Protein AF-A0A321LZR0-F1 (afdb_monomer)

Sequence (445 aa):
MMQENRSFDAYFGKINDFRANQGLGRDLDALDTAFSNPADDGDNISNYHLVTSCLYNTSAAWLVSHGDANRFSPSDGNPILINGYMHTASGIAQQPAPDGNPDTKGVRSMGFYSGADLPGPYFYATQFATSDRWYSPAPVQTEVVRLYSMAATSQGFAKPPQASNATLSATTIFQLLDNANISWKIYSVDKDPNTGRLITFLNFFQPYGSSKQDHVFPISQYFTDVAAGTLPQFAYIEPGFLSGRDEHPGGTNNIQTGAQFMQSILNAFINSPSYNDSIFIETFDEGGGLFDHVGPMIDGQPIQELTAGASGQTVTTGKYSTDVTAQHVPSPDGIPPRDLTASDPQGNFTRTGFRVPLMIVSPFAKPHFVSHTPMDFTAVLRLVEKRFNLPNLTQRDAAQPDMTEFFDFTGPNKTVPAAPTQGVNMVCDPSKASATKGTTFTPPQ

Nearest PDB structures (foldseek):
  8haw-assembly1_B  TM=8.339E-01  e=2.713E-25  Arabidopsis thaliana
  8k3g-assembly1_A  TM=7.896E-01  e=6.114E-26  Rasamsonia emersonii CBS 393.64
  8hav-assembly1_B  TM=8.046E-01  e=5.032E-24  Arabidopsis thaliana
  8yk5-assembly1_B  TM=6.834E-01  e=9.805E-18  Streptomyces sanglieri
  2d1g-assembly1_A  TM=6.137E-01  e=1.433E-16  Francisella tularensis subsp. novicida

Mean predicted aligned error: 4.88 Å

Radius of gyration: 20.35 Å; Cα contacts (8 Å, |Δi|>4): 1089; chains: 1; bounding box: 54×50×54 Å

Structure (mmCIF, N/CA/C/O backbone):
data_AF-A0A321LZR0-F1
#
_entry.id   AF-A0A321LZR0-F1
#
loop_
_atom_site.group_PDB
_atom_site.id
_atom_site.type_symbol
_atom_site.label_atom_id
_atom_site.label_alt_id
_atom_site.label_comp_id
_atom_site.label_asym_id
_atom_site.label_entity_id
_atom_site.label_seq_id
_atom_site.pdbx_PDB_ins_code
_atom_site.Cartn_x
_atom_site.Cartn_y
_atom_site.Cartn_z
_atom_site.occupancy
_atom_site.B_iso_or_equiv
_atom_site.auth_seq_id
_atom_site.auth_comp_id
_atom_site.auth_asym_id
_atom_site.auth_atom_id
_atom_site.pdbx_PDB_model_num
ATOM 1 N N . MET A 1 1 ? -2.686 1.757 9.008 1.00 95.75 1 MET A N 1
ATOM 2 C CA . MET A 1 1 ? -1.793 2.841 8.565 1.00 95.75 1 MET A CA 1
ATOM 3 C C . MET A 1 1 ? -1.279 2.466 7.181 1.00 95.75 1 MET A C 1
ATOM 5 O O . MET A 1 1 ? -1.377 1.302 6.799 1.00 95.75 1 MET A O 1
ATOM 9 N N . MET A 1 2 ? -0.893 3.453 6.377 1.00 94.19 2 MET A N 1
ATOM 10 C CA . MET A 1 2 ? -0.434 3.213 5.010 1.00 94.19 2 MET A CA 1
ATOM 11 C C . MET A 1 2 ? 0.804 4.074 4.743 1.00 94.19 2 MET A C 1
ATOM 13 O O . MET A 1 2 ? 0.680 5.297 4.706 1.00 94.19 2 MET A O 1
ATOM 17 N N . GLN A 1 3 ? 1.971 3.445 4.613 1.00 96.06 3 GLN A N 1
ATOM 18 C CA . GLN A 1 3 ? 3.255 4.065 4.246 1.00 96.06 3 GLN A CA 1
ATOM 19 C C . GLN A 1 3 ? 3.331 4.310 2.732 1.00 96.06 3 GLN A C 1
ATOM 21 O O . GLN A 1 3 ? 2.365 4.030 2.021 1.00 96.06 3 GLN A O 1
ATOM 26 N N . GLU A 1 4 ? 4.446 4.855 2.248 1.00 94.75 4 GLU A N 1
ATOM 27 C CA . GLU A 1 4 ? 4.623 5.257 0.853 1.00 94.75 4 GLU A CA 1
ATOM 28 C C . GLU A 1 4 ? 5.639 4.411 0.071 1.00 94.75 4 GLU A C 1
ATOM 30 O O . GLU A 1 4 ? 6.733 4.091 0.548 1.00 94.75 4 GLU A O 1
ATOM 35 N N . ASN A 1 5 ? 5.292 4.128 -1.186 1.00 93.81 5 ASN A N 1
ATOM 36 C CA . ASN A 1 5 ? 6.219 3.846 -2.286 1.00 93.81 5 ASN A CA 1
ATOM 37 C C . ASN A 1 5 ? 7.179 2.672 -2.046 1.00 93.81 5 ASN A C 1
ATOM 39 O O . ASN A 1 5 ? 8.407 2.820 -2.123 1.00 93.81 5 ASN A O 1
ATOM 43 N N . ARG A 1 6 ? 6.636 1.483 -1.771 1.00 95.88 6 ARG A N 1
ATOM 44 C CA . ARG A 1 6 ? 7.407 0.236 -1.660 1.00 95.88 6 ARG A CA 1
ATOM 45 C C . ARG A 1 6 ? 6.694 -0.918 -2.338 1.00 95.88 6 ARG A C 1
ATOM 47 O O . ARG A 1 6 ? 5.587 -1.282 -1.952 1.00 95.88 6 ARG A O 1
ATOM 54 N N . SER A 1 7 ? 7.366 -1.533 -3.308 1.00 98.19 7 SER A N 1
ATOM 55 C CA . SER A 1 7 ? 6.940 -2.821 -3.843 1.00 98.19 7 SER A CA 1
ATOM 56 C C . SER A 1 7 ? 7.157 -3.931 -2.816 1.00 98.19 7 SER A C 1
ATOM 58 O O . SER A 1 7 ? 7.982 -3.807 -1.899 1.00 98.19 7 SER A O 1
ATOM 60 N N . PHE A 1 8 ? 6.421 -5.031 -2.969 1.00 98.69 8 PHE A N 1
ATOM 61 C CA . PHE A 1 8 ? 6.592 -6.197 -2.111 1.00 98.69 8 PHE A CA 1
ATOM 62 C C . PHE A 1 8 ? 8.030 -6.727 -2.190 1.00 98.69 8 PHE A C 1
ATOM 64 O O . PHE A 1 8 ? 8.665 -6.900 -1.152 1.00 98.69 8 PHE A O 1
ATOM 71 N N . ASP A 1 9 ? 8.592 -6.907 -3.386 1.00 98.50 9 ASP A N 1
ATOM 72 C CA . ASP A 1 9 ? 9.950 -7.444 -3.533 1.00 98.50 9 ASP A CA 1
ATOM 73 C C . ASP A 1 9 ? 11.054 -6.506 -3.027 1.00 98.50 9 ASP A C 1
ATOM 75 O O . ASP A 1 9 ? 12.044 -6.974 -2.458 1.00 98.50 9 ASP A O 1
ATOM 79 N N . ALA A 1 10 ? 10.904 -5.186 -3.169 1.00 97.69 10 ALA A N 1
ATOM 80 C CA . ALA A 1 10 ? 11.902 -4.249 -2.652 1.00 97.69 10 ALA A CA 1
ATOM 81 C C . ALA A 1 10 ? 11.946 -4.237 -1.115 1.00 97.69 10 ALA A C 1
ATOM 83 O O . ALA A 1 10 ? 13.001 -3.992 -0.523 1.00 97.69 10 ALA A O 1
ATOM 84 N N . TYR A 1 11 ? 10.813 -4.507 -0.461 1.00 98.50 11 TYR A N 1
ATOM 85 C CA . TYR A 1 11 ? 10.694 -4.472 0.996 1.00 98.50 11 TYR A CA 1
ATOM 86 C C . TYR A 1 11 ? 10.865 -5.852 1.638 1.00 98.50 11 TYR A C 1
ATOM 88 O O . TYR A 1 11 ? 11.713 -6.043 2.507 1.00 98.50 11 TYR A O 1
ATOM 96 N N . PHE A 1 12 ? 10.082 -6.830 1.183 1.00 98.62 12 PHE A N 1
ATOM 97 C CA . PHE A 1 12 ? 9.983 -8.194 1.701 1.00 98.62 12 PHE A CA 1
ATOM 98 C C . PHE A 1 12 ? 10.565 -9.253 0.763 1.00 98.62 12 PHE A C 1
ATOM 100 O O . PHE A 1 12 ? 10.437 -10.443 1.043 1.00 98.62 12 PHE A O 1
ATOM 107 N N . GLY A 1 13 ? 11.302 -8.871 -0.282 1.00 97.06 13 GLY A N 1
ATOM 108 C CA . GLY A 1 13 ? 11.919 -9.824 -1.205 1.00 97.06 13 GLY A CA 1
ATOM 109 C C . GLY A 1 13 ? 12.801 -10.882 -0.534 1.00 97.06 13 GLY A C 1
ATOM 110 O O . GLY A 1 13 ? 12.933 -11.981 -1.058 1.00 97.06 13 GLY A O 1
ATOM 111 N N . LYS A 1 14 ? 13.370 -10.621 0.652 1.00 97.31 14 LYS A N 1
ATOM 112 C CA . LYS A 1 14 ? 14.162 -11.612 1.413 1.00 97.31 14 LYS A CA 1
ATOM 113 C C . LYS A 1 14 ? 13.481 -12.105 2.692 1.00 97.31 14 LYS A C 1
ATOM 115 O O . LYS A 1 14 ? 14.145 -12.626 3.588 1.00 97.31 14 LYS A O 1
ATOM 120 N N . ILE A 1 15 ? 12.159 -11.977 2.807 1.00 98.31 15 ILE A N 1
ATOM 121 C CA . ILE A 1 15 ? 11.404 -12.396 4.002 1.00 98.31 15 ILE A CA 1
ATOM 122 C C . ILE A 1 15 ? 11.494 -13.898 4.281 1.00 98.31 15 ILE A C 1
ATOM 124 O O . ILE A 1 15 ? 11.569 -14.296 5.442 1.00 98.31 15 ILE A O 1
ATOM 128 N N . ASN A 1 16 ? 11.597 -14.736 3.246 1.00 98.12 16 ASN A N 1
ATOM 129 C CA . ASN A 1 16 ? 11.770 -16.178 3.423 1.00 98.12 16 ASN A CA 1
ATOM 130 C C . ASN A 1 16 ? 13.088 -16.537 4.131 1.00 98.12 16 ASN A C 1
ATOM 132 O O . ASN A 1 16 ? 13.126 -17.515 4.875 1.00 98.12 16 ASN A O 1
ATOM 136 N N . ASP A 1 17 ? 14.150 -15.737 3.980 1.00 97.31 17 ASP A N 1
ATOM 137 C CA . ASP A 1 17 ? 15.408 -15.954 4.712 1.00 97.31 17 ASP A CA 1
ATOM 138 C C . ASP A 1 17 ? 15.234 -15.664 6.205 1.00 97.31 17 ASP A C 1
ATOM 140 O O . ASP A 1 17 ? 15.720 -16.404 7.061 1.00 97.31 17 ASP A O 1
ATOM 144 N N . PHE A 1 18 ? 14.481 -14.614 6.531 1.00 96.88 18 PHE A N 1
ATOM 145 C CA . PHE A 1 18 ? 14.143 -14.277 7.910 1.00 96.88 18 PHE A CA 1
ATOM 146 C C . PHE A 1 18 ? 13.240 -15.341 8.551 1.00 96.88 18 PHE A C 1
ATOM 148 O O . PHE A 1 18 ? 13.501 -15.759 9.679 1.00 96.88 18 PHE A O 1
ATOM 155 N N . ARG A 1 19 ? 12.230 -15.831 7.820 1.00 97.44 19 ARG A N 1
ATOM 156 C CA . ARG A 1 19 ? 11.345 -16.928 8.250 1.00 97.44 19 ARG A CA 1
ATOM 157 C C . ARG A 1 19 ? 12.113 -18.222 8.504 1.00 97.44 19 ARG A C 1
ATOM 159 O O . ARG A 1 19 ? 11.957 -18.822 9.566 1.00 97.44 19 ARG A O 1
ATOM 166 N N . ALA A 1 20 ? 12.986 -18.618 7.577 1.00 97.44 20 ALA A N 1
ATOM 167 C CA . ALA A 1 20 ? 13.794 -19.829 7.708 1.00 97.44 20 ALA A CA 1
ATOM 168 C C . ALA A 1 20 ? 14.697 -19.787 8.953 1.00 97.44 20 ALA A C 1
ATOM 170 O O . ALA A 1 20 ? 14.791 -20.774 9.683 1.00 97.44 20 ALA A O 1
ATOM 171 N N . ASN A 1 21 ? 15.279 -18.624 9.270 1.00 95.56 21 ASN A N 1
ATOM 172 C CA . ASN A 1 21 ? 16.067 -18.423 10.493 1.00 95.56 21 ASN A CA 1
ATOM 173 C C . ASN A 1 21 ? 15.247 -18.554 11.791 1.00 95.56 21 ASN A C 1
ATOM 175 O O . ASN A 1 21 ? 15.822 -18.696 12.869 1.00 95.56 21 ASN A O 1
ATOM 179 N N . GLN A 1 22 ? 13.916 -18.524 11.701 1.00 94.19 22 GLN A N 1
ATOM 180 C CA . GLN A 1 22 ? 12.987 -18.759 12.809 1.00 94.19 22 GLN A CA 1
ATOM 181 C C . GLN A 1 22 ? 12.364 -20.165 12.773 1.00 94.19 22 GLN A C 1
ATOM 183 O O . GLN A 1 22 ? 11.463 -20.456 13.555 1.00 94.19 22 GLN A O 1
ATOM 188 N N . GLY A 1 23 ? 12.839 -21.047 11.885 1.00 96.31 23 GLY A N 1
ATOM 189 C CA . GLY A 1 23 ? 12.320 -22.408 11.726 1.00 96.31 23 GLY A CA 1
ATOM 190 C C . GLY A 1 23 ? 10.979 -22.490 10.991 1.00 96.31 23 GLY A C 1
ATOM 191 O O . GLY A 1 23 ? 10.308 -23.516 11.080 1.00 96.31 23 GLY A O 1
ATOM 192 N N . LEU A 1 24 ? 10.577 -21.426 10.289 1.00 97.19 24 LEU A N 1
ATOM 193 C CA . LEU A 1 24 ? 9.344 -21.368 9.502 1.00 97.19 24 LEU A CA 1
ATOM 194 C C . LEU A 1 24 ? 9.596 -21.715 8.027 1.00 97.19 24 LEU A C 1
ATOM 196 O O . LEU A 1 24 ? 10.730 -21.684 7.544 1.00 97.19 24 LEU A O 1
ATOM 200 N N . GLY A 1 25 ? 8.514 -22.026 7.311 1.00 95.88 25 GLY A N 1
ATOM 201 C CA . GLY A 1 25 ? 8.533 -22.308 5.877 1.00 95.88 25 GLY A CA 1
ATOM 202 C C . GLY A 1 25 ? 8.865 -21.086 5.014 1.00 95.88 25 GLY A C 1
ATOM 203 O O . GLY A 1 25 ? 8.680 -19.930 5.418 1.00 95.88 25 GLY A O 1
ATOM 204 N N . ARG A 1 26 ? 9.352 -21.359 3.799 1.00 95.44 26 ARG A N 1
ATOM 205 C CA . ARG A 1 26 ? 9.621 -20.369 2.742 1.00 95.44 26 ARG A CA 1
ATOM 206 C C . ARG A 1 26 ? 8.386 -20.200 1.858 1.00 95.44 26 ARG A C 1
ATOM 208 O O . ARG A 1 26 ? 8.399 -20.529 0.677 1.00 95.44 26 ARG A O 1
ATOM 215 N N . ASP A 1 27 ? 7.296 -19.779 2.482 1.00 92.56 27 ASP A N 1
ATOM 216 C CA . ASP A 1 27 ? 5.965 -19.883 1.880 1.00 92.56 27 ASP A CA 1
ATOM 217 C C . ASP A 1 27 ? 5.615 -18.669 1.011 1.00 92.56 27 ASP A C 1
ATOM 219 O O . ASP A 1 27 ? 4.678 -18.743 0.229 1.00 92.56 27 ASP A O 1
ATOM 223 N N . LEU A 1 28 ? 6.355 -17.557 1.123 1.00 96.12 28 LEU A N 1
ATOM 224 C CA . LEU A 1 28 ? 6.064 -16.344 0.360 1.00 96.12 28 LEU A CA 1
ATOM 225 C C . LEU A 1 28 ? 6.672 -16.384 -1.038 1.00 96.12 28 LEU A C 1
ATOM 227 O O . LEU A 1 28 ? 7.783 -16.873 -1.253 1.00 96.12 28 LEU A O 1
ATOM 231 N N . ASP A 1 29 ? 5.967 -15.784 -1.985 1.00 95.62 29 ASP A N 1
ATOM 232 C CA . ASP A 1 29 ? 6.456 -15.487 -3.318 1.00 95.62 29 ASP A CA 1
ATOM 233 C C . ASP A 1 29 ? 7.355 -14.253 -3.338 1.00 95.62 29 ASP A C 1
ATOM 235 O O . ASP A 1 29 ? 6.931 -13.138 -3.643 1.00 95.62 29 ASP A O 1
ATOM 239 N N . ALA A 1 30 ? 8.598 -14.476 -2.919 1.00 95.19 30 ALA A N 1
ATOM 240 C CA . ALA A 1 30 ? 9.628 -13.467 -2.729 1.00 95.19 30 ALA A CA 1
ATOM 241 C C . ALA A 1 30 ? 10.844 -13.729 -3.646 1.00 95.19 30 ALA A C 1
ATOM 243 O O . ALA A 1 30 ? 10.836 -14.627 -4.488 1.00 95.19 30 ALA A O 1
ATOM 244 N N . LEU A 1 31 ? 11.929 -12.973 -3.464 1.00 94.00 31 LEU A N 1
ATOM 245 C CA . LEU A 1 31 ? 13.174 -13.067 -4.238 1.00 94.00 31 LEU A CA 1
ATOM 246 C C . LEU A 1 31 ? 14.033 -14.277 -3.809 1.00 94.00 31 LEU A C 1
ATOM 248 O O . LEU A 1 31 ? 15.152 -14.141 -3.290 1.00 94.00 31 LEU A O 1
ATOM 252 N N . ASP A 1 32 ? 13.499 -15.478 -4.033 1.00 89.19 32 ASP A N 1
ATOM 253 C CA . ASP A 1 32 ? 14.202 -16.758 -3.860 1.00 89.19 32 ASP A CA 1
ATOM 254 C C . ASP A 1 32 ? 15.010 -17.145 -5.111 1.00 89.19 32 ASP A C 1
ATOM 256 O O . ASP A 1 32 ? 15.980 -17.901 -5.027 1.00 89.19 32 ASP A O 1
ATOM 260 N N . THR A 1 33 ? 14.679 -16.547 -6.256 1.00 86.00 33 THR A N 1
ATOM 261 C CA . THR A 1 33 ? 15.422 -16.636 -7.517 1.00 86.00 33 THR A CA 1
ATOM 262 C C . THR A 1 33 ? 15.995 -15.282 -7.927 1.00 86.00 33 THR A C 1
ATOM 264 O O . THR A 1 33 ? 15.549 -14.230 -7.472 1.00 86.00 33 THR A O 1
ATOM 267 N N . ALA A 1 34 ? 16.995 -15.306 -8.812 1.00 85.38 34 ALA A N 1
ATOM 268 C CA . ALA A 1 34 ? 17.531 -14.090 -9.410 1.00 85.38 34 ALA A CA 1
ATOM 269 C C . ALA A 1 34 ? 16.605 -13.602 -10.532 1.00 85.38 34 ALA A C 1
ATOM 271 O O . ALA A 1 34 ? 16.280 -14.370 -11.442 1.00 85.38 34 ALA A O 1
ATOM 272 N N . PHE A 1 35 ? 16.256 -12.320 -10.495 1.00 92.25 35 PHE A N 1
ATOM 273 C CA . PHE A 1 35 ? 15.523 -11.616 -11.543 1.00 92.25 35 PHE A CA 1
ATOM 274 C C . PHE A 1 35 ? 16.365 -10.474 -12.083 1.00 92.25 35 PHE A C 1
ATOM 276 O O . PHE A 1 35 ? 17.175 -9.912 -11.348 1.00 92.25 35 PHE A O 1
ATOM 283 N N . SER A 1 36 ? 16.184 -10.109 -13.350 1.00 92.88 36 SER A N 1
ATOM 284 C CA . SER A 1 36 ? 16.892 -8.968 -13.929 1.00 92.88 36 SER A CA 1
ATOM 285 C C . SER A 1 36 ? 16.020 -8.120 -14.853 1.00 92.88 36 SER A C 1
ATOM 287 O O . SER A 1 36 ? 15.069 -8.612 -15.469 1.00 92.88 36 SER A O 1
ATOM 289 N N . ASN A 1 37 ? 16.344 -6.830 -14.948 1.00 93.75 37 ASN A N 1
ATOM 290 C CA . ASN A 1 37 ? 15.638 -5.863 -15.787 1.00 93.75 37 ASN A CA 1
ATOM 291 C C . ASN A 1 37 ? 16.591 -5.181 -16.783 1.00 93.75 37 ASN A C 1
ATOM 293 O O . ASN A 1 37 ? 17.732 -4.888 -16.413 1.00 93.75 37 ASN A O 1
ATOM 297 N N . PRO A 1 38 ? 16.173 -4.969 -18.046 1.00 92.44 38 PRO A N 1
ATOM 298 C CA . PRO A 1 38 ? 17.031 -4.375 -19.059 1.00 92.44 38 PRO A CA 1
ATOM 299 C C . PRO A 1 38 ? 17.129 -2.851 -18.913 1.00 92.44 38 PRO A C 1
ATOM 301 O O . PRO A 1 38 ? 16.123 -2.143 -18.854 1.00 92.44 38 PRO A O 1
ATOM 304 N N . ALA A 1 39 ? 18.355 -2.343 -18.953 1.00 90.25 39 ALA A N 1
ATOM 305 C CA . ALA A 1 39 ? 18.674 -0.931 -19.084 1.00 90.25 39 ALA A CA 1
ATOM 306 C C . ALA A 1 39 ? 18.567 -0.455 -20.546 1.00 90.25 39 ALA A C 1
ATOM 308 O O . ALA A 1 39 ? 18.560 -1.242 -21.494 1.00 90.25 39 ALA A O 1
ATOM 309 N N . ASP A 1 40 ? 18.539 0.864 -20.743 1.00 89.38 40 ASP A N 1
ATOM 310 C CA . ASP A 1 40 ? 18.441 1.499 -22.068 1.00 89.38 40 ASP A CA 1
ATOM 311 C C . ASP A 1 40 ? 19.676 1.288 -22.952 1.00 89.38 40 ASP A C 1
ATOM 313 O O . ASP A 1 40 ? 19.572 1.336 -24.177 1.00 89.38 40 ASP A O 1
ATOM 317 N N . ASP A 1 41 ? 20.834 1.040 -22.343 1.00 87.69 41 ASP A N 1
ATOM 318 C CA . ASP A 1 41 ? 22.096 0.761 -23.033 1.00 87.69 41 ASP A CA 1
ATOM 319 C C . ASP A 1 41 ? 22.303 -0.732 -23.351 1.00 87.69 41 ASP A C 1
ATOM 321 O O . ASP A 1 41 ? 23.318 -1.097 -23.945 1.00 87.69 41 ASP A O 1
ATOM 325 N N . GLY A 1 42 ? 21.330 -1.584 -23.009 1.00 85.12 42 GLY A N 1
ATOM 326 C CA . GLY A 1 42 ? 21.364 -3.027 -23.240 1.00 85.12 42 GLY A CA 1
ATOM 327 C C . GLY A 1 42 ? 21.953 -3.846 -22.089 1.00 85.12 42 GLY A C 1
ATOM 328 O O . GLY A 1 42 ? 21.928 -5.076 -22.173 1.00 85.12 42 GLY A O 1
ATOM 329 N N . ASP A 1 43 ? 22.438 -3.207 -21.016 1.00 88.50 43 ASP A N 1
ATOM 330 C CA . ASP A 1 43 ? 22.795 -3.918 -19.787 1.00 88.50 43 ASP A CA 1
ATOM 331 C C . ASP A 1 43 ? 21.555 -4.597 -19.185 1.00 88.50 43 ASP A C 1
ATOM 333 O O . ASP A 1 43 ? 20.422 -4.155 -19.367 1.00 88.50 43 ASP A O 1
ATOM 337 N N . ASN A 1 44 ? 21.758 -5.675 -18.432 1.00 89.25 44 ASN A N 1
ATOM 338 C CA . ASN A 1 44 ? 20.687 -6.355 -17.712 1.00 89.25 44 ASN A CA 1
ATOM 339 C C . ASN A 1 44 ? 21.086 -6.464 -16.242 1.00 89.25 44 ASN A C 1
ATOM 341 O O . ASN A 1 44 ? 22.081 -7.116 -15.917 1.00 89.25 44 ASN A O 1
ATOM 345 N N . ILE A 1 45 ? 20.354 -5.782 -15.364 1.00 91.00 45 ILE A N 1
ATOM 346 C CA . ILE A 1 45 ? 20.733 -5.648 -13.957 1.00 91.00 45 ILE A CA 1
ATOM 347 C C . ILE A 1 45 ? 19.898 -6.596 -13.118 1.00 91.00 45 ILE A C 1
ATOM 349 O O . ILE A 1 45 ? 18.672 -6.502 -13.093 1.00 91.00 45 ILE A O 1
ATOM 353 N N . SER A 1 46 ? 20.575 -7.519 -12.436 1.00 92.19 46 SER A N 1
ATOM 354 C CA . SER A 1 46 ? 19.939 -8.397 -11.460 1.00 92.19 46 SER A CA 1
ATOM 355 C C . SER A 1 46 ? 19.521 -7.638 -10.208 1.00 92.19 46 SER A C 1
ATOM 357 O O . SER A 1 46 ? 20.174 -6.668 -9.827 1.00 92.19 46 SER A O 1
ATOM 359 N N . ASN A 1 47 ? 18.492 -8.131 -9.525 1.00 92.69 47 ASN A N 1
ATOM 360 C CA . ASN A 1 47 ? 18.141 -7.669 -8.190 1.00 92.69 47 ASN A CA 1
ATOM 361 C C . ASN A 1 47 ? 19.347 -7.761 -7.231 1.00 92.69 47 ASN A C 1
ATOM 363 O O . ASN A 1 47 ? 20.107 -8.734 -7.259 1.00 92.69 47 ASN A O 1
ATOM 367 N N . TYR A 1 48 ? 19.531 -6.754 -6.377 1.00 93.06 48 TYR A N 1
ATOM 368 C CA . TYR A 1 48 ? 20.679 -6.673 -5.465 1.00 93.06 48 TYR A CA 1
ATOM 369 C C . TYR A 1 48 ? 20.308 -6.043 -4.122 1.00 93.06 48 TYR A C 1
ATOM 371 O O . TYR A 1 48 ? 19.359 -5.270 -4.008 1.00 93.06 48 TYR A O 1
ATOM 379 N N . HIS A 1 49 ? 21.083 -6.376 -3.090 1.00 94.88 49 HIS A N 1
ATOM 380 C CA . HIS A 1 49 ? 20.881 -5.825 -1.755 1.00 94.88 49 HIS A CA 1
ATOM 381 C C . HIS A 1 49 ? 21.345 -4.366 -1.696 1.00 94.88 49 HIS A C 1
ATOM 383 O O . HIS A 1 49 ? 22.483 -4.046 -2.053 1.00 94.88 49 HIS A O 1
ATOM 389 N N . LEU A 1 50 ? 20.464 -3.483 -1.233 1.00 93.81 50 LEU A N 1
ATOM 390 C CA . LEU A 1 50 ? 20.770 -2.075 -1.022 1.00 93.81 50 LEU A CA 1
ATOM 391 C C . LEU A 1 50 ? 21.696 -1.895 0.184 1.00 93.81 50 LEU A C 1
ATOM 393 O O . LEU A 1 50 ? 21.409 -2.333 1.292 1.00 93.81 50 LEU A O 1
ATOM 397 N N . VAL A 1 51 ? 22.793 -1.166 -0.024 1.00 92.25 51 VAL A N 1
ATOM 398 C CA . VAL A 1 51 ? 23.772 -0.821 1.026 1.00 92.25 51 VAL A CA 1
ATOM 399 C C . VAL A 1 51 ? 23.596 0.612 1.546 1.00 92.25 51 VAL A C 1
ATOM 401 O O . VAL A 1 51 ? 24.518 1.207 2.110 1.00 92.25 51 VAL A O 1
ATOM 404 N N . THR A 1 52 ? 22.419 1.193 1.313 1.00 92.69 52 THR A N 1
ATOM 405 C CA . THR A 1 52 ? 22.040 2.533 1.757 1.00 92.69 52 THR A CA 1
ATOM 406 C C . THR A 1 52 ? 20.565 2.595 2.135 1.00 92.69 52 THR A C 1
ATOM 408 O O . THR A 1 52 ? 19.735 1.881 1.576 1.00 92.69 52 THR A O 1
ATOM 411 N N . SER A 1 53 ? 20.236 3.456 3.093 1.00 94.25 53 SER A N 1
ATOM 412 C CA . SER A 1 53 ? 18.885 3.590 3.635 1.00 94.25 53 SER A CA 1
ATOM 413 C C . SER A 1 53 ? 17.990 4.567 2.877 1.00 94.25 53 SER A C 1
ATOM 415 O O . SER A 1 53 ? 16.823 4.711 3.231 1.00 94.25 53 SER A O 1
ATOM 417 N N . CYS A 1 54 ? 18.514 5.249 1.861 1.00 90.81 54 CYS A N 1
ATOM 418 C CA . CYS A 1 54 ? 17.757 6.200 1.061 1.00 90.81 54 CYS A CA 1
ATOM 419 C C . CYS A 1 54 ? 18.069 6.028 -0.423 1.00 90.81 54 CYS A C 1
ATOM 421 O O . CYS A 1 54 ? 19.171 5.634 -0.808 1.00 90.81 54 CYS A O 1
ATOM 423 N N . LEU A 1 55 ? 17.078 6.328 -1.254 1.00 88.31 55 LEU A N 1
ATOM 424 C CA . LEU A 1 55 ? 17.134 6.182 -2.704 1.00 88.31 55 LEU A CA 1
ATOM 425 C C . LEU A 1 55 ? 16.852 7.536 -3.352 1.00 88.31 55 LEU A C 1
ATOM 427 O O . LEU A 1 55 ? 16.110 8.345 -2.790 1.00 88.31 55 LEU A O 1
ATOM 431 N N . TYR A 1 56 ? 17.397 7.766 -4.549 1.00 85.00 56 TYR A N 1
ATOM 432 C CA . TYR A 1 56 ? 16.893 8.841 -5.407 1.00 85.00 56 TYR A CA 1
ATOM 433 C C . TYR A 1 56 ? 15.422 8.621 -5.709 1.00 85.00 56 TYR A C 1
ATOM 435 O O . TYR A 1 56 ? 14.961 7.476 -5.763 1.00 85.00 56 TYR A O 1
ATOM 443 N N . ASN A 1 57 ? 14.712 9.718 -5.961 1.00 84.94 57 ASN A N 1
ATOM 444 C CA . ASN A 1 57 ? 13.288 9.623 -6.198 1.00 84.94 57 ASN A CA 1
ATOM 445 C C . ASN A 1 57 ? 12.979 8.719 -7.405 1.00 84.94 57 ASN A C 1
ATOM 447 O O . ASN A 1 57 ? 13.695 8.693 -8.417 1.00 84.94 57 ASN A O 1
ATOM 451 N N . THR A 1 58 ? 11.908 7.960 -7.274 1.00 85.19 58 THR A N 1
ATOM 452 C CA . THR A 1 58 ? 11.293 7.144 -8.320 1.00 85.19 58 THR A CA 1
ATOM 453 C C . THR A 1 58 ? 9.851 7.635 -8.484 1.00 85.19 58 THR A C 1
ATOM 455 O O . THR A 1 58 ? 9.529 8.752 -8.079 1.00 85.19 58 THR A O 1
ATOM 458 N N . SER A 1 59 ? 8.983 6.897 -9.165 1.00 90.25 59 SER A N 1
ATOM 459 C CA . SER A 1 59 ? 7.593 7.317 -9.344 1.00 90.25 59 SER A CA 1
ATOM 460 C C . SER A 1 59 ? 6.724 6.100 -9.607 1.00 90.25 59 SER A C 1
ATOM 462 O O . SER A 1 59 ? 7.186 5.173 -10.258 1.00 90.25 59 SER A O 1
ATOM 464 N N . ALA A 1 60 ? 5.465 6.136 -9.180 1.00 92.00 60 ALA A N 1
ATOM 465 C CA . ALA A 1 60 ? 4.429 5.230 -9.675 1.00 92.00 60 ALA A CA 1
ATOM 466 C C . ALA A 1 60 ? 3.288 5.978 -10.378 1.00 92.00 60 ALA A C 1
ATOM 468 O O . ALA A 1 60 ? 2.153 5.498 -10.454 1.00 92.00 60 ALA A O 1
ATOM 469 N N . ALA A 1 61 ? 3.573 7.163 -10.930 1.00 94.12 61 ALA A N 1
ATOM 470 C CA . ALA A 1 61 ? 2.621 7.881 -11.771 1.00 94.12 61 ALA A CA 1
ATOM 471 C C . ALA A 1 61 ? 2.098 6.981 -12.901 1.00 94.12 61 ALA A C 1
ATOM 473 O O . ALA A 1 61 ? 2.788 6.060 -13.337 1.00 94.12 61 ALA A O 1
ATOM 474 N N . TRP A 1 62 ? 0.906 7.289 -13.419 1.00 95.94 62 TRP A N 1
ATOM 475 C CA . TRP A 1 62 ? 0.220 6.488 -14.442 1.00 95.94 62 TRP A CA 1
ATOM 476 C C . TRP A 1 62 ? 1.139 6.003 -15.569 1.00 95.94 62 TRP A C 1
ATOM 478 O O . TRP A 1 62 ? 1.205 4.807 -15.848 1.00 95.94 62 TRP A O 1
ATOM 488 N N . LEU A 1 63 ? 1.897 6.921 -16.176 1.00 94.50 63 LEU A N 1
ATOM 489 C CA . LEU A 1 63 ? 2.847 6.603 -17.242 1.00 94.50 63 LEU A CA 1
ATOM 490 C C . LEU A 1 63 ? 3.944 5.629 -16.785 1.00 94.50 63 LEU A C 1
ATOM 492 O O . LEU A 1 63 ? 4.274 4.702 -17.520 1.00 94.50 63 LEU A O 1
ATOM 496 N N . VAL A 1 64 ? 4.499 5.836 -15.590 1.00 93.81 64 VAL A N 1
ATOM 497 C CA . VAL A 1 64 ? 5.597 5.024 -15.053 1.00 93.81 64 VAL A CA 1
ATOM 498 C C . VAL A 1 64 ? 5.109 3.629 -14.690 1.00 93.81 64 VAL A C 1
ATOM 500 O O . VAL A 1 64 ? 5.658 2.664 -15.200 1.00 93.81 64 VAL A O 1
ATOM 503 N N . SER A 1 65 ? 4.011 3.510 -13.942 1.00 96.06 65 SER A N 1
ATOM 504 C CA . SER A 1 65 ? 3.437 2.214 -13.553 1.00 96.06 65 SER A CA 1
ATOM 505 C C . SER A 1 65 ? 3.074 1.333 -14.758 1.00 96.06 65 SER A C 1
ATOM 507 O O . SER A 1 65 ? 3.267 0.116 -14.744 1.00 96.06 65 SER A O 1
ATOM 509 N N . HIS A 1 66 ? 2.560 1.932 -15.836 1.00 97.12 66 HIS A N 1
ATOM 510 C CA . HIS A 1 66 ? 2.308 1.215 -17.088 1.00 97.12 66 HIS A CA 1
ATOM 511 C C . HIS A 1 66 ? 3.606 0.882 -17.840 1.00 97.12 66 HIS A C 1
ATOM 513 O O . HIS A 1 66 ? 3.727 -0.207 -18.403 1.00 97.12 66 HIS A O 1
ATOM 519 N N . GLY A 1 67 ? 4.578 1.797 -17.826 1.00 96.00 67 GLY A N 1
ATOM 520 C CA . GLY A 1 67 ? 5.908 1.594 -18.394 1.00 96.00 67 GLY A CA 1
ATOM 521 C C . GLY A 1 67 ? 6.662 0.442 -17.733 1.00 96.00 67 GLY A C 1
ATOM 522 O O . GLY A 1 67 ? 7.196 -0.396 -18.451 1.00 96.00 67 GLY A O 1
ATOM 523 N N . ASP A 1 68 ? 6.637 0.343 -16.402 1.00 96.31 68 ASP A N 1
ATOM 524 C CA . ASP A 1 68 ? 7.252 -0.740 -15.619 1.00 96.31 68 ASP A CA 1
ATOM 525 C C . ASP A 1 68 ? 6.739 -2.113 -16.070 1.00 96.31 68 ASP A C 1
ATOM 527 O O . ASP A 1 68 ? 7.516 -3.050 -16.282 1.00 96.31 68 ASP A O 1
ATOM 531 N N . ALA A 1 69 ? 5.425 -2.201 -16.299 1.00 95.50 69 ALA A N 1
ATOM 532 C CA . ALA A 1 69 ? 4.758 -3.401 -16.781 1.00 95.50 69 ALA A CA 1
ATOM 533 C C . ALA A 1 69 ? 5.102 -3.737 -18.241 1.00 95.50 69 ALA A C 1
ATOM 535 O O . ALA A 1 69 ? 5.300 -4.912 -18.563 1.00 95.50 69 ALA A O 1
ATOM 536 N N . ASN A 1 70 ? 5.167 -2.739 -19.128 1.00 94.62 70 ASN A N 1
ATOM 537 C CA . ASN A 1 70 ? 5.596 -2.920 -20.512 1.00 94.62 70 ASN A CA 1
ATOM 538 C C . ASN A 1 70 ? 6.176 -1.627 -21.093 1.00 94.62 70 ASN A C 1
ATOM 540 O O . ASN A 1 70 ? 5.457 -0.715 -21.503 1.00 94.62 70 ASN A O 1
ATOM 544 N N . ARG A 1 71 ? 7.501 -1.603 -21.218 1.00 91.81 71 ARG A N 1
ATOM 545 C CA . ARG A 1 71 ? 8.264 -0.421 -21.618 1.00 91.81 71 ARG A CA 1
ATOM 546 C C . ARG A 1 71 ? 7.851 0.179 -22.968 1.00 91.81 71 ARG A C 1
ATOM 548 O O . ARG A 1 71 ? 7.830 1.396 -23.120 1.00 91.81 71 ARG A O 1
ATOM 555 N N . PHE A 1 72 ? 7.585 -0.663 -23.967 1.00 91.25 72 PHE A N 1
ATOM 556 C CA . PHE A 1 72 ? 7.388 -0.229 -25.360 1.00 91.25 72 PHE A CA 1
ATOM 557 C C . PHE A 1 72 ? 5.931 -0.291 -25.817 1.00 91.25 72 PHE A C 1
ATOM 559 O O . PHE A 1 72 ? 5.584 0.231 -26.876 1.00 91.25 72 PHE A O 1
ATOM 566 N N . SER A 1 73 ? 5.063 -0.943 -25.048 1.00 94.19 73 SER A N 1
ATOM 567 C CA . SER A 1 73 ? 3.626 -1.019 -25.318 1.00 94.19 73 SER A CA 1
ATOM 568 C C . SER A 1 73 ? 2.846 -0.892 -24.007 1.00 94.19 73 SER A C 1
ATOM 570 O O . SER A 1 73 ? 2.189 -1.842 -23.593 1.00 94.19 73 SER A O 1
ATOM 572 N N . PRO A 1 74 ? 2.923 0.274 -23.335 1.00 95.12 74 PRO A N 1
ATOM 573 C CA . PRO A 1 74 ? 2.462 0.432 -21.955 1.00 95.12 74 PRO A CA 1
ATOM 574 C C . PRO A 1 74 ? 0.936 0.470 -21.800 1.00 95.12 74 PRO A C 1
ATOM 576 O O . PRO A 1 74 ? 0.443 0.381 -20.686 1.00 95.12 74 PRO A O 1
ATOM 579 N N . SER A 1 75 ? 0.164 0.631 -22.880 1.00 96.25 75 SER A N 1
ATOM 580 C CA . SER A 1 75 ? -1.304 0.714 -22.779 1.00 96.25 75 SER A CA 1
ATOM 581 C C . SER A 1 75 ? -1.932 -0.626 -22.391 1.00 96.25 75 SER A C 1
ATOM 583 O O . SER A 1 75 ? -1.406 -1.685 -22.738 1.00 96.25 75 SER A O 1
ATOM 585 N N . ASP A 1 76 ? -3.092 -0.574 -21.747 1.00 94.19 76 ASP A N 1
ATOM 586 C CA . ASP A 1 76 ? -3.888 -1.751 -21.411 1.00 94.19 76 ASP A CA 1
ATOM 587 C C . ASP A 1 76 ? -4.256 -2.571 -22.656 1.00 94.19 76 ASP A C 1
ATOM 589 O O . ASP A 1 76 ? -4.357 -2.060 -23.775 1.00 94.19 76 ASP A O 1
ATOM 593 N N . GLY A 1 77 ? -4.430 -3.880 -22.457 1.00 91.31 77 GLY A N 1
ATOM 594 C CA . GLY A 1 77 ? -4.651 -4.856 -23.528 1.00 91.31 77 GLY A CA 1
ATOM 595 C C . GLY A 1 77 ? -3.368 -5.376 -24.187 1.00 91.31 77 GLY A C 1
ATOM 596 O O . GLY A 1 77 ? -3.426 -6.365 -24.917 1.00 91.31 77 GLY A O 1
ATOM 597 N N . ASN A 1 78 ? -2.212 -4.768 -23.907 1.00 92.88 78 ASN A N 1
ATOM 598 C CA . ASN A 1 78 ? -0.913 -5.320 -24.288 1.00 92.88 78 ASN A CA 1
ATOM 599 C C . ASN A 1 78 ? -0.402 -6.334 -23.244 1.00 92.88 78 ASN A C 1
ATOM 601 O O . ASN A 1 78 ? -0.818 -6.286 -22.084 1.00 92.88 78 ASN A O 1
ATOM 605 N N . PRO A 1 79 ? 0.517 -7.242 -23.624 1.00 90.38 79 PRO A N 1
ATOM 606 C CA . PRO A 1 79 ? 1.128 -8.185 -22.689 1.00 90.38 79 PRO A CA 1
ATOM 607 C C . PRO A 1 79 ? 1.893 -7.494 -21.555 1.00 90.38 79 PRO A C 1
ATOM 609 O O . PRO A 1 79 ? 2.504 -6.442 -21.765 1.00 90.38 79 PRO A O 1
ATOM 612 N N . ILE A 1 80 ? 1.935 -8.133 -20.385 1.00 91.75 80 ILE A N 1
ATOM 613 C CA . ILE A 1 80 ? 2.777 -7.716 -19.261 1.00 91.75 80 ILE A CA 1
ATOM 614 C C . ILE A 1 80 ? 4.135 -8.407 -19.402 1.00 91.75 80 ILE A C 1
ATOM 616 O O . ILE A 1 80 ? 4.211 -9.626 -19.492 1.00 91.75 80 ILE A O 1
ATOM 620 N N . LEU A 1 81 ? 5.211 -7.623 -19.468 1.00 93.25 81 LEU A N 1
ATOM 621 C CA . LEU A 1 81 ? 6.579 -8.117 -19.679 1.00 93.25 81 LEU A CA 1
ATOM 622 C C . LEU A 1 81 ? 7.512 -7.830 -18.497 1.00 93.25 81 LEU A C 1
ATOM 624 O O . LEU A 1 81 ? 8.604 -8.400 -18.436 1.00 93.25 81 LEU A O 1
ATOM 628 N N . ILE A 1 82 ? 7.091 -6.937 -17.591 1.00 95.19 82 ILE A N 1
ATOM 629 C CA . ILE A 1 82 ? 7.792 -6.554 -16.356 1.00 95.19 82 ILE A CA 1
ATOM 630 C C . ILE A 1 82 ? 9.221 -6.083 -16.668 1.00 95.19 82 ILE A C 1
ATOM 632 O O . ILE A 1 82 ? 10.181 -6.451 -16.006 1.00 95.19 82 ILE A O 1
ATOM 636 N N . ASN A 1 83 ? 9.393 -5.311 -17.745 1.00 94.44 83 ASN A N 1
ATOM 637 C CA . ASN A 1 83 ? 10.694 -4.997 -18.353 1.00 94.44 83 ASN A CA 1
ATOM 638 C C . ASN A 1 83 ? 11.008 -3.494 -18.417 1.00 94.44 83 ASN A C 1
ATOM 640 O O . ASN A 1 83 ? 11.904 -3.091 -19.162 1.00 94.44 83 ASN A O 1
ATOM 644 N N . GLY A 1 84 ? 10.229 -2.664 -17.718 1.00 95.25 84 GLY A N 1
ATOM 645 C CA . GLY A 1 84 ? 10.351 -1.211 -17.803 1.00 95.25 84 GLY A CA 1
ATOM 646 C C . GLY A 1 84 ? 10.977 -0.513 -16.607 1.00 95.25 84 GLY A C 1
ATOM 647 O O . GLY A 1 84 ? 11.333 0.650 -16.761 1.00 95.25 84 GLY A O 1
ATOM 648 N N . TYR A 1 85 ? 11.159 -1.190 -15.471 1.00 95.75 85 TYR A N 1
ATOM 649 C CA . TYR A 1 85 ? 11.602 -0.568 -14.215 1.00 95.75 85 TYR A CA 1
ATOM 650 C C . TYR A 1 85 ? 12.880 0.265 -14.352 1.00 95.75 85 TYR A C 1
ATOM 652 O O . TYR A 1 85 ? 12.953 1.397 -13.875 1.00 95.75 85 TYR A O 1
ATOM 660 N N . MET A 1 86 ? 13.894 -0.253 -15.050 1.00 93.38 86 MET A N 1
ATOM 661 C CA . MET A 1 86 ? 15.125 0.514 -15.263 1.00 93.38 86 MET A CA 1
ATOM 662 C C . MET A 1 86 ? 14.929 1.695 -16.215 1.00 93.38 86 MET A C 1
ATOM 664 O O . MET A 1 86 ? 15.486 2.771 -15.992 1.00 93.38 86 MET A O 1
ATOM 668 N N . HIS A 1 87 ? 14.120 1.516 -17.260 1.00 92.94 87 HIS A N 1
ATOM 669 C CA . HIS A 1 87 ? 13.839 2.564 -18.238 1.00 92.94 87 HIS A CA 1
ATOM 670 C C . HIS A 1 87 ? 13.102 3.745 -17.607 1.00 92.94 87 HIS A C 1
ATOM 672 O O . HIS A 1 87 ? 13.503 4.899 -17.764 1.00 92.94 87 HIS A O 1
ATOM 678 N N . THR A 1 88 ? 12.035 3.466 -16.865 1.00 93.06 88 THR A N 1
ATOM 679 C CA . THR A 1 88 ? 11.236 4.496 -16.203 1.00 93.06 88 THR A CA 1
ATOM 680 C C . THR A 1 88 ? 12.047 5.197 -15.114 1.00 93.06 88 THR A C 1
ATOM 682 O O . THR A 1 88 ? 12.090 6.429 -15.081 1.00 93.06 88 THR A O 1
ATOM 685 N N . ALA A 1 89 ? 12.786 4.447 -14.288 1.00 91.19 89 ALA A N 1
ATOM 686 C CA . ALA A 1 89 ? 13.654 5.009 -13.257 1.00 91.19 89 ALA A CA 1
ATOM 687 C C . ALA A 1 89 ? 14.787 5.872 -13.844 1.00 91.19 89 ALA A C 1
ATOM 689 O O . ALA A 1 89 ? 15.131 6.906 -13.259 1.00 91.19 89 ALA A O 1
ATOM 690 N N . SER A 1 90 ? 15.343 5.490 -15.001 1.00 88.62 90 SER A N 1
ATOM 691 C CA . SER A 1 90 ? 16.295 6.307 -15.766 1.00 88.62 90 SER A CA 1
ATOM 692 C C . SER A 1 90 ? 15.650 7.602 -16.267 1.00 88.62 90 SER A C 1
ATOM 694 O O . SER A 1 90 ? 16.207 8.682 -16.069 1.00 88.62 90 SER A O 1
ATOM 696 N N . GLY A 1 91 ? 14.450 7.525 -16.851 1.00 85.44 91 GLY A N 1
ATOM 697 C CA . GLY A 1 91 ? 13.729 8.691 -17.366 1.00 85.44 91 GLY A CA 1
ATOM 698 C C . GLY A 1 91 ? 13.406 9.726 -16.284 1.00 85.44 91 GLY A C 1
ATOM 699 O O . GLY A 1 91 ? 13.571 10.926 -16.510 1.00 85.44 91 GLY A O 1
ATOM 700 N N . ILE A 1 92 ? 13.028 9.272 -15.084 1.00 82.06 92 ILE A N 1
ATOM 701 C CA . ILE A 1 92 ? 12.842 10.147 -13.914 1.00 82.06 92 ILE A CA 1
ATOM 702 C C . ILE A 1 92 ? 14.166 10.788 -13.486 1.00 82.06 92 ILE A C 1
ATOM 704 O O . ILE A 1 92 ? 14.185 11.955 -13.097 1.00 82.06 92 ILE A O 1
ATOM 708 N N . ALA A 1 93 ? 15.283 10.067 -13.608 1.00 71.38 93 ALA A N 1
ATOM 709 C CA . ALA A 1 93 ? 16.587 10.576 -13.205 1.00 71.38 93 ALA A CA 1
ATOM 710 C C . ALA A 1 93 ? 17.163 11.670 -14.123 1.00 71.38 93 ALA A C 1
ATOM 712 O O . ALA A 1 93 ? 18.019 12.445 -13.699 1.00 71.38 93 ALA A O 1
ATOM 713 N N . GLN A 1 94 ? 16.690 11.746 -15.369 1.00 57.75 94 GLN A N 1
ATOM 714 C CA . GLN A 1 94 ? 17.130 12.728 -16.367 1.00 57.75 94 GLN A CA 1
ATOM 715 C C . GLN A 1 94 ? 16.383 14.071 -16.284 1.00 57.75 94 GLN A C 1
ATOM 717 O O . GLN A 1 94 ? 16.798 15.044 -16.915 1.00 57.75 94 GLN A O 1
ATOM 722 N N . GLN A 1 95 ? 15.293 14.153 -15.515 1.00 54.66 95 GLN A N 1
ATOM 723 C CA . GLN A 1 95 ? 14.616 15.420 -15.228 1.00 54.66 95 GLN A CA 1
ATOM 724 C C . GLN A 1 95 ? 15.393 16.172 -14.134 1.00 54.66 95 GLN A C 1
ATOM 726 O O . GLN A 1 95 ? 15.939 15.523 -13.243 1.00 54.66 95 GLN A O 1
ATOM 731 N N . PRO A 1 96 ? 15.475 17.518 -14.157 1.00 50.25 96 PRO A N 1
ATOM 732 C CA . PRO A 1 96 ? 16.176 18.277 -13.123 1.00 50.25 96 PRO A CA 1
ATOM 733 C C . PRO A 1 96 ? 15.459 18.126 -11.773 1.00 50.25 96 PRO A C 1
ATOM 735 O O . PRO A 1 96 ? 14.584 18.913 -11.418 1.00 50.25 96 PRO A O 1
ATOM 738 N N . ALA A 1 97 ? 15.825 17.087 -11.028 1.00 50.19 97 ALA A N 1
ATOM 739 C CA . ALA A 1 97 ? 15.412 16.872 -9.656 1.00 50.19 97 ALA A CA 1
ATOM 740 C C . ALA A 1 97 ? 16.290 17.726 -8.713 1.00 50.19 97 ALA A C 1
ATOM 742 O O . ALA A 1 97 ? 17.474 17.938 -8.997 1.00 50.19 97 ALA A O 1
ATOM 743 N N . PRO A 1 98 ? 15.751 18.220 -7.583 1.00 48.88 98 PRO A N 1
ATOM 744 C CA . PRO A 1 98 ? 16.499 19.028 -6.612 1.00 48.88 98 PRO A CA 1
ATOM 745 C C . PRO A 1 98 ? 17.715 18.334 -5.961 1.00 48.88 98 PRO A C 1
ATOM 747 O O . PRO A 1 98 ? 18.434 18.977 -5.200 1.00 48.88 98 PRO A O 1
ATOM 750 N N . ASP A 1 99 ? 17.942 17.042 -6.218 1.00 54.44 99 ASP A N 1
ATOM 751 C CA . ASP A 1 99 ? 18.845 16.152 -5.476 1.00 54.44 99 ASP A CA 1
ATOM 752 C C . ASP A 1 99 ? 20.163 15.777 -6.198 1.00 54.44 99 ASP A C 1
ATOM 754 O O . ASP A 1 99 ? 20.959 15.019 -5.645 1.00 54.44 99 ASP A O 1
ATOM 758 N N . GLY A 1 100 ? 20.457 16.336 -7.384 1.00 57.75 100 GLY A N 1
ATOM 759 C CA . GLY A 1 100 ? 21.786 16.231 -8.026 1.00 57.75 100 GLY A CA 1
ATOM 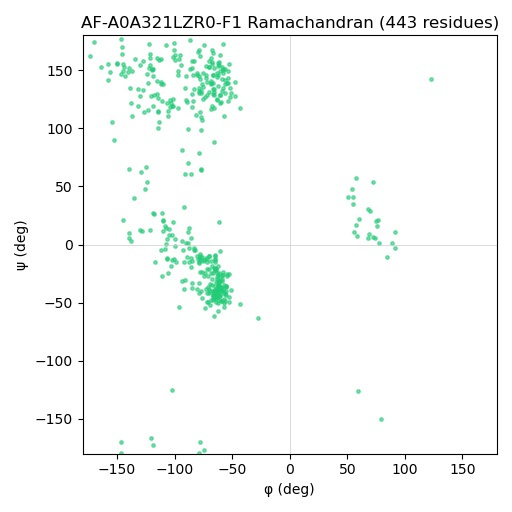760 C C . GLY A 1 100 ? 22.141 14.844 -8.600 1.00 57.75 100 GLY A C 1
ATOM 761 O O . GLY A 1 100 ? 23.191 14.288 -8.284 1.00 57.75 100 GLY A O 1
ATOM 762 N N . ASN A 1 101 ? 21.265 14.305 -9.451 1.00 63.97 101 ASN A N 1
ATOM 763 C CA . ASN A 1 101 ? 21.106 12.890 -9.819 1.00 63.97 101 ASN A CA 1
ATOM 764 C C . ASN A 1 101 ? 22.244 12.186 -10.630 1.00 63.97 101 ASN A C 1
ATOM 766 O O . ASN A 1 101 ? 22.490 12.548 -11.782 1.00 63.97 101 ASN A O 1
ATOM 770 N N . PRO A 1 102 ? 22.889 11.121 -10.101 1.00 67.56 102 PRO A N 1
ATOM 771 C CA . PRO A 1 102 ? 23.851 10.264 -10.799 1.00 67.56 102 PRO A CA 1
ATOM 772 C C . PRO A 1 102 ? 23.297 8.914 -11.320 1.00 67.56 102 PRO A C 1
ATOM 774 O O . PRO A 1 102 ? 23.982 8.277 -12.123 1.00 67.56 102 PRO A O 1
ATOM 777 N N . ASP A 1 103 ? 22.098 8.447 -10.927 1.00 80.06 103 ASP A N 1
ATOM 778 C CA . ASP A 1 103 ? 21.563 7.126 -11.340 1.00 80.06 103 ASP A CA 1
ATOM 779 C C . ASP A 1 103 ? 20.823 7.181 -12.687 1.00 80.06 103 ASP A C 1
ATOM 781 O O . ASP A 1 103 ? 19.635 6.874 -12.819 1.00 80.06 103 ASP A O 1
ATOM 785 N N . THR A 1 104 ? 21.559 7.574 -13.724 1.00 82.19 104 THR A N 1
ATOM 786 C CA . THR A 1 104 ? 21.037 7.717 -15.093 1.00 82.19 104 THR A CA 1
ATOM 787 C C . THR A 1 104 ? 20.694 6.388 -15.766 1.00 82.19 104 THR A C 1
ATOM 789 O O . THR A 1 104 ? 20.057 6.396 -16.815 1.00 82.19 104 THR A O 1
ATOM 792 N N . LYS A 1 105 ? 21.064 5.244 -15.176 1.00 86.94 105 LYS A N 1
ATOM 793 C CA . LYS A 1 105 ? 20.682 3.913 -15.668 1.00 86.94 105 LYS A CA 1
ATOM 794 C C . LYS A 1 105 ? 19.389 3.383 -15.039 1.00 86.94 105 LYS A C 1
ATOM 796 O O . LYS A 1 105 ? 18.834 2.427 -15.560 1.00 86.94 105 LYS A O 1
ATOM 801 N N . GLY A 1 106 ? 18.909 3.976 -13.942 1.00 89.94 106 GLY A N 1
ATOM 802 C CA . GLY A 1 106 ? 17.728 3.482 -13.224 1.00 89.94 106 GLY A CA 1
ATOM 803 C C . GLY A 1 106 ? 17.995 2.241 -12.367 1.00 89.94 106 GLY A C 1
ATOM 804 O O . GLY A 1 106 ? 17.061 1.509 -12.041 1.00 89.94 106 GLY A O 1
ATOM 805 N N . VAL A 1 107 ? 19.257 1.997 -11.998 1.00 91.50 107 VAL A N 1
ATOM 806 C CA . VAL A 1 107 ? 19.708 0.790 -11.281 1.00 91.50 107 VAL A CA 1
ATOM 807 C C . VAL A 1 107 ? 18.999 0.643 -9.937 1.00 91.50 107 VAL A C 1
ATOM 809 O O . VAL A 1 107 ? 18.623 -0.472 -9.582 1.00 91.50 107 VAL A O 1
ATOM 812 N N . ARG A 1 108 ? 18.726 1.758 -9.239 1.00 91.44 108 ARG A N 1
ATOM 813 C CA . ARG A 1 108 ? 18.075 1.769 -7.914 1.00 91.44 108 ARG A CA 1
ATOM 814 C C . ARG A 1 108 ? 16.737 1.033 -7.858 1.00 91.44 108 ARG A C 1
ATOM 816 O O . ARG A 1 108 ? 16.374 0.548 -6.793 1.00 91.44 108 ARG A O 1
ATOM 823 N N . SER A 1 109 ? 16.022 0.949 -8.983 1.00 94.38 109 SER A N 1
ATOM 824 C CA . SER A 1 109 ? 14.734 0.250 -9.069 1.00 94.38 109 SER A CA 1
ATOM 825 C C . SER A 1 109 ? 14.855 -1.245 -8.762 1.00 94.38 109 SER A C 1
ATOM 827 O O . SER A 1 109 ? 13.904 -1.835 -8.268 1.00 94.38 109 SER A O 1
ATOM 829 N N . MET A 1 110 ? 16.030 -1.847 -8.983 1.00 95.44 110 MET A N 1
ATOM 830 C CA . MET A 1 110 ? 16.289 -3.277 -8.771 1.00 95.44 110 MET A CA 1
ATOM 831 C C . MET A 1 110 ? 16.795 -3.610 -7.357 1.00 95.44 110 MET A C 1
ATOM 833 O O . MET A 1 110 ? 17.118 -4.765 -7.063 1.00 95.44 110 MET A O 1
ATOM 837 N N . GLY A 1 111 ? 16.916 -2.608 -6.486 1.00 94.94 111 GLY A N 1
ATOM 838 C CA . GLY A 1 111 ? 17.400 -2.779 -5.123 1.00 94.94 111 GLY A CA 1
ATOM 839 C C . GLY A 1 111 ? 16.343 -3.358 -4.177 1.00 94.94 111 GLY A C 1
ATOM 840 O O . GLY A 1 111 ? 15.177 -2.981 -4.241 1.00 94.94 111 GLY A O 1
ATOM 841 N N . PHE A 1 112 ? 16.762 -4.221 -3.250 1.00 96.44 112 PHE A N 1
ATOM 842 C CA . PHE A 1 112 ? 15.917 -4.724 -2.162 1.00 96.44 112 PHE A CA 1
ATOM 843 C C . PHE A 1 112 ? 16.563 -4.530 -0.787 1.00 96.44 112 PHE A C 1
ATOM 845 O O . PHE A 1 112 ? 17.790 -4.457 -0.662 1.00 96.44 112 PHE A O 1
ATOM 852 N N . TYR A 1 113 ? 15.732 -4.519 0.252 1.00 97.50 113 TYR A N 1
ATOM 853 C CA . TYR A 1 113 ? 16.134 -4.612 1.656 1.00 97.50 113 TYR A CA 1
ATOM 854 C C . TYR A 1 113 ? 15.913 -6.024 2.210 1.00 97.50 113 TYR A C 1
ATOM 856 O O . TYR A 1 113 ? 15.175 -6.834 1.651 1.00 97.50 113 TYR A O 1
ATOM 864 N N . SER A 1 114 ? 16.574 -6.327 3.322 1.00 97.12 114 SER A N 1
ATOM 865 C CA . SER A 1 114 ? 16.508 -7.607 4.026 1.00 97.12 114 SER A CA 1
ATOM 866 C C . SER A 1 114 ? 16.047 -7.433 5.476 1.00 97.12 114 SER A C 1
ATOM 868 O O . SER A 1 114 ? 15.994 -6.324 6.013 1.00 97.12 114 SER A O 1
ATOM 870 N N . GLY A 1 115 ? 15.800 -8.549 6.167 1.00 96.94 115 GLY A N 1
ATOM 871 C CA . GLY A 1 115 ? 15.462 -8.536 7.594 1.00 96.94 115 GLY A CA 1
ATOM 872 C C . GLY A 1 115 ? 16.587 -8.032 8.508 1.00 96.94 115 GLY A C 1
ATOM 873 O O . GLY A 1 115 ? 16.324 -7.722 9.665 1.00 96.94 115 GLY A O 1
ATOM 874 N N . ALA A 1 116 ? 17.826 -7.918 8.013 1.00 96.44 116 ALA A N 1
ATOM 875 C CA . ALA A 1 116 ? 18.908 -7.259 8.747 1.00 96.44 116 ALA A CA 1
ATOM 876 C C . ALA A 1 116 ? 18.758 -5.726 8.746 1.00 96.44 116 ALA A C 1
ATOM 878 O O . ALA A 1 116 ? 19.200 -5.060 9.682 1.00 96.44 116 ALA A O 1
ATOM 879 N N . ASP A 1 117 ? 18.112 -5.177 7.717 1.00 97.88 117 ASP A N 1
ATOM 880 C CA . ASP A 1 117 ? 17.929 -3.737 7.524 1.00 97.88 117 ASP A CA 1
ATOM 881 C C . ASP A 1 117 ? 16.613 -3.262 8.144 1.00 97.88 117 ASP A C 1
ATOM 883 O O . ASP A 1 117 ? 16.554 -2.187 8.751 1.00 97.88 117 ASP A O 1
ATOM 887 N N . LEU A 1 118 ? 15.575 -4.097 8.014 1.00 98.31 118 LEU A N 1
ATOM 888 C CA . LEU A 1 118 ? 14.194 -3.845 8.430 1.00 98.31 118 LEU A CA 1
ATOM 889 C C . LEU A 1 118 ? 13.672 -4.931 9.400 1.00 98.31 118 LEU A C 1
ATOM 891 O O . LEU A 1 118 ? 12.634 -5.546 9.137 1.00 98.31 118 LEU A O 1
ATOM 895 N N . PRO A 1 119 ? 14.363 -5.219 10.524 1.00 97.81 119 PRO A N 1
ATOM 896 C CA . PRO A 1 119 ? 13.981 -6.307 11.425 1.00 97.81 119 PRO A CA 1
ATOM 897 C C . PRO A 1 119 ? 12.576 -6.158 12.025 1.00 97.81 119 PRO A C 1
ATOM 899 O O . PRO A 1 119 ? 11.924 -7.169 12.282 1.00 97.81 119 PRO A O 1
ATOM 902 N N . GLY A 1 120 ? 12.094 -4.929 12.248 1.00 97.62 120 GLY A N 1
ATOM 903 C CA . GLY A 1 120 ? 10.762 -4.675 12.806 1.00 97.62 120 GLY A CA 1
ATOM 904 C C . GLY A 1 120 ? 9.638 -5.115 11.860 1.00 97.62 120 GLY A C 1
ATOM 905 O O . GLY A 1 120 ? 8.875 -6.016 12.213 1.00 97.62 120 GLY A O 1
ATOM 906 N N . PRO A 1 121 ? 9.544 -4.541 10.648 1.00 98.25 121 PRO A N 1
ATOM 907 C CA . PRO A 1 121 ? 8.542 -4.954 9.669 1.00 98.25 121 PRO A CA 1
ATOM 908 C C . PRO A 1 121 ? 8.599 -6.449 9.319 1.00 98.25 121 PRO A C 1
ATOM 910 O O . PRO A 1 121 ? 7.566 -7.119 9.297 1.00 98.25 121 PRO A O 1
ATOM 913 N N . TYR A 1 122 ? 9.803 -7.009 9.140 1.00 98.56 122 TYR A N 1
ATOM 914 C CA . TYR A 1 122 ? 9.979 -8.445 8.884 1.00 98.56 122 TYR A CA 1
ATOM 915 C C . TYR A 1 122 ? 9.429 -9.304 10.023 1.00 98.56 122 TYR A C 1
ATOM 917 O O . TYR A 1 122 ? 8.796 -10.334 9.778 1.00 98.56 122 TYR A O 1
ATOM 925 N N . PHE A 1 123 ? 9.637 -8.875 11.269 1.00 98.12 123 PHE A N 1
ATOM 926 C CA . PHE A 1 123 ? 9.077 -9.539 12.434 1.00 98.12 123 PHE A CA 1
ATOM 927 C C . PHE A 1 123 ? 7.545 -9.525 12.415 1.00 98.12 123 PHE A C 1
ATOM 929 O O . PHE A 1 123 ? 6.947 -10.588 12.558 1.00 98.12 123 PHE A O 1
ATOM 936 N N . TYR A 1 124 ? 6.895 -8.376 12.203 1.00 98.19 124 TYR A N 1
ATOM 937 C CA . TYR A 1 124 ? 5.428 -8.310 12.244 1.00 98.19 124 TYR A CA 1
ATOM 938 C C . TYR A 1 124 ? 4.775 -9.115 11.117 1.00 98.19 124 TYR A C 1
ATOM 940 O O . TYR A 1 124 ? 3.847 -9.877 11.391 1.00 98.19 124 TYR A O 1
ATOM 948 N N . ALA A 1 125 ? 5.303 -9.026 9.891 1.00 98.25 125 ALA A N 1
ATOM 949 C CA . ALA A 1 125 ? 4.841 -9.836 8.762 1.00 98.25 125 ALA A CA 1
ATOM 950 C C . ALA A 1 125 ? 5.026 -11.344 9.011 1.00 98.25 125 ALA A C 1
ATOM 952 O O . ALA A 1 125 ? 4.198 -12.153 8.604 1.00 98.25 125 ALA A O 1
ATOM 953 N N . THR A 1 126 ? 6.106 -11.729 9.700 1.00 97.88 126 THR A N 1
ATOM 954 C CA . THR A 1 126 ? 6.428 -13.137 9.971 1.00 97.88 126 THR A CA 1
ATOM 955 C C . THR A 1 126 ? 5.650 -13.720 11.145 1.00 97.88 126 THR A C 1
ATOM 957 O O . THR A 1 126 ? 5.304 -14.895 11.108 1.00 97.88 126 THR A O 1
ATOM 960 N N . GLN A 1 127 ? 5.426 -12.957 12.214 1.00 96.94 127 GLN A N 1
ATOM 961 C CA . GLN A 1 127 ? 4.824 -13.477 13.447 1.00 96.94 127 GLN A CA 1
ATOM 962 C C . GLN A 1 127 ? 3.299 -13.489 13.405 1.00 96.94 127 GLN A C 1
ATOM 964 O O . GLN A 1 127 ? 2.678 -14.387 13.972 1.00 96.94 127 GLN A O 1
ATOM 969 N N . PHE A 1 128 ? 2.705 -12.516 12.720 1.00 97.62 128 PHE A N 1
ATOM 970 C CA . PHE A 1 128 ? 1.261 -12.419 12.572 1.00 97.62 128 PHE A CA 1
ATOM 971 C C . PHE A 1 128 ? 0.843 -12.909 11.188 1.00 97.62 128 PHE A C 1
ATOM 973 O O . PHE A 1 128 ? 1.172 -14.037 10.824 1.00 97.62 128 PHE A O 1
ATOM 980 N N . ALA A 1 129 ? 0.127 -12.081 10.432 1.00 98.12 129 ALA A N 1
ATOM 981 C CA . ALA A 1 129 ? -0.328 -12.423 9.103 1.00 98.12 129 ALA A CA 1
ATOM 982 C C . ALA A 1 129 ? 0.139 -11.396 8.062 1.00 98.12 129 ALA A C 1
ATOM 984 O O . ALA A 1 129 ? 0.249 -10.199 8.340 1.00 98.12 129 ALA A O 1
ATOM 985 N N . THR A 1 130 ? 0.403 -11.878 6.852 1.00 98.69 130 THR A N 1
ATOM 986 C CA . THR A 1 130 ? 0.855 -11.093 5.697 1.00 98.69 130 THR A CA 1
ATOM 987 C C . THR A 1 130 ? 0.295 -11.690 4.402 1.00 98.69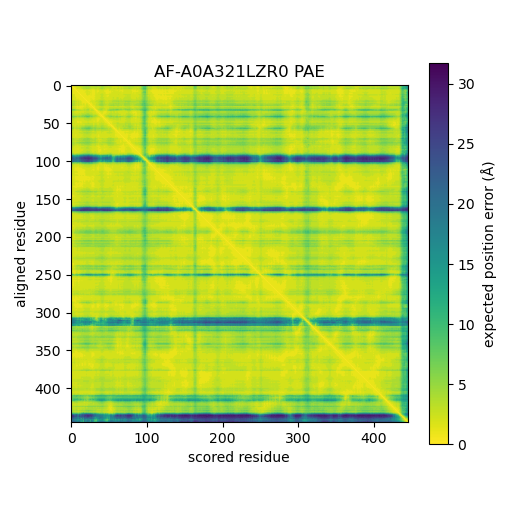 130 THR A C 1
ATOM 989 O O . THR A 1 130 ? -0.396 -12.711 4.432 1.00 98.69 130 THR A O 1
ATOM 992 N N . SER A 1 131 ? 0.561 -11.062 3.261 1.00 98.56 131 SER A N 1
ATOM 993 C CA . SER A 1 131 ? 0.168 -11.558 1.942 1.00 98.56 131 SER A CA 1
ATOM 994 C C . SER A 1 131 ? 1.241 -11.253 0.905 1.00 98.56 131 SER A C 1
ATOM 996 O O . SER A 1 131 ? 1.881 -10.205 0.956 1.00 98.56 131 SER A O 1
ATOM 998 N N . ASP A 1 132 ? 1.401 -12.168 -0.047 1.00 97.81 132 ASP A N 1
ATOM 999 C CA . ASP A 1 132 ? 2.242 -12.023 -1.238 1.00 97.81 132 ASP A CA 1
ATOM 1000 C C . ASP A 1 132 ? 1.417 -11.832 -2.526 1.00 97.81 132 ASP A C 1
ATOM 1002 O O . ASP A 1 132 ? 1.949 -11.947 -3.636 1.00 97.81 132 ASP A O 1
ATOM 1006 N N . ARG A 1 133 ? 0.122 -11.527 -2.372 1.00 97.62 133 ARG A N 1
ATOM 1007 C CA . ARG A 1 133 ? -0.850 -11.194 -3.423 1.00 97.62 133 ARG A CA 1
ATOM 1008 C C . ARG A 1 133 ? -1.703 -9.980 -3.021 1.00 97.62 133 ARG A C 1
ATOM 1010 O O . ARG A 1 133 ? -2.903 -9.930 -3.276 1.00 97.62 133 ARG A O 1
ATOM 1017 N N . TRP A 1 134 ? -1.057 -8.996 -2.394 1.00 98.62 134 TRP A N 1
ATOM 1018 C CA . TRP A 1 134 ? -1.654 -7.731 -1.966 1.00 98.62 134 TRP A CA 1
ATOM 1019 C C . TRP A 1 134 ? -1.203 -6.577 -2.864 1.00 98.62 134 TRP A C 1
ATOM 1021 O O . TRP A 1 134 ? -0.004 -6.338 -2.993 1.00 98.62 134 TRP A O 1
ATOM 1031 N N . TYR A 1 135 ? -2.140 -5.870 -3.495 1.00 98.69 135 TYR A N 1
ATOM 1032 C CA . TYR A 1 135 ? -1.868 -4.921 -4.581 1.00 98.69 135 TYR A CA 1
ATOM 1033 C C . TYR A 1 135 ? -2.338 -3.490 -4.273 1.00 98.69 135 TYR A C 1
ATOM 1035 O O . TYR A 1 135 ? -3.305 -3.262 -3.543 1.00 98.69 135 TYR A O 1
ATOM 1043 N N . SER A 1 136 ? -1.693 -2.507 -4.904 1.00 97.88 136 SER A N 1
ATOM 1044 C CA . SER A 1 136 ? -2.264 -1.158 -5.041 1.00 97.88 136 SER A CA 1
ATOM 1045 C C . SER A 1 136 ? -3.478 -1.200 -5.991 1.00 97.88 136 SER A C 1
ATOM 1047 O O . SER A 1 136 ? -3.391 -1.855 -7.022 1.00 97.88 136 SER A O 1
ATOM 1049 N N . PRO A 1 137 ? -4.612 -0.522 -5.744 1.00 97.38 137 PRO A N 1
ATOM 1050 C CA . PRO A 1 137 ? -5.882 -0.734 -6.460 1.00 97.38 137 PRO A CA 1
ATOM 1051 C C . PRO A 1 137 ? -5.916 -0.208 -7.898 1.00 97.38 137 PRO A C 1
ATOM 1053 O O . PRO A 1 137 ? -6.863 -0.484 -8.641 1.00 97.38 137 PRO A O 1
ATOM 1056 N N . ALA A 1 138 ? -4.920 0.582 -8.290 1.00 97.19 138 ALA A N 1
ATOM 1057 C CA . ALA A 1 138 ? -4.777 1.130 -9.629 1.00 97.19 138 ALA A CA 1
ATOM 1058 C C . ALA A 1 138 ? -3.306 1.507 -9.891 1.00 97.19 138 ALA A C 1
ATOM 1060 O O . ALA A 1 138 ? -2.576 1.795 -8.944 1.00 97.19 138 ALA A O 1
ATOM 1061 N N . PRO A 1 139 ? -2.860 1.543 -11.158 1.00 96.31 139 PRO A N 1
ATOM 1062 C CA . PRO A 1 139 ? -1.512 1.971 -11.539 1.00 96.31 139 PRO A CA 1
ATOM 1063 C C . PRO A 1 139 ? -1.397 3.506 -11.501 1.00 96.31 139 PRO A C 1
ATOM 1065 O O . PRO A 1 139 ? -1.246 4.153 -12.535 1.00 96.31 139 PRO A O 1
ATOM 1068 N N . VAL A 1 140 ? -1.549 4.100 -10.318 1.00 95.69 140 VAL A N 1
ATOM 1069 C CA . VAL A 1 140 ? -1.556 5.552 -10.075 1.00 95.69 140 VAL A CA 1
ATOM 1070 C C . VAL A 1 140 ? -0.682 5.894 -8.866 1.00 95.69 140 VAL A C 1
ATOM 1072 O O . VAL A 1 140 ? -0.393 5.030 -8.049 1.00 95.69 140 VAL A O 1
ATOM 1075 N N . GLN A 1 141 ? -0.253 7.153 -8.765 1.00 93.69 141 GLN A N 1
ATOM 1076 C CA . GLN A 1 141 ? 0.602 7.638 -7.672 1.00 93.69 141 GLN A CA 1
ATOM 1077 C C . GLN A 1 141 ? -0.174 7.907 -6.373 1.00 93.69 141 GLN A C 1
ATOM 1079 O O . GLN A 1 141 ? -1.409 8.014 -6.407 1.00 93.69 141 GLN A O 1
ATOM 1084 N N . THR A 1 142 ? 0.567 8.097 -5.271 1.00 94.06 142 THR A N 1
ATOM 1085 C CA . THR A 1 142 ? 0.098 8.376 -3.901 1.00 94.06 142 THR A CA 1
ATOM 1086 C C . THR A 1 142 ? -1.247 9.082 -3.848 1.00 94.06 142 THR A C 1
ATOM 1088 O O . THR A 1 142 ? -2.219 8.522 -3.345 1.00 94.06 142 THR A O 1
ATOM 1091 N N . GLU A 1 143 ? -1.351 10.307 -4.372 1.00 93.19 143 GLU A N 1
ATOM 1092 C CA . GLU A 1 143 ? -2.510 11.152 -4.096 1.00 93.19 143 GLU A CA 1
ATOM 1093 C C . GLU A 1 143 ? -3.815 10.539 -4.586 1.00 93.19 143 GLU A C 1
ATOM 1095 O O . GLU A 1 143 ? -4.848 10.690 -3.942 1.00 93.19 143 GLU A O 1
ATOM 1100 N N . VAL A 1 144 ? -3.759 9.831 -5.712 1.00 95.38 144 VAL A N 1
ATOM 1101 C CA . VAL A 1 144 ? -4.913 9.171 -6.319 1.00 95.38 144 VAL A CA 1
ATOM 1102 C C . VAL A 1 144 ? -5.221 7.867 -5.589 1.00 95.38 144 VAL A C 1
ATOM 1104 O O . VAL A 1 144 ? -6.381 7.576 -5.305 1.00 95.38 144 VAL A O 1
ATOM 1107 N N . VAL A 1 145 ? -4.191 7.100 -5.237 1.00 95.81 145 VAL A N 1
ATOM 1108 C CA . VAL A 1 145 ? -4.307 5.843 -4.489 1.00 95.81 145 VAL A CA 1
ATOM 1109 C C . VAL A 1 145 ? -4.948 6.073 -3.112 1.00 95.81 145 VAL A C 1
ATOM 1111 O O . VAL A 1 145 ? -5.838 5.327 -2.702 1.00 95.81 145 VAL A O 1
ATOM 1114 N N . ARG A 1 146 ? -4.616 7.175 -2.434 1.00 95.75 146 ARG A N 1
ATOM 1115 C CA . ARG A 1 146 ? -5.243 7.575 -1.159 1.00 95.75 146 ARG A CA 1
ATOM 1116 C C . ARG A 1 146 ? -6.729 7.928 -1.291 1.00 95.75 146 ARG A C 1
ATOM 1118 O O . ARG A 1 146 ? -7.457 7.873 -0.307 1.00 95.75 146 ARG A O 1
ATOM 1125 N N . LEU A 1 147 ? -7.222 8.241 -2.492 1.00 96.62 147 LEU A N 1
ATOM 1126 C CA . LEU A 1 147 ? -8.666 8.380 -2.728 1.00 96.62 147 LEU A CA 1
ATOM 1127 C C . LEU A 1 147 ? -9.352 7.013 -2.702 1.00 96.62 147 LEU A C 1
ATOM 1129 O O . LEU A 1 147 ? -10.398 6.860 -2.072 1.00 96.62 147 LEU A O 1
ATOM 1133 N N . TYR A 1 148 ? -8.730 5.999 -3.313 1.00 98.00 148 TYR A N 1
ATOM 1134 C CA . TYR A 1 148 ? -9.230 4.625 -3.262 1.00 98.00 148 TYR A CA 1
ATOM 1135 C C . TYR A 1 148 ? -9.269 4.089 -1.832 1.00 98.00 148 TYR A C 1
ATOM 1137 O O . TYR A 1 148 ? -10.221 3.399 -1.488 1.00 98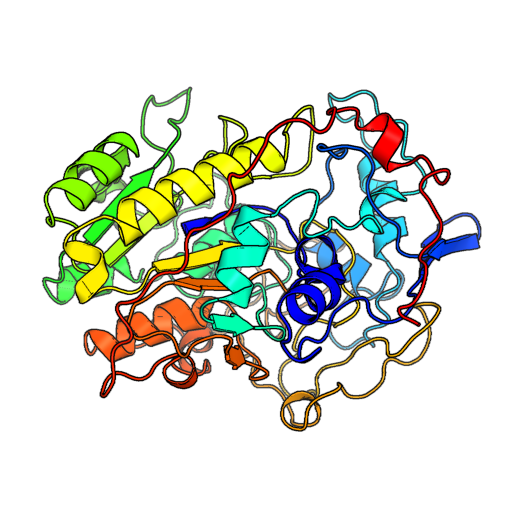.00 148 TYR A O 1
ATOM 1145 N N . SER A 1 149 ? -8.300 4.432 -0.975 1.00 97.06 149 SER A N 1
ATOM 1146 C CA . SER A 1 149 ? -8.298 3.965 0.421 1.00 97.06 149 SER A CA 1
ATOM 1147 C C . SER A 1 149 ? -9.423 4.570 1.269 1.00 97.06 149 SER A C 1
ATOM 1149 O O . SER A 1 149 ? -9.701 4.064 2.354 1.00 97.06 149 SER A O 1
ATOM 1151 N N . MET A 1 150 ? -10.080 5.630 0.787 1.00 97.50 150 MET A N 1
ATOM 1152 C CA . MET A 1 150 ? -11.173 6.310 1.485 1.00 97.50 150 MET A CA 1
ATOM 1153 C C . MET A 1 150 ? -12.535 6.121 0.816 1.00 97.50 150 MET A C 1
ATOM 1155 O O . MET A 1 150 ? -13.544 6.210 1.509 1.00 97.50 150 MET A O 1
ATOM 1159 N N . ALA A 1 151 ? -12.588 5.900 -0.498 1.00 98.06 151 ALA A N 1
ATOM 1160 C CA . ALA A 1 151 ? -13.830 5.881 -1.277 1.00 98.06 151 ALA A CA 1
ATOM 1161 C C . ALA A 1 151 ? -13.905 4.750 -2.318 1.00 98.06 151 ALA A C 1
ATOM 1163 O O . ALA A 1 151 ? -14.846 4.724 -3.104 1.00 98.06 151 ALA A O 1
ATOM 1164 N N . ALA A 1 152 ? -12.904 3.865 -2.380 1.00 98.31 152 ALA A N 1
ATOM 1165 C CA . ALA A 1 152 ? -12.752 2.816 -3.396 1.00 98.31 152 ALA A CA 1
ATOM 1166 C C . ALA A 1 152 ? -12.742 3.310 -4.863 1.00 98.31 152 ALA A C 1
ATOM 1168 O O . ALA A 1 152 ? -12.757 2.505 -5.788 1.00 98.31 152 ALA A O 1
ATOM 1169 N N . THR A 1 153 ? -12.652 4.624 -5.098 1.00 97.56 153 THR A N 1
ATOM 1170 C CA . THR A 1 153 ? -12.560 5.244 -6.426 1.00 97.56 153 THR A CA 1
ATOM 1171 C C . THR A 1 153 ? -11.777 6.555 -6.373 1.00 97.56 153 THR A C 1
ATOM 1173 O O . THR A 1 153 ? -11.748 7.244 -5.352 1.00 97.56 153 THR A O 1
ATOM 1176 N N . SER A 1 154 ? -11.202 6.942 -7.510 1.00 96.19 154 SER A N 1
ATOM 1177 C CA . SER A 1 154 ? -10.697 8.293 -7.767 1.00 96.19 154 SER A CA 1
ATOM 1178 C C . SER A 1 154 ? -11.659 9.157 -8.597 1.00 96.19 154 SER A C 1
ATOM 1180 O O . SER A 1 154 ? -11.301 10.263 -8.989 1.00 96.19 154 SER A O 1
ATOM 1182 N N . GLN A 1 155 ? -12.863 8.669 -8.918 1.00 95.19 155 GLN A N 1
ATOM 1183 C CA . GLN A 1 155 ? -13.828 9.290 -9.843 1.00 95.19 155 GLN A CA 1
ATOM 1184 C C . GLN A 1 155 ? -13.219 9.686 -11.199 1.00 95.19 155 GLN A C 1
ATOM 1186 O O . GLN A 1 155 ? -13.499 10.763 -11.748 1.00 95.19 155 GLN A O 1
ATOM 1191 N N . GLY A 1 156 ? -12.361 8.816 -11.730 1.00 95.06 156 GLY A N 1
ATOM 1192 C CA . GLY A 1 156 ? -11.727 8.984 -13.031 1.00 95.06 156 GLY A CA 1
ATOM 1193 C C . GLY A 1 156 ? -10.404 9.753 -13.019 1.00 95.06 156 GLY A C 1
ATOM 1194 O O . GLY A 1 156 ? -9.844 9.969 -14.088 1.00 95.06 156 GLY A O 1
ATOM 1195 N N . PHE A 1 157 ? -9.884 10.195 -11.872 1.00 95.38 157 PHE A N 1
ATOM 1196 C CA . PHE A 1 157 ? -8.544 10.793 -11.830 1.00 95.38 157 PHE A CA 1
ATOM 1197 C C . PHE A 1 157 ? -7.461 9.716 -11.940 1.00 95.38 157 PHE A C 1
ATOM 1199 O O . PHE A 1 157 ? -7.444 8.772 -11.150 1.00 95.38 157 PHE A O 1
ATOM 1206 N N . ALA A 1 158 ? -6.558 9.870 -12.905 1.00 95.12 158 ALA A N 1
ATOM 1207 C CA . ALA A 1 158 ? -5.316 9.108 -13.023 1.00 95.12 158 ALA A CA 1
ATOM 1208 C C . ALA A 1 158 ? -4.092 9.911 -12.542 1.00 95.12 158 ALA A C 1
ATOM 1210 O O . ALA A 1 158 ? -3.021 9.341 -12.327 1.00 95.12 158 ALA A O 1
ATOM 1211 N N . LYS A 1 159 ? -4.243 11.229 -12.359 1.00 93.50 159 LYS A N 1
ATOM 1212 C CA . LYS A 1 159 ? -3.225 12.157 -11.850 1.00 93.50 159 LYS A CA 1
ATOM 1213 C C . LYS A 1 159 ? -3.737 12.861 -10.586 1.00 93.50 159 LYS A C 1
ATOM 1215 O O . LYS A 1 159 ? -4.951 12.916 -10.374 1.00 93.50 159 LYS A O 1
ATOM 1220 N N . PRO A 1 160 ? -2.847 13.428 -9.749 1.00 91.00 160 PRO A N 1
ATOM 1221 C CA . PRO A 1 160 ? -3.253 14.147 -8.545 1.00 91.00 160 PRO A CA 1
ATOM 1222 C C . PRO A 1 160 ? -4.283 15.241 -8.859 1.00 91.00 160 PRO A C 1
ATOM 1224 O O . PRO A 1 160 ? -3.994 16.128 -9.679 1.00 91.00 160 PRO A O 1
ATOM 1227 N N . PRO A 1 161 ? -5.470 15.214 -8.222 1.00 87.19 161 PRO A N 1
ATOM 1228 C CA . PRO A 1 161 ? -6.465 16.259 -8.411 1.00 87.19 161 PRO A CA 1
ATOM 1229 C C . PRO A 1 161 ? -5.887 17.631 -8.038 1.00 87.19 161 PRO A C 1
ATOM 1231 O O . PRO A 1 161 ? -5.251 17.794 -6.998 1.00 87.19 161 PRO A O 1
ATOM 1234 N N . GLN A 1 162 ? -6.122 18.642 -8.873 1.00 75.38 162 GLN A N 1
ATOM 1235 C CA . GLN A 1 162 ? -5.646 20.011 -8.654 1.00 75.38 162 GLN A CA 1
ATOM 1236 C C . GLN A 1 162 ? -6.755 20.860 -8.027 1.00 75.38 162 GLN A C 1
ATOM 1238 O O . GLN A 1 162 ? -7.929 20.671 -8.327 1.00 75.38 162 GLN A O 1
ATOM 1243 N N . ALA A 1 163 ? -6.424 21.864 -7.211 1.00 62.12 163 ALA A N 1
ATOM 1244 C CA . ALA A 1 163 ? -7.425 22.689 -6.512 1.00 62.12 163 ALA A CA 1
ATOM 1245 C C . ALA A 1 163 ? -8.516 23.301 -7.428 1.00 62.12 163 ALA A C 1
ATOM 1247 O O . ALA A 1 163 ? -9.630 23.554 -6.977 1.00 62.12 163 ALA A O 1
ATOM 1248 N N . SER A 1 164 ? -8.228 23.503 -8.718 1.00 52.72 164 SER A N 1
ATOM 1249 C CA . SER A 1 164 ? -9.171 24.003 -9.728 1.00 52.72 164 SER A CA 1
ATOM 1250 C C . SER A 1 164 ? -10.178 22.967 -10.259 1.00 52.72 164 SER A C 1
ATOM 1252 O O . SER A 1 164 ? -11.146 23.361 -10.906 1.00 52.72 164 SER A O 1
ATOM 1254 N N . ASN A 1 165 ? -9.984 21.666 -10.007 1.00 57.06 165 ASN A N 1
ATOM 1255 C CA . ASN A 1 165 ? -10.846 20.573 -10.484 1.00 57.06 165 ASN A CA 1
ATOM 1256 C C . ASN A 1 165 ? -11.100 19.448 -9.446 1.00 57.06 165 ASN A C 1
ATOM 1258 O O . ASN A 1 165 ? -11.750 18.457 -9.774 1.00 57.06 165 ASN A O 1
ATOM 1262 N N . ALA A 1 166 ? -10.626 19.604 -8.205 1.00 61.16 166 ALA A N 1
ATOM 1263 C CA . ALA A 1 166 ? -10.463 18.543 -7.201 1.00 61.16 166 ALA A CA 1
ATOM 1264 C C . ALA A 1 166 ? -11.662 18.242 -6.284 1.00 61.16 166 ALA A C 1
ATOM 1266 O O . ALA A 1 166 ? -11.489 17.526 -5.302 1.00 61.16 166 ALA A O 1
ATOM 1267 N N . THR A 1 167 ? -12.865 18.767 -6.532 1.00 77.69 167 THR A N 1
ATOM 1268 C CA . THR A 1 167 ? -14.002 18.384 -5.674 1.00 77.69 167 THR A CA 1
ATOM 1269 C C . THR A 1 167 ? -14.508 17.000 -6.061 1.00 77.69 167 THR A C 1
ATOM 1271 O O . THR A 1 167 ? -15.105 16.829 -7.125 1.00 77.69 167 THR A O 1
ATOM 1274 N N . LEU A 1 168 ? -14.265 16.027 -5.186 1.00 89.38 168 LEU A N 1
ATOM 1275 C CA . LEU A 1 168 ? -14.822 14.684 -5.283 1.00 89.38 168 LEU A CA 1
ATOM 1276 C C . LEU A 1 168 ? -16.138 14.609 -4.512 1.00 89.38 168 LEU A C 1
ATOM 1278 O O . LEU A 1 168 ? -16.239 15.093 -3.386 1.00 89.38 168 LEU A O 1
ATOM 1282 N N . SER A 1 169 ? -17.139 13.993 -5.132 1.00 91.56 169 SER A N 1
ATOM 1283 C CA . SER A 1 169 ? -18.473 13.774 -4.562 1.00 91.56 169 SER A CA 1
ATOM 1284 C C . SER A 1 169 ? -18.740 12.316 -4.198 1.00 91.56 169 SER A C 1
ATOM 1286 O O . SER A 1 169 ? -19.815 12.012 -3.677 1.00 91.56 169 SER A O 1
ATOM 1288 N N . ALA A 1 170 ? -17.799 11.412 -4.493 1.00 95.44 170 ALA A N 1
ATOM 1289 C CA . ALA A 1 170 ? -17.911 10.016 -4.099 1.00 95.44 170 ALA A CA 1
ATOM 1290 C C . ALA A 1 170 ? -18.098 9.908 -2.582 1.00 95.44 170 ALA A C 1
ATOM 1292 O O . ALA A 1 170 ? -17.512 10.664 -1.805 1.00 95.44 170 ALA A O 1
ATOM 1293 N N . THR A 1 171 ? -18.950 8.967 -2.179 1.00 97.50 171 THR A N 1
ATOM 1294 C CA . THR A 1 171 ? -19.135 8.657 -0.763 1.00 97.50 171 THR A CA 1
ATOM 1295 C C . THR A 1 171 ? -17.842 8.050 -0.240 1.00 97.50 171 THR A C 1
ATOM 1297 O O . THR A 1 171 ? -17.262 7.188 -0.890 1.00 97.50 171 THR A O 1
ATOM 1300 N N . THR A 1 172 ? -17.387 8.512 0.919 1.00 98.38 172 THR A N 1
ATOM 1301 C CA . THR A 1 172 ? -16.236 7.939 1.624 1.00 98.38 172 THR A CA 1
ATOM 1302 C C . THR A 1 172 ? -16.689 6.942 2.686 1.00 98.38 172 THR A C 1
ATOM 1304 O O . THR A 1 172 ? -17.805 7.029 3.204 1.00 98.38 172 THR A O 1
ATOM 1307 N N . ILE A 1 173 ? -15.795 6.048 3.103 1.00 98.81 173 ILE A N 1
ATOM 1308 C CA . ILE A 1 173 ? -16.018 5.154 4.241 1.00 98.81 173 ILE A CA 1
ATOM 1309 C C . ILE A 1 173 ? -16.374 5.937 5.507 1.00 98.81 173 ILE A C 1
ATOM 1311 O O . ILE A 1 173 ? -17.254 5.537 6.260 1.00 98.81 173 ILE A O 1
ATOM 1315 N N . PHE A 1 174 ? -15.773 7.112 5.700 1.00 98.81 174 PHE A N 1
ATOM 1316 C CA . PHE A 1 174 ? -16.065 7.991 6.829 1.00 98.81 174 PHE A CA 1
ATOM 1317 C C . PHE A 1 174 ? -17.516 8.487 6.820 1.00 98.81 174 PHE A C 1
ATOM 1319 O O . PHE A 1 174 ? -18.139 8.530 7.876 1.00 98.81 174 PHE A O 1
ATOM 1326 N N . GLN A 1 175 ? -18.082 8.799 5.646 1.00 98.62 175 GLN A N 1
ATOM 1327 C CA . GLN A 1 175 ? -19.506 9.147 5.531 1.00 98.62 175 GLN A CA 1
ATOM 1328 C C . GLN A 1 175 ? -20.408 7.976 5.915 1.00 98.62 175 GLN A C 1
ATOM 1330 O O . GLN A 1 175 ? -21.429 8.180 6.571 1.00 98.62 175 GLN A O 1
ATOM 1335 N N . LEU A 1 176 ? -20.047 6.750 5.521 1.00 98.88 176 LEU A N 1
ATOM 1336 C CA . LEU A 1 176 ? -20.804 5.560 5.912 1.00 98.88 176 LEU A CA 1
ATOM 1337 C C . LEU A 1 176 ? -20.733 5.320 7.426 1.00 98.88 176 LEU A C 1
ATOM 1339 O O . LEU A 1 176 ? -21.757 5.020 8.038 1.00 98.88 176 LEU A O 1
ATOM 1343 N N . LEU A 1 177 ? -19.559 5.511 8.033 1.00 98.88 177 LEU A N 1
ATOM 1344 C CA . LEU A 1 177 ? -19.360 5.399 9.480 1.00 98.88 177 LEU A CA 1
ATOM 1345 C C . LEU A 1 177 ? -20.186 6.444 10.244 1.00 98.88 177 LEU A C 1
ATOM 1347 O O . LEU A 1 177 ? -20.892 6.082 11.183 1.00 98.88 177 LEU A O 1
ATOM 1351 N N . ASP A 1 178 ? -20.181 7.703 9.799 1.00 98.62 178 ASP A N 1
ATOM 1352 C CA . ASP A 1 178 ? -21.025 8.766 10.357 1.00 98.62 178 ASP A CA 1
ATOM 1353 C C . ASP A 1 178 ? -22.513 8.412 10.292 1.00 98.62 178 ASP A C 1
ATOM 1355 O O . ASP A 1 178 ? -23.217 8.475 11.301 1.00 98.62 178 ASP A O 1
ATOM 1359 N N . ASN A 1 179 ? -22.994 7.989 9.119 1.00 98.56 179 ASN A N 1
ATOM 1360 C CA . ASN A 1 179 ? -24.397 7.622 8.916 1.00 98.56 179 ASN A CA 1
ATOM 1361 C C . ASN A 1 179 ? -24.831 6.449 9.812 1.00 98.56 179 ASN A C 1
ATOM 1363 O O . ASN A 1 179 ? -26.003 6.348 10.178 1.00 98.56 179 ASN A O 1
ATOM 1367 N N . ALA A 1 180 ? -23.891 5.575 10.177 1.00 98.75 180 ALA A N 1
ATOM 1368 C CA . ALA A 1 180 ? -24.107 4.441 11.067 1.00 98.75 180 ALA A CA 1
ATOM 1369 C C . ALA A 1 180 ? -23.801 4.743 12.550 1.00 98.75 180 ALA A C 1
ATOM 1371 O O . ALA A 1 180 ? -23.929 3.849 13.385 1.00 98.75 180 ALA A O 1
ATOM 1372 N N . ASN A 1 181 ? -23.435 5.983 12.903 1.00 98.50 181 ASN A N 1
ATOM 1373 C CA . ASN A 1 181 ? -22.979 6.384 14.241 1.00 98.50 181 ASN A CA 1
ATOM 1374 C C . ASN A 1 181 ? -21.791 5.551 14.767 1.00 98.50 181 ASN A C 1
ATOM 1376 O O . ASN A 1 181 ? -21.696 5.271 15.964 1.00 98.50 181 ASN A O 1
ATOM 1380 N N . ILE A 1 182 ? -20.887 5.145 13.876 1.00 98.88 182 ILE A N 1
ATOM 1381 C CA . ILE A 1 182 ? -19.647 4.455 14.230 1.00 98.88 182 ILE A CA 1
ATOM 1382 C C . ILE A 1 182 ? -18.557 5.496 14.460 1.00 98.88 182 ILE A C 1
ATOM 1384 O O . ILE A 1 182 ? -18.265 6.318 13.593 1.00 98.88 182 ILE A O 1
ATOM 1388 N N . SER A 1 183 ? -17.944 5.462 15.642 1.00 98.81 183 SER A N 1
ATOM 1389 C CA . SER A 1 183 ? -16.892 6.419 15.994 1.00 98.81 183 SER A CA 1
ATOM 1390 C C . SER A 1 183 ? -15.647 6.230 15.124 1.00 98.81 183 SER A C 1
ATOM 1392 O O . SER A 1 183 ? -15.158 5.110 14.956 1.00 98.81 183 SER A O 1
ATOM 1394 N N . TRP A 1 184 ? -15.098 7.334 14.611 1.00 98.88 184 TRP A N 1
ATOM 1395 C CA . TRP A 1 184 ? -13.869 7.315 13.824 1.00 98.88 184 TRP A CA 1
ATOM 1396 C C . TRP A 1 184 ? -12.986 8.539 14.064 1.00 98.88 184 TRP A C 1
ATOM 1398 O O . TRP A 1 184 ? -13.475 9.619 14.410 1.00 98.88 184 TRP A O 1
ATOM 1408 N N . LYS A 1 185 ? -11.677 8.359 13.864 1.00 98.81 185 LYS A N 1
ATOM 1409 C CA . LYS A 1 185 ? -10.682 9.441 13.844 1.00 98.81 185 LYS A CA 1
ATOM 1410 C C . LYS A 1 185 ? -9.647 9.197 12.751 1.00 98.81 185 LYS A C 1
ATOM 1412 O O . LYS A 1 185 ? -9.289 8.051 12.472 1.00 98.81 185 LYS A O 1
ATOM 1417 N N . ILE A 1 186 ? -9.129 10.289 12.196 1.00 98.81 186 ILE A N 1
ATOM 1418 C CA . ILE A 1 186 ? -7.896 10.301 11.409 1.00 98.81 186 ILE A CA 1
ATOM 1419 C C . ILE A 1 186 ? -6.782 10.843 12.301 1.00 98.81 186 ILE A C 1
ATOM 1421 O O . ILE A 1 186 ? -6.901 11.941 12.841 1.00 98.81 186 ILE A O 1
ATOM 1425 N N . TYR A 1 187 ? -5.694 10.096 12.448 1.00 98.75 187 TYR A N 1
ATOM 1426 C CA . TYR A 1 187 ? -4.478 10.567 13.101 1.00 98.75 187 TYR A CA 1
ATOM 1427 C C . TYR A 1 187 ? -3.451 10.941 12.034 1.00 98.75 187 TYR A C 1
ATOM 1429 O O . TYR A 1 187 ? -3.040 10.088 11.255 1.00 98.75 187 TYR A O 1
ATOM 1437 N N . SER A 1 188 ? -3.034 12.203 12.001 1.00 98.06 188 SER A N 1
ATOM 1438 C CA . SER A 1 188 ? -2.033 12.698 11.053 1.00 98.06 188 SER A CA 1
ATOM 1439 C C . SER A 1 188 ? -0.739 13.077 11.754 1.00 98.06 188 SER A C 1
ATOM 1441 O O . SER A 1 188 ? -0.744 13.701 12.821 1.00 98.06 188 SER A O 1
ATOM 1443 N N . VAL A 1 189 ? 0.382 12.721 11.136 1.00 97.38 189 VAL A N 1
ATOM 1444 C CA . VAL A 1 189 ? 1.718 13.075 11.619 1.00 97.38 189 VAL A CA 1
ATOM 1445 C C . VAL A 1 189 ? 2.037 14.534 11.329 1.00 97.38 189 VAL A C 1
ATOM 1447 O O . VAL A 1 189 ? 2.492 15.250 12.222 1.00 97.38 189 VAL A O 1
ATOM 1450 N N . ASP A 1 190 ? 1.758 14.972 10.104 1.00 96.88 190 ASP A N 1
ATOM 1451 C CA . ASP A 1 190 ? 2.240 16.244 9.587 1.00 96.88 190 ASP A CA 1
ATOM 1452 C C . ASP A 1 190 ? 1.119 17.265 9.379 1.00 96.88 190 ASP A C 1
ATOM 1454 O O . ASP A 1 190 ? -0.079 16.956 9.304 1.00 96.88 190 ASP A O 1
ATOM 1458 N N . LYS A 1 191 ? 1.540 18.530 9.320 1.00 96.12 191 LYS A N 1
ATOM 1459 C CA . LYS A 1 191 ? 0.692 19.681 9.024 1.00 96.12 191 LYS A CA 1
ATOM 1460 C C . LYS A 1 191 ? 1.129 20.316 7.718 1.00 96.12 191 LYS A C 1
ATOM 1462 O O . LYS A 1 191 ? 2.322 20.473 7.477 1.00 96.12 191 LYS A O 1
ATOM 1467 N N . ASP A 1 192 ? 0.157 20.745 6.930 1.00 92.12 192 ASP A N 1
ATOM 1468 C CA . ASP A 1 192 ? 0.396 21.566 5.756 1.00 92.12 192 ASP A CA 1
ATOM 1469 C C . ASP A 1 192 ? 1.009 22.910 6.208 1.00 92.12 192 ASP A C 1
ATOM 1471 O O . ASP A 1 192 ? 0.426 23.598 7.058 1.00 92.12 192 ASP A O 1
ATOM 1475 N N . PRO A 1 193 ? 2.183 23.302 5.681 1.00 92.56 193 PRO A N 1
ATOM 1476 C CA . PRO A 1 193 ? 2.897 24.493 6.137 1.00 92.56 193 PRO A CA 1
ATOM 1477 C C . PRO A 1 193 ? 2.204 25.806 5.748 1.00 92.56 193 PRO A C 1
ATOM 1479 O O . PRO A 1 193 ? 2.440 26.828 6.389 1.00 92.56 193 PRO A O 1
ATOM 1482 N N . ASN A 1 194 ? 1.342 25.796 4.728 1.00 91.25 194 ASN A N 1
ATOM 1483 C CA . ASN A 1 194 ? 0.639 26.983 4.244 1.00 91.25 194 ASN A CA 1
ATOM 1484 C C . ASN A 1 194 ? -0.634 27.256 5.053 1.00 91.25 194 ASN A C 1
ATOM 1486 O O . ASN A 1 194 ? -0.986 28.408 5.300 1.00 91.25 194 ASN A O 1
ATOM 1490 N N . THR A 1 195 ? -1.342 26.202 5.459 1.00 90.19 195 THR A N 1
ATOM 1491 C CA . THR A 1 195 ? -2.634 26.306 6.156 1.00 90.19 195 THR A CA 1
ATOM 1492 C C . THR A 1 195 ? -2.531 26.054 7.660 1.00 90.19 195 THR A C 1
ATOM 1494 O O . THR A 1 195 ? -3.450 26.402 8.403 1.00 90.19 195 THR A O 1
ATOM 1497 N N . GLY A 1 196 ? -1.449 25.417 8.120 1.00 92.88 196 GLY A N 1
ATOM 1498 C CA . GLY A 1 196 ? -1.268 24.967 9.501 1.00 92.88 196 GLY A CA 1
ATOM 1499 C C . GLY A 1 196 ? -2.198 23.820 9.918 1.00 92.88 196 GLY A C 1
ATOM 1500 O O . GLY A 1 196 ? -2.213 23.443 11.096 1.00 92.88 196 GLY A O 1
ATOM 1501 N N . ARG A 1 197 ? -2.989 23.274 8.985 1.00 92.88 197 ARG A N 1
ATOM 1502 C CA . ARG A 1 197 ? -3.920 22.165 9.226 1.00 92.88 197 ARG A CA 1
ATOM 1503 C C . ARG A 1 197 ? -3.205 20.829 9.123 1.00 92.88 197 ARG A C 1
ATOM 1505 O O . ARG A 1 197 ? -2.223 20.705 8.403 1.00 92.88 197 ARG A O 1
ATOM 1512 N N . LEU A 1 198 ? -3.711 19.832 9.839 1.00 96.81 198 LEU A N 1
ATOM 1513 C CA . LEU A 1 198 ? -3.239 18.457 9.702 1.00 96.81 198 LEU A CA 1
ATOM 1514 C C . LEU A 1 198 ? -3.513 17.948 8.284 1.00 96.81 198 LEU A C 1
ATOM 1516 O O . LEU A 1 198 ? -4.586 18.196 7.731 1.00 96.81 198 LEU A O 1
ATOM 1520 N N . ILE A 1 199 ? -2.529 17.263 7.706 1.00 94.94 199 ILE A N 1
ATOM 1521 C CA . ILE A 1 199 ? -2.635 16.697 6.362 1.00 94.94 199 ILE A CA 1
ATOM 1522 C C . ILE A 1 199 ? -3.614 15.523 6.390 1.00 94.94 199 ILE A C 1
ATOM 1524 O O . ILE A 1 199 ? -3.538 14.654 7.251 1.00 94.94 199 ILE A O 1
ATOM 1528 N N . THR A 1 200 ? -4.554 15.512 5.449 1.00 95.06 200 THR A N 1
ATOM 1529 C CA . THR A 1 200 ? -5.387 14.342 5.173 1.00 95.06 200 THR A CA 1
ATOM 1530 C C . THR A 1 200 ? -5.962 14.408 3.767 1.00 95.06 200 THR A C 1
ATOM 1532 O O . THR A 1 200 ? -6.400 15.473 3.313 1.00 95.06 200 THR A O 1
ATOM 1535 N N . PHE A 1 201 ? -6.020 13.252 3.109 1.00 93.69 201 PHE A N 1
ATOM 1536 C CA . PHE A 1 201 ? -6.649 13.107 1.796 1.00 93.69 201 PHE A CA 1
ATOM 1537 C C . PHE A 1 201 ? -8.179 13.200 1.842 1.00 93.69 201 PHE A C 1
ATOM 1539 O O . PHE A 1 201 ? -8.812 13.451 0.815 1.00 93.69 201 PHE A O 1
ATOM 1546 N N . LEU A 1 202 ? -8.793 13.142 3.030 1.00 95.19 202 LEU A N 1
ATOM 1547 C CA . LEU A 1 202 ? -10.235 13.347 3.172 1.00 95.19 202 LEU A CA 1
ATOM 1548 C C . LEU A 1 202 ? -10.667 14.729 2.644 1.00 95.19 202 LEU A C 1
ATOM 1550 O O . LEU A 1 202 ? -11.785 14.896 2.158 1.00 95.19 202 LEU A O 1
ATOM 1554 N N . ASN A 1 203 ? -9.760 15.713 2.656 1.00 92.31 203 ASN A N 1
ATOM 1555 C CA . ASN A 1 203 ? -9.999 17.057 2.133 1.00 92.31 203 ASN A CA 1
ATOM 1556 C C . ASN A 1 203 ? -10.242 17.121 0.612 1.00 92.31 203 ASN A C 1
ATOM 1558 O O . ASN A 1 203 ? -10.659 18.173 0.129 1.00 92.31 203 ASN A O 1
ATOM 1562 N N . PHE A 1 204 ? -10.039 16.048 -0.152 1.00 92.25 204 PHE A N 1
ATOM 1563 C CA . PHE A 1 204 ? -10.456 16.011 -1.559 1.00 92.25 204 PHE A CA 1
ATOM 1564 C C . PHE A 1 204 ? -11.976 15.806 -1.726 1.00 92.25 204 PHE A C 1
ATOM 1566 O O . PHE A 1 204 ? -12.560 16.229 -2.725 1.00 92.25 204 PHE A O 1
ATOM 1573 N N . PHE A 1 205 ? -12.653 15.230 -0.729 1.00 93.88 205 PHE A N 1
ATOM 1574 C CA . PHE A 1 205 ? -14.080 14.898 -0.789 1.00 93.88 205 PHE A CA 1
ATOM 1575 C C . PHE A 1 205 ? -14.944 16.021 -0.216 1.00 93.88 205 PHE A C 1
ATOM 1577 O O . PHE A 1 205 ? -15.340 15.991 0.947 1.00 93.88 205 PHE A O 1
ATOM 1584 N N . GLN A 1 206 ? -15.218 17.055 -1.009 1.00 89.75 206 GLN A N 1
ATOM 1585 C CA . GLN A 1 206 ? -15.913 18.259 -0.542 1.00 89.75 206 GLN A CA 1
ATOM 1586 C C . GLN A 1 206 ? -17.424 18.244 -0.840 1.00 89.75 206 GLN A C 1
ATOM 1588 O O . GLN A 1 206 ? -17.840 17.723 -1.871 1.00 89.75 206 GLN A O 1
ATOM 1593 N N . PRO A 1 207 ? -18.273 18.830 0.036 1.00 92.38 207 PRO A N 1
ATOM 1594 C CA . PRO A 1 207 ? -17.925 19.595 1.243 1.00 92.38 207 PRO A CA 1
ATOM 1595 C C . PRO A 1 207 ? -17.641 18.731 2.485 1.00 92.38 207 PRO A C 1
ATOM 1597 O O . PRO A 1 207 ? -17.275 19.269 3.529 1.00 92.38 207 PRO A O 1
ATOM 1600 N N . TYR A 1 208 ? -17.827 17.411 2.398 1.00 94.88 208 TYR A N 1
ATOM 1601 C CA . TYR A 1 208 ? -17.784 16.524 3.560 1.00 94.88 208 TYR A CA 1
ATOM 1602 C C . TYR A 1 208 ? -16.452 16.607 4.319 1.00 94.88 208 TYR A C 1
ATOM 1604 O O . TYR A 1 208 ? -16.442 16.925 5.505 1.00 94.88 208 TYR A O 1
ATOM 1612 N N . GLY A 1 209 ? -15.319 16.421 3.648 1.00 93.12 209 GLY A N 1
ATOM 1613 C CA . GLY A 1 209 ? -14.010 16.377 4.285 1.00 93.12 209 GLY A CA 1
ATOM 1614 C C . GLY A 1 209 ? -13.600 17.679 4.966 1.00 93.12 209 GLY A C 1
ATOM 1615 O O . GLY A 1 209 ? -13.103 17.651 6.094 1.00 93.12 209 GLY A O 1
ATOM 1616 N N . SER A 1 210 ? -13.876 18.845 4.361 1.00 90.19 210 SER A N 1
ATOM 1617 C CA . SER A 1 210 ? -13.593 20.120 5.046 1.00 90.19 210 SER A CA 1
ATOM 1618 C C . SER A 1 210 ? -14.500 20.357 6.250 1.00 90.19 210 SER A C 1
ATOM 1620 O O . SER A 1 210 ? -14.100 21.074 7.164 1.00 90.19 210 SER A O 1
ATOM 1622 N N . SER A 1 211 ? -15.687 19.746 6.287 1.00 94.50 211 SER A N 1
ATOM 1623 C CA . SER A 1 211 ? -16.591 19.830 7.437 1.00 94.50 211 SER A CA 1
ATOM 1624 C C . SER A 1 211 ? -16.188 18.927 8.610 1.00 94.50 211 SER A C 1
ATOM 1626 O O . SER A 1 211 ? -16.741 19.088 9.691 1.00 94.50 211 SER A O 1
ATOM 1628 N N . LYS A 1 212 ? -15.218 18.017 8.419 1.00 96.44 212 LYS A N 1
ATOM 1629 C CA . LYS A 1 212 ? -14.827 16.975 9.388 1.00 96.44 212 LYS A CA 1
ATOM 1630 C C . LYS A 1 212 ? -13.448 17.172 10.013 1.00 96.44 212 LYS A C 1
ATOM 1632 O O . LYS A 1 212 ? -12.787 16.217 10.412 1.00 96.44 212 LYS A O 1
ATOM 1637 N N . GLN A 1 213 ? -12.985 18.417 10.104 1.00 94.50 213 GLN A N 1
ATOM 1638 C CA . GLN A 1 213 ? -11.682 18.721 10.716 1.00 94.50 213 GLN A CA 1
ATOM 1639 C C . GLN A 1 213 ? -11.633 18.390 12.216 1.00 94.50 213 GLN A C 1
ATOM 1641 O O . GLN A 1 213 ? -10.555 18.177 12.757 1.00 94.50 213 GLN A O 1
ATOM 1646 N N . ASP A 1 214 ? -12.785 18.317 12.881 1.00 96.88 214 ASP A N 1
ATOM 1647 C CA . ASP A 1 214 ? -12.948 17.875 14.269 1.00 96.88 214 ASP A CA 1
ATOM 1648 C C . ASP A 1 214 ? -12.711 16.366 14.472 1.00 96.88 214 ASP A C 1
ATOM 1650 O O . ASP A 1 214 ? -12.567 15.921 15.610 1.00 96.88 214 ASP A O 1
ATOM 1654 N N . HIS A 1 215 ? -12.594 15.594 13.387 1.00 98.44 215 HIS A N 1
ATOM 1655 C CA . HIS A 1 215 ? -12.194 14.185 13.407 1.00 98.44 215 HIS A CA 1
ATOM 1656 C C . HIS A 1 215 ? -10.712 13.953 13.057 1.00 98.44 215 HIS A C 1
ATOM 1658 O O . HIS A 1 215 ? -10.257 12.806 13.060 1.00 98.44 215 HIS A O 1
ATOM 1664 N N . VAL A 1 216 ? -9.948 15.011 12.758 1.00 98.50 216 VAL A N 1
ATOM 1665 C CA . VAL A 1 216 ? -8.534 14.923 12.362 1.00 98.50 216 VAL A CA 1
ATOM 1666 C C . VAL A 1 216 ? -7.647 15.385 13.518 1.00 98.50 216 VAL A C 1
ATOM 1668 O O . VAL A 1 216 ? -7.656 16.552 13.909 1.00 98.50 216 VAL A O 1
ATOM 1671 N N . PHE A 1 217 ? -6.854 14.468 14.065 1.00 98.69 217 PHE A N 1
ATOM 1672 C CA . PHE A 1 217 ? -6.043 14.674 15.265 1.00 98.69 217 PHE A CA 1
ATOM 1673 C C . PHE A 1 217 ? -4.550 14.497 14.975 1.00 98.69 217 PHE A C 1
ATOM 1675 O O . PHE A 1 217 ? -4.183 13.735 14.082 1.00 98.69 217 PHE A O 1
ATOM 1682 N N . PRO A 1 218 ? -3.655 15.176 15.715 1.00 98.50 218 PRO A N 1
ATOM 1683 C CA . PRO A 1 218 ? -2.226 14.924 15.585 1.00 98.50 218 PRO A CA 1
ATOM 1684 C C . PRO A 1 218 ? -1.899 13.504 16.056 1.00 98.50 218 PRO A C 1
ATOM 1686 O O . PRO A 1 218 ? -2.540 12.986 16.972 1.00 98.50 218 PRO A O 1
ATOM 1689 N N . ILE A 1 219 ? -0.847 12.899 15.509 1.00 98.38 219 ILE A N 1
ATOM 1690 C CA . ILE A 1 219 ? -0.428 11.542 15.880 1.00 98.38 219 ILE A CA 1
ATOM 1691 C C . ILE A 1 219 ? -0.112 11.386 17.379 1.00 98.38 219 ILE A C 1
ATOM 1693 O O . ILE A 1 219 ? -0.258 10.306 17.937 1.00 98.38 219 ILE A O 1
ATOM 1697 N N . SER A 1 220 ? 0.233 12.462 18.094 1.00 98.50 220 SER A N 1
ATOM 1698 C CA . SER A 1 220 ? 0.370 12.424 19.558 1.00 98.50 220 SER A CA 1
ATOM 1699 C C . SER A 1 220 ? -0.923 11.999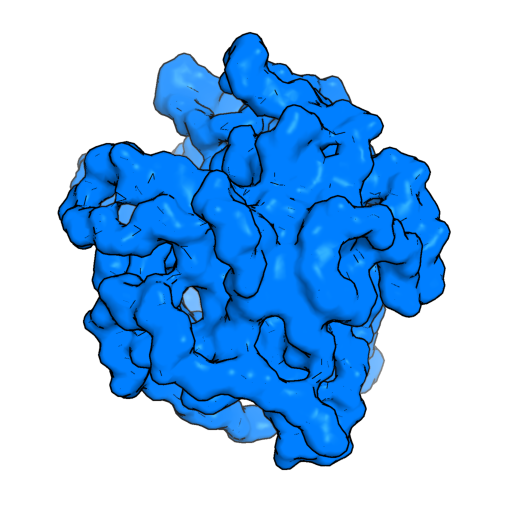 20.273 1.00 98.50 220 SER A C 1
ATOM 1701 O O . SER A 1 220 ? -0.866 11.381 21.336 1.00 98.50 220 SER A O 1
ATOM 1703 N N . GLN A 1 221 ? -2.090 12.295 19.686 1.00 98.88 221 GLN A N 1
ATOM 1704 C CA . GLN A 1 221 ? -3.384 11.868 20.213 1.00 98.88 221 GLN A CA 1
ATOM 1705 C C . GLN A 1 221 ? -3.581 10.356 20.081 1.00 98.88 221 GLN A C 1
ATOM 1707 O O . GLN A 1 221 ? -4.161 9.765 20.983 1.00 98.88 221 GLN A O 1
ATOM 1712 N N . TYR A 1 222 ? -3.052 9.714 19.030 1.00 98.81 222 TYR A N 1
ATOM 1713 C CA . TYR A 1 222 ? -3.080 8.252 18.912 1.00 98.81 222 TYR A CA 1
ATOM 1714 C C . TYR A 1 222 ? -2.398 7.602 20.116 1.00 98.81 222 TYR A C 1
ATOM 1716 O O . TYR A 1 222 ? -2.983 6.730 20.745 1.00 98.81 222 TYR A O 1
ATOM 1724 N N . PHE A 1 223 ? -1.207 8.078 20.499 1.00 98.75 223 PHE A N 1
ATOM 1725 C CA . PHE A 1 223 ? -0.476 7.531 21.647 1.00 98.75 223 PHE A CA 1
ATOM 1726 C C . PHE A 1 223 ? -1.216 7.728 22.976 1.00 98.75 223 PHE A C 1
ATOM 1728 O O . PHE A 1 223 ? -1.124 6.881 23.861 1.00 98.75 223 PHE A O 1
ATOM 1735 N N . THR A 1 224 ? -1.976 8.816 23.108 1.00 98.69 224 THR A N 1
ATOM 1736 C CA . THR A 1 224 ? -2.831 9.049 24.282 1.00 98.69 224 THR A CA 1
ATOM 1737 C C . THR A 1 224 ? -4.040 8.114 24.276 1.00 98.69 224 THR A C 1
ATOM 1739 O O . THR A 1 224 ? -4.288 7.433 25.269 1.00 98.69 224 THR A O 1
ATOM 1742 N N . ASP A 1 225 ? -4.758 8.039 23.154 1.00 98.75 225 ASP A N 1
ATOM 1743 C CA . ASP A 1 225 ? -5.972 7.232 23.017 1.00 98.75 225 ASP A CA 1
ATOM 1744 C C . ASP A 1 225 ? -5.670 5.733 23.145 1.00 98.75 225 ASP A C 1
ATOM 1746 O O . ASP A 1 225 ? -6.382 5.012 23.841 1.00 98.75 225 ASP A O 1
ATOM 1750 N N . VAL A 1 226 ? -4.591 5.256 22.515 1.00 98.56 226 VAL A N 1
ATOM 1751 C CA . VAL A 1 226 ? -4.199 3.844 22.557 1.00 98.56 226 VAL A CA 1
ATOM 1752 C C . VAL A 1 226 ? -3.800 3.438 23.970 1.00 98.56 226 VAL A C 1
ATOM 1754 O O . VAL A 1 226 ? -4.331 2.455 24.476 1.00 98.56 226 VAL A O 1
ATOM 1757 N N . ALA A 1 227 ? -2.984 4.238 24.666 1.00 98.31 227 ALA A N 1
ATOM 1758 C CA . ALA A 1 227 ? -2.585 3.963 26.046 1.00 98.31 227 ALA A CA 1
ATOM 1759 C C . ALA A 1 227 ? -3.779 3.957 27.016 1.00 98.31 227 ALA A C 1
ATOM 1761 O O . ALA A 1 227 ? -3.801 3.165 27.958 1.00 98.31 227 ALA A O 1
ATOM 1762 N N . ALA A 1 228 ? -4.780 4.809 26.773 1.00 98.12 228 ALA A N 1
ATOM 1763 C CA . ALA A 1 228 ? -5.995 4.884 27.578 1.00 98.12 228 ALA A CA 1
ATOM 1764 C C . ALA A 1 228 ? -7.043 3.807 27.232 1.00 98.12 228 ALA A C 1
ATOM 1766 O O . ALA A 1 228 ? -8.016 3.660 27.970 1.00 98.12 228 ALA A O 1
ATOM 1767 N N . GLY A 1 229 ? -6.872 3.056 26.137 1.00 97.50 229 GLY A N 1
ATOM 1768 C CA . GLY A 1 229 ? -7.893 2.123 25.648 1.00 97.50 229 GLY A CA 1
ATOM 1769 C C . GLY A 1 229 ? -9.131 2.825 25.078 1.00 97.50 229 GLY A C 1
ATOM 1770 O O . GLY A 1 229 ? -10.234 2.296 25.169 1.00 97.50 229 GLY A O 1
ATOM 1771 N N . THR A 1 230 ? -8.968 4.037 24.540 1.00 98.12 230 THR A N 1
ATOM 1772 C CA . THR A 1 230 ? -10.054 4.897 24.038 1.00 98.12 230 THR A CA 1
ATOM 1773 C C . THR A 1 230 ? -9.928 5.196 22.544 1.00 98.12 230 THR A C 1
ATOM 1775 O O . THR A 1 230 ? -10.372 6.252 22.082 1.00 98.12 230 THR A O 1
ATOM 1778 N N . LEU A 1 231 ? -9.291 4.303 21.780 1.00 98.56 231 LEU A N 1
ATOM 1779 C CA . LEU A 1 231 ? -9.314 4.386 20.320 1.00 98.56 231 LEU A CA 1
ATOM 1780 C C . LEU A 1 231 ? -10.767 4.351 19.804 1.00 98.56 231 LEU A C 1
ATOM 1782 O O . LEU A 1 231 ? -11.624 3.708 20.417 1.00 98.56 231 LEU A O 1
ATOM 1786 N N . PRO A 1 232 ? -11.069 5.042 18.690 1.00 98.62 232 PRO A N 1
ATOM 1787 C CA . PRO A 1 232 ? -12.372 4.932 18.044 1.00 98.62 232 PRO A CA 1
ATOM 1788 C C . PRO A 1 232 ? -12.573 3.534 17.441 1.00 98.62 232 PRO A C 1
ATOM 1790 O O . PRO A 1 232 ? -11.618 2.783 17.247 1.00 98.62 232 PRO A O 1
ATOM 1793 N N . GLN A 1 233 ? -13.809 3.210 17.059 1.00 98.69 233 GLN A N 1
ATOM 1794 C CA . GLN A 1 233 ? -14.123 1.946 16.378 1.00 98.69 233 GLN A CA 1
ATOM 1795 C C . GLN A 1 233 ? -13.438 1.811 15.009 1.00 98.69 233 GLN A C 1
ATOM 1797 O O . GLN A 1 233 ? -13.166 0.692 14.578 1.00 98.69 233 GLN A O 1
ATOM 1802 N N . PHE A 1 234 ? -13.154 2.930 14.334 1.00 98.75 234 PHE A N 1
ATOM 1803 C CA . PHE A 1 234 ? -12.324 2.974 13.132 1.00 98.75 234 PHE A CA 1
ATOM 1804 C C . PHE A 1 234 ? -11.261 4.076 13.229 1.00 98.75 234 PHE A C 1
ATOM 1806 O O . PHE A 1 234 ? -11.574 5.261 13.347 1.00 98.75 234 PHE A O 1
ATOM 1813 N N . ALA A 1 235 ? -9.988 3.693 13.166 1.00 98.56 235 ALA A N 1
ATOM 1814 C CA . ALA A 1 235 ? -8.861 4.617 13.167 1.00 98.56 235 ALA A CA 1
ATOM 1815 C C . ALA A 1 235 ? -8.123 4.543 11.829 1.00 98.56 235 ALA A C 1
ATOM 1817 O O . ALA A 1 235 ? -7.672 3.473 11.423 1.00 98.56 235 ALA A O 1
ATOM 1818 N N . TYR A 1 236 ? -7.952 5.690 11.179 1.00 98.56 236 TYR A N 1
ATOM 1819 C CA . TYR A 1 236 ? -7.096 5.828 10.004 1.00 98.56 236 TYR A CA 1
ATOM 1820 C C . TYR A 1 236 ? -5.870 6.654 10.387 1.00 98.56 236 TYR A C 1
ATOM 1822 O O . TYR A 1 236 ? -5.985 7.635 11.118 1.00 98.56 236 TYR A O 1
ATOM 1830 N N . ILE A 1 237 ? -4.688 6.255 9.931 1.00 98.44 237 ILE A N 1
ATOM 1831 C CA . ILE A 1 237 ? -3.439 6.945 10.260 1.00 98.44 237 ILE A CA 1
ATOM 1832 C C . ILE A 1 237 ? -2.776 7.347 8.951 1.00 98.44 237 ILE A C 1
ATOM 1834 O O . ILE A 1 237 ? -2.399 6.479 8.159 1.00 98.44 237 ILE A O 1
ATOM 1838 N N . GLU A 1 238 ? -2.656 8.654 8.754 1.00 97.06 238 GLU A N 1
ATOM 1839 C CA . GLU A 1 238 ? -1.853 9.250 7.691 1.00 97.06 238 GLU A CA 1
ATOM 1840 C C . GLU A 1 238 ? -0.376 9.220 8.122 1.00 97.06 238 GLU A C 1
ATOM 1842 O O . GLU A 1 238 ? -0.084 9.557 9.277 1.00 97.06 238 GLU A O 1
ATOM 1847 N N . PRO A 1 239 ? 0.557 8.811 7.246 1.00 94.00 239 PRO A N 1
ATOM 1848 C CA . PRO A 1 239 ? 1.976 8.723 7.570 1.00 94.00 239 PRO A CA 1
ATOM 1849 C C . PRO A 1 239 ? 2.640 10.111 7.643 1.00 94.00 239 PRO A C 1
ATOM 1851 O O . PRO A 1 239 ? 1.997 11.158 7.537 1.00 94.00 239 PRO A O 1
ATOM 1854 N N . GLY A 1 240 ? 3.955 10.128 7.869 1.00 92.69 240 GLY A N 1
ATOM 1855 C CA . GLY A 1 240 ? 4.743 11.359 7.954 1.00 92.69 240 GLY A CA 1
ATOM 1856 C C . GLY A 1 240 ? 5.284 11.857 6.616 1.00 92.69 240 GLY A C 1
ATOM 1857 O O . GLY A 1 240 ? 6.502 11.816 6.438 1.00 92.69 240 GLY A O 1
ATOM 1858 N N . PHE A 1 241 ? 4.388 12.354 5.753 1.00 90.31 241 PHE A N 1
ATOM 1859 C CA . PHE A 1 241 ? 4.659 12.872 4.397 1.00 90.31 241 PHE A CA 1
ATOM 1860 C C . PHE A 1 241 ? 5.781 13.925 4.311 1.00 90.31 241 PHE A C 1
ATOM 1862 O O . PHE A 1 241 ? 6.539 14.001 3.351 1.00 90.31 241 PHE A O 1
ATOM 1869 N N . LEU A 1 242 ? 5.858 14.822 5.297 1.00 91.88 242 LEU A N 1
ATOM 1870 C CA . LEU A 1 242 ? 6.811 15.942 5.305 1.00 91.88 242 LEU A CA 1
ATOM 1871 C C . LEU A 1 242 ? 7.956 15.715 6.290 1.00 91.88 242 LEU A C 1
ATOM 1873 O O . LEU A 1 242 ? 9.033 16.292 6.150 1.00 91.88 242 LEU A O 1
ATOM 1877 N N . SER A 1 243 ? 7.719 14.892 7.308 1.00 90.75 243 SER A N 1
ATOM 1878 C CA . SER A 1 243 ? 8.704 14.538 8.328 1.00 90.75 243 SER A CA 1
ATOM 1879 C C . SER A 1 243 ? 9.651 13.409 7.902 1.00 90.75 243 SER A C 1
ATOM 1881 O O . SER A 1 243 ? 10.557 13.073 8.670 1.00 90.75 243 SER A O 1
ATOM 1883 N N . GLY A 1 244 ? 9.459 12.835 6.705 1.00 88.75 244 GLY A N 1
ATOM 1884 C CA . GLY A 1 244 ? 10.267 11.739 6.159 1.00 88.75 244 GLY A CA 1
ATOM 1885 C C . GLY A 1 244 ? 10.078 10.425 6.920 1.00 88.75 244 GLY A C 1
ATOM 1886 O O . GLY A 1 244 ? 11.024 9.649 7.069 1.00 88.75 244 GLY A O 1
ATOM 1887 N N . ARG A 1 245 ? 8.883 10.211 7.488 1.00 94.19 245 ARG A N 1
ATOM 1888 C CA . ARG A 1 245 ? 8.517 9.000 8.256 1.00 94.19 245 ARG A CA 1
ATOM 1889 C C . ARG A 1 245 ? 7.548 8.083 7.505 1.00 94.19 245 ARG A C 1
ATOM 1891 O O . ARG A 1 245 ? 7.138 7.063 8.051 1.00 94.19 245 ARG A O 1
ATOM 1898 N N . ASP A 1 246 ? 7.189 8.477 6.294 1.00 93.81 246 ASP A N 1
ATOM 1899 C CA . ASP A 1 246 ? 6.375 7.764 5.309 1.00 93.81 246 ASP A CA 1
ATOM 1900 C C . ASP A 1 246 ? 7.134 6.670 4.542 1.00 93.81 246 ASP A C 1
ATOM 1902 O O . ASP A 1 246 ? 6.512 5.811 3.932 1.00 93.81 246 ASP A O 1
ATOM 1906 N N . GLU A 1 247 ? 8.468 6.692 4.606 1.00 94.81 247 GLU A N 1
ATOM 1907 C CA . GLU A 1 247 ? 9.385 5.854 3.827 1.00 94.81 247 GLU A CA 1
ATOM 1908 C C . GLU A 1 247 ? 9.479 6.224 2.338 1.00 94.81 247 GLU A C 1
ATOM 1910 O O . GLU A 1 247 ? 10.210 5.559 1.611 1.00 94.81 247 GLU A O 1
ATOM 1915 N N . HIS A 1 248 ? 8.876 7.312 1.857 1.00 93.62 248 HIS A N 1
ATOM 1916 C CA . HIS A 1 248 ? 8.919 7.680 0.438 1.00 93.62 248 HIS A CA 1
ATOM 1917 C C . HIS A 1 248 ? 10.378 7.874 -0.067 1.00 93.62 248 HIS A C 1
ATOM 1919 O O . HIS A 1 248 ? 11.163 8.572 0.589 1.00 93.62 248 HIS A O 1
ATOM 1925 N N . PRO A 1 249 ? 10.790 7.288 -1.219 1.00 89.81 249 PRO A N 1
ATOM 1926 C CA . PRO A 1 249 ? 12.099 7.540 -1.835 1.00 89.81 249 PRO A CA 1
ATOM 1927 C C . PRO A 1 249 ? 12.325 9.022 -2.168 1.00 89.81 249 PRO A C 1
ATOM 1929 O O . PRO A 1 249 ? 11.399 9.733 -2.519 1.00 89.81 249 PRO A O 1
ATOM 1932 N N . GLY A 1 250 ? 13.561 9.509 -2.152 1.00 82.12 250 GLY A N 1
ATOM 1933 C CA . GLY A 1 250 ? 13.877 10.883 -2.554 1.00 82.12 250 GLY A CA 1
ATOM 1934 C C . GLY A 1 250 ? 14.581 11.696 -1.473 1.00 82.12 250 GLY A C 1
ATOM 1935 O O . GLY A 1 250 ? 14.316 11.580 -0.275 1.00 82.12 250 GLY A O 1
ATOM 1936 N N . GLY A 1 251 ? 15.527 12.528 -1.915 1.00 72.19 251 GLY A N 1
ATOM 1937 C CA . GLY A 1 251 ? 16.349 13.343 -1.026 1.00 72.19 251 GLY A CA 1
ATOM 1938 C C . GLY A 1 251 ? 17.148 12.495 -0.034 1.00 72.19 251 GLY A C 1
ATOM 1939 O O . GLY A 1 251 ? 17.901 11.603 -0.419 1.00 72.19 251 GLY A O 1
ATOM 1940 N N . THR A 1 252 ? 16.994 12.798 1.255 1.00 78.06 252 THR A N 1
ATOM 1941 C CA . THR A 1 252 ? 17.651 12.093 2.366 1.00 78.06 252 THR A CA 1
ATOM 1942 C C . THR A 1 252 ? 16.669 11.275 3.210 1.00 78.06 252 THR A C 1
ATOM 1944 O O . THR A 1 252 ? 16.958 10.984 4.374 1.00 78.06 252 THR A O 1
ATOM 1947 N N . ASN A 1 253 ? 15.496 10.937 2.661 1.00 88.19 253 ASN A N 1
ATOM 1948 C CA . ASN A 1 253 ? 14.485 10.158 3.372 1.00 88.19 253 ASN A CA 1
ATOM 1949 C C . ASN A 1 253 ? 15.009 8.749 3.653 1.00 88.19 253 ASN A C 1
ATOM 1951 O O . ASN A 1 253 ? 15.327 7.984 2.744 1.00 88.19 253 ASN A O 1
ATOM 1955 N N . ASN A 1 254 ? 15.127 8.424 4.937 1.00 93.19 254 ASN A N 1
ATOM 1956 C CA . ASN A 1 254 ? 15.704 7.177 5.411 1.00 93.19 254 ASN A CA 1
ATOM 1957 C C . ASN A 1 254 ? 14.583 6.173 5.714 1.00 93.19 254 ASN A C 1
ATOM 1959 O O . ASN A 1 254 ? 13.787 6.389 6.629 1.00 93.19 254 ASN A O 1
ATOM 1963 N N . ILE A 1 255 ? 14.569 5.048 4.996 1.00 96.31 255 ILE A N 1
ATOM 1964 C CA . ILE A 1 255 ? 13.586 3.969 5.169 1.00 96.31 255 ILE A CA 1
ATOM 1965 C C . ILE A 1 255 ? 13.529 3.443 6.609 1.00 96.31 255 ILE A C 1
ATOM 1967 O O . ILE A 1 255 ? 12.460 3.143 7.130 1.00 96.31 255 ILE A O 1
ATOM 1971 N N . GLN A 1 256 ? 14.671 3.391 7.299 1.00 97.50 256 GLN A N 1
ATOM 1972 C CA . GLN A 1 256 ? 14.742 2.904 8.670 1.00 97.50 256 GLN A CA 1
ATOM 1973 C C . GLN A 1 256 ? 14.095 3.873 9.668 1.00 97.50 256 GLN A C 1
ATOM 1975 O O . GLN A 1 256 ? 13.598 3.433 10.703 1.00 97.50 256 GLN A O 1
ATOM 1980 N N . THR A 1 257 ? 14.066 5.176 9.366 1.00 96.62 257 THR A N 1
ATOM 1981 C CA . THR A 1 257 ? 13.356 6.169 10.187 1.00 96.62 257 THR A CA 1
ATOM 1982 C C . THR A 1 257 ? 11.849 5.939 10.130 1.00 96.62 257 THR A C 1
ATOM 1984 O O . THR A 1 257 ? 11.194 5.941 11.174 1.00 96.62 257 THR A O 1
ATOM 1987 N N . GLY A 1 258 ? 11.299 5.704 8.935 1.00 96.62 258 GLY A N 1
ATOM 1988 C CA . GLY A 1 258 ? 9.883 5.373 8.781 1.00 96.62 258 GLY A CA 1
ATOM 1989 C C . GLY A 1 258 ? 9.537 4.015 9.397 1.00 96.62 258 GLY A C 1
ATOM 1990 O O . GLY A 1 258 ? 8.613 3.945 10.206 1.00 96.62 258 GLY A O 1
ATOM 1991 N N . ALA A 1 259 ? 10.369 2.990 9.187 1.00 98.12 259 ALA A N 1
ATOM 1992 C CA . ALA A 1 259 ? 10.166 1.675 9.797 1.00 98.12 259 ALA A CA 1
ATOM 1993 C C . ALA A 1 259 ? 10.216 1.733 11.338 1.00 98.12 259 ALA A C 1
ATOM 1995 O O . ALA A 1 259 ? 9.440 1.066 12.025 1.00 98.12 259 ALA A O 1
ATOM 1996 N N . GLN A 1 260 ? 11.105 2.553 11.914 1.00 98.00 260 GLN A N 1
ATOM 1997 C CA . GLN A 1 260 ? 11.161 2.776 13.363 1.00 98.00 260 GLN A CA 1
ATOM 1998 C C . GLN A 1 260 ? 9.903 3.494 13.868 1.00 98.00 260 GLN A C 1
ATOM 2000 O O . GLN A 1 260 ? 9.381 3.165 14.937 1.00 98.00 260 GLN A O 1
ATOM 2005 N N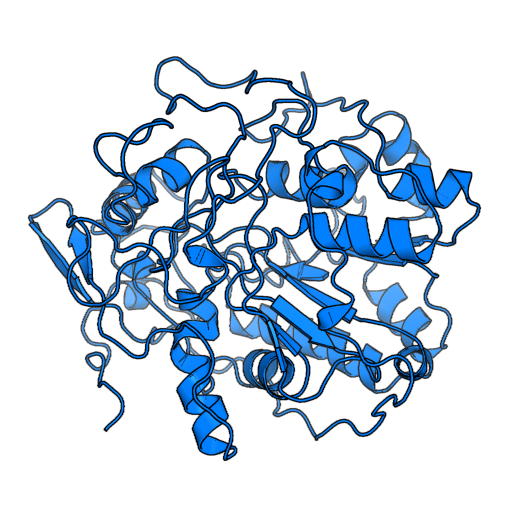 . PHE A 1 261 ? 9.400 4.466 13.109 1.00 97.94 261 PHE A N 1
ATOM 2006 C CA . PHE A 1 261 ? 8.183 5.185 13.451 1.00 97.94 261 PHE A CA 1
ATOM 2007 C C . PHE A 1 261 ? 6.942 4.281 13.393 1.00 97.94 261 PHE A C 1
ATOM 2009 O O . PHE A 1 261 ? 6.200 4.221 14.376 1.00 97.94 261 PHE A O 1
ATOM 2016 N N . MET A 1 262 ? 6.778 3.507 12.318 1.00 97.88 262 MET A N 1
ATOM 2017 C CA . MET A 1 262 ? 5.768 2.452 12.191 1.00 97.88 262 MET A CA 1
ATOM 2018 C C . MET A 1 262 ? 5.843 1.479 13.377 1.00 97.88 262 MET A C 1
ATOM 2020 O O . MET A 1 262 ? 4.840 1.235 14.053 1.00 97.88 262 MET A O 1
ATOM 2024 N N . GLN A 1 263 ? 7.043 0.986 13.706 1.00 98.00 263 GLN A N 1
ATOM 2025 C CA . GLN A 1 263 ? 7.245 0.105 14.855 1.00 98.00 263 GLN A CA 1
ATOM 2026 C C . GLN A 1 263 ? 6.817 0.766 16.177 1.00 98.00 263 GLN A C 1
ATOM 2028 O O . GLN A 1 263 ? 6.253 0.094 17.038 1.00 98.00 263 GLN A O 1
ATOM 2033 N N . SER A 1 264 ? 7.043 2.070 16.362 1.00 98.12 264 SER A N 1
ATOM 2034 C CA . SER A 1 264 ? 6.605 2.776 17.576 1.00 98.12 264 SER A CA 1
ATOM 2035 C C . SER A 1 264 ? 5.077 2.793 17.724 1.00 98.12 264 SER A C 1
ATOM 2037 O O . SER A 1 264 ? 4.563 2.589 18.826 1.00 98.12 264 SER A O 1
ATOM 2039 N N . ILE A 1 265 ? 4.352 2.957 16.613 1.00 98.44 265 ILE A N 1
ATOM 2040 C CA . ILE A 1 265 ? 2.886 2.949 16.562 1.00 98.44 265 ILE A CA 1
ATOM 2041 C C . ILE A 1 265 ? 2.353 1.541 16.855 1.00 98.44 265 ILE A C 1
ATOM 2043 O O . ILE A 1 265 ? 1.475 1.390 17.711 1.00 98.44 265 ILE A O 1
ATOM 2047 N N . LEU A 1 266 ? 2.917 0.515 16.207 1.00 97.94 266 LEU A N 1
ATOM 2048 C CA . LEU A 1 266 ? 2.558 -0.892 16.421 1.00 97.94 266 LEU A CA 1
ATOM 2049 C C . LEU A 1 266 ? 2.860 -1.356 17.849 1.00 97.94 266 LEU A C 1
ATOM 2051 O O . LEU A 1 266 ? 2.031 -2.013 18.473 1.00 97.94 266 LEU A O 1
ATOM 2055 N N . ASN A 1 267 ? 4.009 -0.977 18.410 1.00 97.62 267 ASN A N 1
ATOM 2056 C CA . ASN A 1 267 ? 4.350 -1.309 19.792 1.00 97.62 267 ASN A CA 1
ATOM 2057 C C . ASN A 1 267 ? 3.420 -0.622 20.794 1.00 97.62 267 ASN A C 1
ATOM 2059 O O . ASN A 1 267 ? 3.039 -1.245 21.785 1.00 97.62 267 ASN A O 1
ATOM 2063 N N . ALA A 1 268 ? 3.027 0.632 20.556 1.00 98.31 268 ALA A N 1
ATOM 2064 C CA . ALA A 1 268 ? 2.033 1.295 21.397 1.00 98.31 268 ALA A CA 1
ATOM 2065 C C . ALA A 1 268 ? 0.676 0.573 21.336 1.00 98.31 268 ALA A C 1
ATOM 2067 O O . ALA A 1 268 ? 0.045 0.393 22.374 1.00 98.31 268 ALA A O 1
ATOM 2068 N N . PHE A 1 269 ? 0.270 0.096 20.154 1.00 98.19 269 PHE A N 1
ATOM 2069 C CA . PHE A 1 269 ? -0.931 -0.722 19.985 1.00 98.19 269 PHE A CA 1
ATOM 2070 C C . PHE A 1 269 ? -0.848 -2.041 20.756 1.00 98.19 269 PHE A C 1
ATOM 2072 O O . PHE A 1 269 ? -1.685 -2.281 21.623 1.00 98.19 269 PHE A O 1
ATOM 2079 N N . ILE A 1 270 ? 0.176 -2.856 20.491 1.00 97.06 270 ILE A N 1
ATOM 2080 C CA . ILE A 1 270 ? 0.384 -4.184 21.093 1.00 97.06 270 ILE A CA 1
ATOM 2081 C C . ILE A 1 270 ? 0.397 -4.129 22.626 1.00 97.06 270 ILE A C 1
ATOM 2083 O O . ILE A 1 270 ? -0.158 -5.005 23.283 1.00 97.06 270 ILE A O 1
ATOM 2087 N N . ASN A 1 271 ? 1.014 -3.095 23.202 1.00 96.44 271 ASN A N 1
ATOM 2088 C CA . ASN A 1 271 ? 1.140 -2.948 24.654 1.00 96.44 271 ASN A CA 1
ATOM 2089 C C . ASN A 1 271 ? -0.075 -2.271 25.314 1.00 96.44 271 ASN A C 1
ATOM 2091 O O . ASN A 1 271 ? -0.039 -1.981 26.511 1.00 96.44 271 ASN A O 1
ATOM 2095 N N . SER A 1 272 ? -1.137 -1.990 24.557 1.00 97.12 272 SER A N 1
ATOM 2096 C CA . SER A 1 272 ? -2.319 -1.287 25.055 1.00 97.12 272 SER A CA 1
ATOM 2097 C C . SER A 1 272 ? -3.491 -2.210 25.397 1.00 97.12 272 SER A C 1
ATOM 2099 O O . SER A 1 272 ? -3.566 -3.334 24.895 1.00 97.12 272 SER A O 1
ATOM 2101 N N . PRO A 1 273 ? -4.484 -1.725 26.172 1.00 96.69 273 PRO A N 1
ATOM 2102 C CA . PRO A 1 273 ? -5.748 -2.437 26.348 1.00 96.69 273 PRO A CA 1
ATOM 2103 C C . PRO A 1 273 ? -6.446 -2.765 25.020 1.00 96.69 273 PRO A C 1
ATOM 2105 O O . PRO A 1 273 ? -7.001 -3.860 24.896 1.00 96.69 273 PRO A O 1
ATOM 2108 N N . SER A 1 274 ? -6.346 -1.865 24.031 1.00 96.75 274 SER A N 1
ATOM 2109 C CA . SER A 1 274 ? -6.981 -1.984 22.708 1.00 96.75 274 SER A CA 1
ATOM 2110 C C . SER A 1 274 ? -6.455 -3.163 21.888 1.00 96.75 274 SER A C 1
ATOM 2112 O O . SER A 1 274 ? -7.136 -3.627 20.983 1.00 96.75 274 SER A O 1
ATOM 2114 N N . TYR A 1 275 ? -5.263 -3.696 22.185 1.00 97.12 275 TYR A N 1
ATOM 2115 C CA . TYR A 1 275 ? -4.754 -4.872 21.474 1.00 97.12 275 TYR A CA 1
ATOM 2116 C C . TYR A 1 275 ? -5.720 -6.058 21.569 1.00 97.12 275 TYR A C 1
ATOM 2118 O O . TYR A 1 275 ? -5.863 -6.812 20.618 1.00 97.12 275 TYR A O 1
ATOM 2126 N N . ASN A 1 276 ? -6.416 -6.214 22.698 1.00 94.75 276 ASN A N 1
ATOM 2127 C CA . ASN A 1 276 ? -7.203 -7.406 23.012 1.00 94.75 276 ASN A CA 1
ATOM 2128 C C . ASN A 1 276 ? -8.399 -7.672 22.090 1.00 94.75 276 ASN A C 1
ATOM 2130 O O . ASN A 1 276 ? -8.889 -8.803 22.080 1.00 94.75 276 ASN A O 1
ATOM 2134 N N . ASP A 1 277 ? -8.898 -6.654 21.399 1.00 95.19 277 ASP A N 1
ATOM 2135 C CA . ASP A 1 277 ? -10.152 -6.699 20.648 1.00 95.19 277 ASP A CA 1
ATOM 2136 C C . ASP A 1 277 ? -10.082 -5.978 19.293 1.00 95.19 277 ASP A C 1
ATOM 2138 O O . ASP A 1 277 ? -11.101 -5.831 18.617 1.00 95.19 277 ASP A O 1
ATOM 2142 N N . SER A 1 278 ? -8.883 -5.579 18.869 1.00 97.19 278 SER A N 1
ATOM 2143 C CA . SER A 1 278 ? -8.683 -4.760 17.676 1.00 97.19 278 SER A CA 1
ATOM 2144 C C . SER A 1 278 ? -7.775 -5.428 16.642 1.00 97.19 278 SER A C 1
ATOM 2146 O O . SER A 1 278 ? -7.035 -6.380 16.913 1.00 97.19 278 SER A O 1
ATOM 2148 N N . ILE A 1 279 ? -7.831 -4.904 15.421 1.00 98.12 279 ILE A N 1
ATOM 2149 C CA . ILE A 1 279 ? -6.976 -5.289 14.299 1.00 98.12 279 ILE A CA 1
ATOM 2150 C C . ILE A 1 279 ? -6.213 -4.044 13.855 1.00 98.12 279 ILE A C 1
ATOM 2152 O O . ILE A 1 279 ? -6.827 -3.015 13.577 1.00 98.12 279 ILE A O 1
ATOM 2156 N N . PHE A 1 280 ? -4.890 -4.147 13.756 1.00 98.69 280 PHE A N 1
ATOM 2157 C CA . PHE A 1 280 ? -4.058 -3.145 13.103 1.00 98.69 280 PHE A CA 1
ATOM 2158 C C . PHE A 1 280 ? -3.628 -3.670 11.734 1.00 98.69 280 PHE A C 1
ATOM 2160 O O . PHE A 1 280 ? -3.027 -4.738 11.63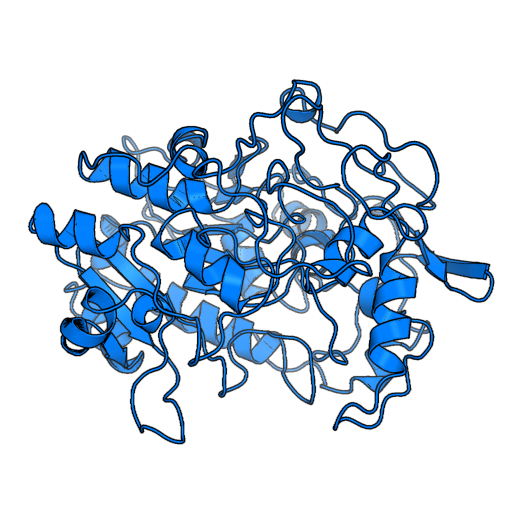8 1.00 98.69 280 PHE A O 1
ATOM 2167 N N . ILE A 1 281 ? -3.926 -2.911 10.681 1.00 98.75 281 ILE A N 1
ATOM 2168 C CA . ILE A 1 281 ? -3.496 -3.205 9.311 1.00 98.75 281 ILE A CA 1
ATOM 2169 C C . ILE A 1 281 ? -2.479 -2.148 8.904 1.00 98.75 281 ILE A C 1
ATOM 2171 O O . ILE A 1 281 ? -2.777 -0.951 8.951 1.00 98.75 281 ILE A O 1
ATOM 2175 N N . GLU A 1 282 ? -1.295 -2.599 8.521 1.00 98.56 282 GLU A N 1
ATOM 2176 C CA . GLU A 1 282 ? -0.217 -1.789 7.974 1.00 98.56 282 GLU A CA 1
ATOM 2177 C C . GLU A 1 282 ? 0.049 -2.204 6.529 1.00 98.56 282 GLU A C 1
ATOM 2179 O O . GLU A 1 282 ? 0.206 -3.389 6.239 1.00 98.56 282 GLU A O 1
ATOM 2184 N N . THR A 1 283 ? 0.082 -1.237 5.619 1.00 98.19 283 THR A N 1
ATOM 2185 C CA . THR A 1 283 ? 0.329 -1.460 4.187 1.00 98.19 283 THR A CA 1
ATOM 2186 C C . THR A 1 283 ? 1.098 -0.281 3.600 1.00 98.19 283 THR A C 1
ATOM 2188 O O . THR A 1 283 ? 1.402 0.678 4.303 1.00 98.19 283 THR A O 1
ATOM 2191 N N . PHE A 1 284 ? 1.381 -0.328 2.306 1.00 97.94 284 PHE A N 1
ATOM 2192 C CA . PHE A 1 284 ? 1.858 0.805 1.520 1.00 97.94 284 PHE A CA 1
ATOM 2193 C C . PHE A 1 284 ? 0.789 1.186 0.489 1.00 97.94 284 PHE A C 1
ATOM 2195 O O . PHE A 1 284 ? -0.112 0.386 0.215 1.00 97.94 284 PHE A O 1
ATOM 2202 N N . ASP A 1 285 ? 0.828 2.412 -0.021 1.00 96.00 285 ASP A N 1
ATOM 2203 C CA . ASP A 1 285 ? -0.085 2.859 -1.076 1.00 96.00 285 ASP A CA 1
ATOM 2204 C C . ASP A 1 285 ? 0.266 2.246 -2.436 1.00 96.00 285 ASP A C 1
ATOM 2206 O O . ASP A 1 285 ? -0.577 1.610 -3.071 1.00 96.00 285 ASP A O 1
ATOM 2210 N N . GLU A 1 286 ? 1.501 2.410 -2.890 1.00 95.69 286 GLU A N 1
ATOM 2211 C CA . GLU A 1 286 ? 1.968 1.981 -4.203 1.00 95.69 286 GLU A CA 1
ATOM 2212 C C . GLU A 1 286 ? 3.440 1.510 -4.183 1.00 95.69 286 GLU A C 1
ATOM 2214 O O . GLU A 1 286 ? 4.127 1.569 -3.160 1.00 95.69 286 GLU A O 1
ATOM 2219 N N . GLY A 1 287 ? 3.898 0.908 -5.291 1.00 94.44 287 GLY A N 1
ATOM 2220 C CA . GLY A 1 287 ? 5.186 0.197 -5.380 1.00 94.44 287 GLY A CA 1
ATOM 2221 C C . GLY A 1 287 ? 6.434 1.085 -5.525 1.00 94.44 287 GLY A C 1
ATOM 2222 O O . GLY A 1 287 ? 7.569 0.625 -5.427 1.00 94.44 287 GLY A O 1
ATOM 2223 N N . GLY A 1 288 ? 6.238 2.362 -5.794 1.00 91.69 288 GLY A N 1
ATOM 2224 C CA . GLY A 1 288 ? 7.217 3.429 -5.914 1.00 91.69 288 GLY A CA 1
ATOM 2225 C C . GLY A 1 288 ? 7.975 3.436 -7.232 1.00 91.69 288 GLY A C 1
ATOM 2226 O O . GLY A 1 288 ? 8.876 4.250 -7.377 1.00 91.69 288 GLY A O 1
ATOM 2227 N N . GLY A 1 289 ? 7.690 2.530 -8.171 1.00 94.44 289 GLY A N 1
ATOM 2228 C CA . GLY A 1 289 ? 8.585 2.240 -9.302 1.00 94.44 289 GLY A CA 1
ATOM 2229 C C . GLY A 1 289 ? 9.811 1.409 -8.896 1.00 94.44 289 GLY A C 1
ATOM 2230 O O . GLY A 1 289 ? 10.841 1.428 -9.573 1.00 94.44 289 GLY A O 1
ATOM 2231 N N . LEU A 1 290 ? 9.729 0.713 -7.757 1.00 96.12 290 LEU A N 1
ATOM 2232 C CA . LEU A 1 290 ? 10.684 -0.316 -7.359 1.00 96.12 290 LEU A CA 1
ATOM 2233 C C . LEU A 1 290 ? 10.218 -1.673 -7.892 1.00 96.12 290 LEU A C 1
ATOM 2235 O O . LEU A 1 290 ? 9.018 -1.942 -7.972 1.00 96.12 290 LEU A O 1
ATOM 2239 N N . PHE A 1 291 ? 11.178 -2.512 -8.264 1.00 97.56 291 PHE A N 1
ATOM 2240 C CA . PHE A 1 291 ? 10.941 -3.782 -8.933 1.00 97.56 291 PHE A CA 1
ATOM 2241 C C . PHE A 1 291 ? 10.013 -4.693 -8.126 1.00 97.56 291 PHE A C 1
ATOM 2243 O O . PHE A 1 291 ? 10.160 -4.823 -6.910 1.00 97.56 291 PHE A O 1
ATOM 2250 N N . ASP A 1 292 ? 9.094 -5.347 -8.829 1.00 97.81 292 ASP A N 1
ATOM 2251 C CA . ASP A 1 292 ? 8.347 -6.507 -8.362 1.00 97.81 292 ASP A CA 1
ATOM 2252 C C . ASP A 1 292 ? 8.236 -7.514 -9.507 1.00 97.81 292 ASP A C 1
ATOM 2254 O O . ASP A 1 292 ? 7.954 -7.140 -10.649 1.00 97.81 292 ASP A O 1
ATOM 2258 N N . HIS A 1 293 ? 8.484 -8.789 -9.226 1.00 96.25 293 HIS A N 1
ATOM 2259 C CA . HIS A 1 293 ? 8.460 -9.836 -10.242 1.00 96.25 293 HIS A CA 1
ATOM 2260 C C . HIS A 1 293 ? 7.043 -10.308 -10.593 1.00 96.25 293 HIS A C 1
ATOM 2262 O O . HIS A 1 293 ? 6.875 -10.993 -11.607 1.00 96.25 293 HIS A O 1
ATOM 2268 N N . VAL A 1 294 ? 6.034 -9.941 -9.797 1.00 96.00 294 VAL A N 1
ATOM 2269 C CA . VAL A 1 294 ? 4.634 -10.304 -10.026 1.00 96.00 294 VAL A CA 1
ATOM 2270 C C . VAL A 1 294 ? 3.891 -9.108 -10.594 1.00 96.00 294 VAL A C 1
ATOM 2272 O O . VAL A 1 294 ? 3.812 -8.039 -9.989 1.00 96.00 294 VAL A O 1
ATOM 2275 N N . GLY A 1 295 ? 3.320 -9.296 -11.777 1.00 95.25 295 GLY A N 1
ATOM 2276 C CA . GLY A 1 295 ? 2.564 -8.271 -12.473 1.00 95.25 295 GLY A CA 1
ATOM 2277 C C . GLY A 1 295 ? 1.259 -7.896 -11.763 1.00 95.25 295 GLY A C 1
ATOM 2278 O O . GLY A 1 295 ? 0.773 -8.624 -10.892 1.00 95.25 295 GLY A O 1
ATOM 2279 N N . PRO A 1 296 ? 0.654 -6.762 -12.152 1.00 96.25 296 PRO A N 1
ATOM 2280 C CA . PRO A 1 296 ? -0.651 -6.350 -11.649 1.00 96.25 296 PRO A CA 1
ATOM 2281 C C . PRO A 1 296 ? -1.748 -7.356 -12.024 1.00 96.25 296 PRO A C 1
ATOM 2283 O O . PRO A 1 296 ? -1.666 -8.044 -13.044 1.00 96.25 296 PRO A O 1
ATOM 2286 N N . MET A 1 297 ? -2.826 -7.372 -11.243 1.00 96.88 297 MET A N 1
ATOM 2287 C CA . MET A 1 297 ? -4.061 -8.054 -11.612 1.00 96.88 297 MET A CA 1
ATOM 2288 C C . MET A 1 297 ? -4.766 -7.287 -12.736 1.00 96.88 297 MET A C 1
ATOM 2290 O O . MET A 1 297 ? -4.828 -6.055 -12.717 1.00 96.88 297 MET A O 1
ATOM 2294 N N . ILE A 1 298 ? -5.334 -8.016 -13.697 1.00 96.25 298 ILE A N 1
ATOM 2295 C CA . ILE A 1 298 ? -6.099 -7.462 -14.822 1.00 96.25 298 ILE A CA 1
ATOM 2296 C C . ILE A 1 298 ? -7.447 -8.177 -14.872 1.00 96.25 298 ILE A C 1
ATOM 2298 O O . ILE A 1 298 ? -7.502 -9.405 -14.792 1.00 96.25 298 ILE A O 1
ATOM 2302 N N . ASP A 1 299 ? -8.528 -7.412 -15.015 1.00 97.25 299 ASP A N 1
ATOM 2303 C CA . ASP A 1 299 ? -9.880 -7.966 -15.067 1.00 97.25 299 ASP A CA 1
ATOM 2304 C C . ASP A 1 299 ? -10.016 -9.003 -16.192 1.00 97.25 299 ASP A C 1
ATOM 2306 O O . ASP A 1 299 ? -9.618 -8.784 -17.340 1.00 97.25 299 ASP A O 1
ATOM 2310 N N . GLY A 1 300 ? -10.557 -10.169 -15.847 1.00 96.06 300 GLY A N 1
ATOM 2311 C CA . GLY A 1 300 ? -10.755 -11.279 -16.771 1.00 96.06 300 GLY A CA 1
ATOM 2312 C C . GLY A 1 300 ? -9.485 -12.046 -17.156 1.00 96.06 300 GLY A C 1
ATOM 2313 O O . GLY A 1 300 ? -9.574 -12.929 -18.009 1.00 96.06 300 GLY A O 1
ATOM 2314 N N . GLN A 1 301 ? -8.323 -11.750 -16.562 1.00 94.75 301 GLN A N 1
ATOM 2315 C CA . GLN A 1 301 ? -7.054 -12.420 -16.872 1.00 94.75 301 GLN A CA 1
ATOM 2316 C C . GLN A 1 301 ? -6.461 -13.125 -15.648 1.00 94.75 301 GLN A C 1
ATOM 2318 O O . GLN A 1 301 ? -6.662 -12.663 -14.526 1.00 94.75 301 GLN A O 1
ATOM 2323 N N . PRO A 1 302 ? -5.712 -14.224 -15.835 1.00 95.00 302 PRO A N 1
ATOM 2324 C CA . PRO A 1 302 ? -4.823 -14.755 -14.806 1.00 95.00 302 PRO A CA 1
ATOM 2325 C C . PRO A 1 302 ? -3.728 -13.757 -14.411 1.00 95.00 302 PRO A C 1
ATOM 2327 O O . PRO A 1 302 ? -3.345 -12.895 -15.209 1.00 95.00 302 PRO A O 1
ATOM 2330 N N . ILE A 1 303 ? -3.172 -13.924 -13.210 1.00 94.81 303 ILE A N 1
ATOM 2331 C CA . ILE A 1 303 ? -1.976 -13.186 -12.786 1.00 94.81 303 ILE A CA 1
ATOM 2332 C C . ILE A 1 303 ? -0.778 -13.656 -13.614 1.00 94.81 303 ILE A C 1
ATOM 2334 O O . ILE A 1 303 ? -0.637 -14.837 -13.940 1.00 94.81 303 ILE A O 1
ATOM 2338 N N . GLN A 1 304 ? 0.062 -12.693 -13.979 1.00 92.88 304 GLN A N 1
ATOM 2339 C CA . GLN A 1 304 ? 1.245 -12.859 -14.811 1.00 92.88 304 GLN A CA 1
ATOM 2340 C C . GLN A 1 304 ? 2.487 -12.481 -14.006 1.00 92.88 304 GLN A C 1
ATOM 2342 O O . GLN A 1 304 ? 2.535 -11.386 -13.453 1.00 92.88 304 GLN A O 1
ATOM 2347 N N . GLU A 1 305 ? 3.500 -13.342 -13.969 1.00 91.88 305 GLU A N 1
ATOM 2348 C CA . GLU A 1 305 ? 4.736 -13.094 -13.214 1.00 91.88 305 GLU A CA 1
ATOM 2349 C C . GLU A 1 305 ? 5.978 -13.679 -13.899 1.00 91.88 305 GLU A C 1
ATOM 2351 O O . GLU A 1 305 ? 5.893 -14.520 -14.802 1.00 91.88 305 GLU A O 1
ATOM 2356 N N . LEU A 1 306 ? 7.153 -13.222 -13.467 1.00 90.50 306 LEU A N 1
ATOM 2357 C CA . LEU A 1 306 ? 8.431 -13.824 -13.838 1.00 90.50 306 LEU A CA 1
ATOM 2358 C C . LEU A 1 306 ? 8.717 -15.026 -12.928 1.00 90.50 306 LEU A C 1
ATOM 2360 O O . LEU A 1 306 ? 8.648 -14.903 -11.713 1.00 90.50 306 LEU A O 1
ATOM 2364 N N . THR A 1 307 ? 9.145 -16.161 -13.485 1.00 81.12 307 THR A N 1
ATOM 2365 C CA . THR A 1 307 ? 9.534 -17.337 -12.674 1.00 81.12 307 THR A CA 1
ATOM 2366 C C . THR A 1 307 ? 11.014 -17.369 -12.309 1.00 81.12 307 THR A C 1
ATOM 2368 O O . THR A 1 307 ? 11.390 -17.958 -11.303 1.00 81.12 307 THR A O 1
ATOM 2371 N N . ALA A 1 308 ? 11.871 -16.817 -13.173 1.00 77.06 308 ALA A N 1
ATOM 2372 C CA . ALA A 1 308 ? 13.309 -16.646 -12.973 1.00 77.06 308 ALA A CA 1
ATOM 2373 C C . ALA A 1 308 ? 13.902 -15.823 -14.129 1.00 77.06 308 ALA A C 1
ATOM 2375 O O . ALA A 1 308 ? 13.342 -15.780 -15.225 1.00 77.06 308 ALA A O 1
ATOM 2376 N N . GLY A 1 309 ? 15.099 -15.272 -13.925 1.00 74.19 309 GLY A N 1
ATOM 2377 C CA . GLY A 1 309 ? 15.933 -14.745 -15.002 1.00 74.19 309 GLY A CA 1
ATOM 2378 C C . GLY A 1 309 ? 15.518 -13.360 -15.497 1.00 74.19 309 GLY A C 1
ATOM 2379 O O . GLY A 1 309 ? 15.042 -12.518 -14.737 1.00 74.19 309 GLY A O 1
ATOM 2380 N N . ALA A 1 310 ? 15.783 -13.100 -16.776 1.00 71.56 310 ALA A N 1
ATOM 2381 C CA . ALA A 1 310 ? 15.568 -11.791 -17.373 1.00 71.56 310 ALA A CA 1
ATOM 2382 C C . ALA A 1 310 ? 14.088 -11.530 -17.669 1.00 71.56 310 ALA A C 1
ATOM 2384 O O . ALA A 1 310 ? 13.424 -12.336 -18.322 1.00 71.56 310 ALA A O 1
ATOM 2385 N N . SER A 1 311 ? 13.611 -10.355 -17.267 1.00 69.12 311 SER A N 1
ATOM 2386 C CA . SER A 1 311 ? 12.364 -9.781 -17.778 1.00 69.12 311 SER A CA 1
ATOM 2387 C C . SER A 1 311 ? 12.414 -9.548 -19.295 1.00 69.12 311 SER A C 1
ATOM 2389 O O . SER A 1 311 ? 13.481 -9.538 -19.914 1.00 69.12 311 SER A O 1
ATOM 2391 N N . GLY A 1 312 ? 11.245 -9.366 -19.917 1.00 55.88 312 GLY A N 1
ATOM 2392 C CA . GLY A 1 312 ? 11.135 -9.210 -21.374 1.00 55.88 312 GLY A CA 1
ATOM 2393 C C . GLY A 1 312 ? 10.919 -10.515 -22.152 1.00 55.88 312 GLY A C 1
ATOM 2394 O O . GLY A 1 312 ? 10.978 -10.498 -23.380 1.00 55.88 312 GLY A O 1
ATOM 2395 N N . GLN A 1 313 ? 10.638 -11.624 -21.462 1.00 56.34 313 GLN A N 1
ATOM 2396 C CA . GLN A 1 313 ? 10.081 -12.856 -22.040 1.00 56.34 313 GLN A CA 1
ATOM 2397 C C . GLN A 1 313 ? 8.611 -13.030 -21.623 1.00 56.34 313 GLN A C 1
ATOM 2399 O O . GLN A 1 313 ? 8.111 -12.282 -20.785 1.00 56.34 313 GLN A O 1
ATOM 2404 N N . THR A 1 314 ? 7.915 -14.010 -22.208 1.00 55.53 314 THR A N 1
ATOM 2405 C CA . THR A 1 314 ? 6.558 -14.389 -21.790 1.00 55.53 314 THR A CA 1
ATOM 2406 C C . THR A 1 314 ? 6.562 -14.774 -20.308 1.00 55.53 314 THR A C 1
ATOM 2408 O O . THR A 1 314 ? 7.125 -15.799 -19.934 1.00 55.53 314 THR A O 1
ATOM 2411 N N . VAL A 1 315 ? 5.933 -13.938 -19.488 1.00 70.44 315 VAL A N 1
ATOM 2412 C CA . VAL A 1 315 ? 5.533 -14.221 -18.103 1.00 70.44 315 VAL A CA 1
ATOM 2413 C C . VAL A 1 315 ? 4.691 -15.496 -18.040 1.00 70.44 315 VAL A C 1
ATOM 2415 O O . VAL A 1 315 ? 3.904 -15.775 -18.951 1.00 70.44 315 VAL A O 1
ATOM 2418 N N . THR A 1 316 ? 4.851 -16.298 -16.990 1.00 76.12 316 THR A N 1
ATOM 2419 C CA . THR A 1 316 ? 3.993 -17.473 -16.806 1.00 76.12 316 THR A CA 1
ATOM 2420 C C . THR A 1 316 ? 2.689 -17.070 -16.139 1.00 76.12 316 THR A C 1
ATOM 2422 O O . THR A 1 316 ? 2.594 -16.045 -15.464 1.00 76.12 316 THR A O 1
ATOM 2425 N N . THR A 1 317 ? 1.670 -17.906 -16.317 1.00 76.38 317 THR A N 1
ATOM 2426 C CA . THR A 1 317 ? 0.483 -17.879 -15.461 1.00 76.38 317 THR A CA 1
ATOM 2427 C C . THR A 1 317 ? 0.934 -18.156 -14.024 1.00 76.38 317 THR A C 1
ATOM 2429 O O . THR A 1 317 ? 1.706 -19.095 -13.835 1.00 76.38 317 THR A O 1
ATOM 2432 N N . GLY A 1 318 ? 0.531 -17.305 -13.075 1.00 76.25 318 GLY A N 1
ATOM 2433 C CA . GLY A 1 318 ? 1.167 -17.179 -11.759 1.00 76.25 318 GLY A CA 1
ATOM 2434 C C . GLY A 1 318 ? 1.240 -18.445 -10.895 1.00 76.25 318 GLY A C 1
ATOM 2435 O O . GLY A 1 318 ? 0.683 -19.494 -11.219 1.00 76.25 318 GLY A O 1
ATOM 2436 N N . LYS A 1 319 ? 1.966 -18.329 -9.784 1.00 86.75 319 LYS A N 1
ATOM 2437 C CA . LYS A 1 319 ? 2.422 -19.413 -8.907 1.00 86.75 319 LYS A CA 1
ATOM 2438 C C . LYS A 1 319 ? 1.319 -20.247 -8.274 1.00 86.75 319 LYS A C 1
ATOM 2440 O O . LYS A 1 319 ? 1.479 -21.460 -8.110 1.00 86.75 319 LYS A O 1
ATOM 2445 N N . TYR A 1 320 ? 0.235 -19.604 -7.856 1.00 90.44 320 TYR A N 1
ATOM 2446 C CA . TYR A 1 320 ? -0.803 -20.224 -7.042 1.00 90.44 320 TYR A CA 1
ATOM 2447 C C . TYR A 1 320 ? -2.013 -20.649 -7.871 1.00 90.44 320 TYR A C 1
ATOM 2449 O O . TYR A 1 320 ? -2.295 -20.130 -8.948 1.00 90.44 320 TYR A O 1
ATOM 2457 N N . SER A 1 321 ? -2.805 -21.585 -7.345 1.00 86.62 321 SER A N 1
ATOM 2458 C CA . SER A 1 321 ? -4.060 -21.985 -7.996 1.00 86.62 321 SER A CA 1
ATOM 2459 C C . SER A 1 321 ? -5.068 -20.833 -8.114 1.00 86.62 321 SER A C 1
ATOM 2461 O O . SER A 1 321 ? -5.920 -20.854 -8.998 1.00 86.62 321 SER A O 1
ATOM 2463 N N . THR A 1 322 ? -4.969 -19.831 -7.242 1.00 86.88 322 THR A N 1
ATOM 2464 C CA . THR A 1 322 ? -5.724 -18.572 -7.288 1.00 86.88 322 THR A CA 1
ATOM 2465 C C . THR A 1 322 ? -5.232 -17.625 -8.386 1.00 86.88 322 THR A C 1
ATOM 2467 O O . THR A 1 322 ? -6.012 -16.822 -8.896 1.00 86.88 322 THR A O 1
ATOM 2470 N N . ASP A 1 323 ? -3.975 -17.750 -8.812 1.00 89.69 323 ASP A N 1
ATOM 2471 C CA . ASP A 1 323 ? -3.376 -16.903 -9.846 1.00 89.69 323 ASP A CA 1
ATOM 2472 C C . ASP A 1 323 ? -3.793 -17.336 -11.251 1.00 89.69 323 ASP A C 1
ATOM 2474 O O . ASP A 1 323 ? -3.947 -16.502 -12.142 1.00 89.69 323 ASP A O 1
ATOM 2478 N N . VAL A 1 324 ? -4.000 -18.643 -11.452 1.00 86.69 324 VAL A N 1
ATOM 2479 C CA . VAL A 1 324 ? -4.362 -19.216 -12.759 1.00 86.69 324 VAL A CA 1
ATOM 2480 C C . VAL A 1 324 ? -5.824 -18.982 -13.143 1.00 86.69 324 VAL A C 1
ATOM 2482 O O . VAL A 1 324 ? -6.212 -19.226 -14.287 1.00 86.69 324 VAL A O 1
ATOM 2485 N N . THR A 1 325 ? -6.646 -18.509 -12.204 1.00 88.88 325 THR A N 1
ATOM 2486 C CA . THR A 1 325 ? -8.031 -18.109 -12.470 1.00 88.88 325 THR A CA 1
ATOM 2487 C C . THR A 1 325 ? -8.113 -16.659 -12.934 1.00 88.88 325 THR A C 1
ATOM 2489 O O . THR A 1 325 ? -7.283 -15.833 -12.566 1.00 88.88 325 THR A O 1
ATOM 2492 N N . ALA A 1 326 ? -9.130 -16.345 -13.741 1.00 91.44 326 ALA A N 1
ATOM 2493 C CA . ALA A 1 326 ? -9.403 -14.971 -14.143 1.00 91.44 326 ALA A CA 1
ATOM 2494 C C . ALA A 1 326 ? -9.685 -14.104 -12.908 1.00 91.44 326 ALA A C 1
ATOM 2496 O O . ALA A 1 326 ? -10.600 -14.404 -12.139 1.00 91.44 326 ALA A O 1
ATOM 2497 N N . GLN A 1 327 ? -8.903 -13.040 -12.740 1.00 95.25 327 GLN A N 1
ATOM 2498 C CA . GLN A 1 327 ? -9.111 -12.064 -11.679 1.00 95.25 327 GLN A CA 1
ATOM 2499 C C . GLN A 1 327 ? -10.334 -11.198 -11.988 1.00 95.25 327 GLN A C 1
ATOM 2501 O O . GLN A 1 327 ? -10.679 -10.990 -13.154 1.00 95.25 327 GLN A O 1
ATOM 2506 N N . HIS A 1 328 ? -10.977 -10.669 -10.948 1.00 96.12 328 HIS A N 1
ATOM 2507 C CA . HIS A 1 328 ? -12.060 -9.704 -11.097 1.00 96.12 328 HIS A CA 1
ATOM 2508 C C . HIS A 1 328 ? -11.633 -8.347 -10.538 1.00 96.12 328 HIS A C 1
ATOM 2510 O O . HIS A 1 328 ? -11.545 -8.158 -9.329 1.00 96.12 328 HIS A O 1
ATOM 2516 N N . VAL A 1 329 ? -11.348 -7.407 -11.438 1.00 96.81 329 VAL A N 1
ATOM 2517 C CA . VAL A 1 329 ? -10.785 -6.083 -11.136 1.00 96.81 329 VAL A CA 1
ATOM 2518 C C . VAL A 1 329 ? -11.653 -5.024 -11.832 1.00 96.81 329 VAL A C 1
ATOM 2520 O O . VAL A 1 329 ? -11.175 -4.305 -12.711 1.00 96.81 329 VAL A O 1
ATOM 2523 N N . PRO A 1 330 ? -12.946 -4.896 -11.478 1.00 97.06 330 PRO A N 1
ATOM 2524 C CA . PRO A 1 330 ? -13.886 -4.056 -12.219 1.00 97.06 330 PRO A CA 1
ATOM 2525 C C . PRO A 1 330 ? -13.536 -2.574 -12.104 1.00 97.06 330 PRO A C 1
ATOM 2527 O O . PRO A 1 330 ? -13.124 -2.118 -11.040 1.00 97.06 330 PRO A O 1
ATOM 2530 N N . SER A 1 331 ? -13.770 -1.792 -13.162 1.00 96.62 331 SER A N 1
ATOM 2531 C CA . SER A 1 331 ? -13.728 -0.327 -13.046 1.00 96.62 331 SER A CA 1
ATOM 2532 C C . SER A 1 331 ? -14.626 0.101 -11.871 1.00 96.62 331 SER A C 1
ATOM 2534 O O . SER A 1 331 ? -15.783 -0.328 -11.839 1.00 96.62 331 SER A O 1
ATOM 2536 N N . PRO A 1 332 ? -14.133 0.898 -10.902 1.00 96.19 332 PRO A N 1
ATOM 2537 C CA . PRO A 1 332 ? -14.822 1.071 -9.622 1.00 96.19 332 PRO A CA 1
ATOM 2538 C C . PRO A 1 332 ? -16.259 1.566 -9.763 1.00 96.19 332 PRO A C 1
ATOM 2540 O O . PRO A 1 332 ? -17.195 1.012 -9.194 1.00 96.19 332 PRO A O 1
ATOM 2543 N N . ASP A 1 333 ? -16.440 2.604 -10.566 1.00 93.94 333 ASP A N 1
ATOM 2544 C CA . ASP A 1 333 ? -17.698 3.317 -10.770 1.00 93.94 333 ASP A CA 1
ATOM 2545 C C . ASP A 1 333 ? -18.052 3.441 -12.262 1.00 93.94 333 ASP A C 1
ATOM 2547 O O . ASP A 1 333 ? -18.972 4.171 -12.632 1.00 93.94 333 ASP A O 1
ATOM 2551 N N . GLY A 1 334 ? -17.339 2.713 -13.129 1.00 94.69 334 GLY A N 1
ATOM 2552 C CA . GLY A 1 334 ? -17.495 2.780 -14.582 1.00 94.69 334 GLY A CA 1
ATOM 2553 C C . GLY A 1 334 ? -17.031 4.103 -15.198 1.00 94.69 334 GLY A C 1
ATOM 2554 O O . GLY A 1 334 ? -17.290 4.340 -16.381 1.00 94.69 334 GLY A O 1
ATOM 2555 N N . ILE A 1 335 ? -16.368 4.975 -14.429 1.00 95.50 335 ILE A N 1
ATOM 2556 C CA . ILE A 1 335 ? -15.847 6.249 -14.920 1.00 95.50 335 ILE A CA 1
ATOM 2557 C C . ILE A 1 335 ? -14.462 6.003 -15.542 1.00 95.50 335 ILE A C 1
ATOM 2559 O O . ILE A 1 335 ? -13.539 5.576 -14.844 1.00 95.50 335 ILE A O 1
ATOM 2563 N N . PRO A 1 336 ? -14.271 6.275 -16.847 1.00 94.00 336 PRO A N 1
ATOM 2564 C CA . PRO A 1 336 ? -12.953 6.175 -17.463 1.00 94.00 336 PRO A CA 1
ATOM 2565 C C . PRO A 1 336 ? -12.010 7.275 -16.940 1.00 94.00 336 PRO A C 1
ATOM 2567 O O . PRO A 1 336 ? -12.480 8.311 -16.454 1.00 94.00 336 PRO A O 1
ATOM 2570 N N . PRO A 1 337 ? -10.682 7.105 -17.083 1.00 95.06 337 PRO A N 1
ATOM 2571 C CA . PRO A 1 337 ? -9.728 8.172 -16.816 1.00 95.06 337 PRO A CA 1
ATOM 2572 C C . PRO A 1 337 ? -10.097 9.468 -17.549 1.00 95.06 337 PRO A C 1
ATOM 2574 O O . PRO A 1 337 ? -10.360 9.460 -18.752 1.00 95.06 337 PRO A O 1
ATOM 2577 N N . ARG A 1 338 ? -10.126 10.590 -16.825 1.00 93.38 338 ARG A N 1
ATOM 2578 C CA . ARG A 1 338 ? -10.648 11.882 -17.319 1.00 93.38 338 ARG A CA 1
ATOM 2579 C C . ARG A 1 338 ? -9.585 12.961 -17.517 1.00 93.38 338 ARG A C 1
ATOM 2581 O O . ARG A 1 338 ? -9.894 14.059 -17.968 1.00 93.38 338 ARG A O 1
ATOM 2588 N N . ASP A 1 339 ? -8.351 12.663 -17.138 1.00 93.44 339 ASP A N 1
ATOM 2589 C CA . ASP A 1 339 ? -7.206 13.577 -17.084 1.00 93.44 339 ASP A CA 1
ATOM 2590 C C . ASP A 1 339 ? -5.956 13.010 -17.788 1.00 93.44 339 ASP A C 1
ATOM 2592 O O . ASP A 1 339 ? -4.853 13.563 -17.679 1.00 93.44 339 ASP A O 1
ATOM 2596 N N . LEU A 1 340 ? -6.134 11.933 -18.558 1.00 93.75 340 LEU A N 1
ATOM 2597 C CA . LEU A 1 340 ? -5.128 11.432 -19.488 1.00 93.75 340 LEU A CA 1
ATOM 2598 C C . LEU A 1 340 ? -5.010 12.353 -20.709 1.00 93.75 340 LEU A C 1
ATOM 2600 O O . LEU A 1 340 ? -5.993 12.900 -21.209 1.00 93.75 340 LEU A O 1
ATOM 2604 N N . THR A 1 341 ? -3.789 12.519 -21.203 1.00 93.06 341 THR A N 1
ATOM 2605 C CA . THR A 1 341 ? -3.479 13.186 -22.468 1.00 93.06 341 THR A CA 1
ATOM 2606 C C . THR A 1 341 ? -3.222 12.147 -23.561 1.00 93.06 341 THR A C 1
ATOM 2608 O O . THR A 1 341 ? -3.122 10.950 -23.305 1.00 93.06 341 THR A O 1
ATOM 2611 N N . ALA A 1 342 ? -3.060 12.602 -24.806 1.00 91.62 342 ALA A N 1
ATOM 2612 C CA . ALA A 1 342 ? -2.747 11.720 -25.933 1.00 91.62 342 ALA A CA 1
ATOM 2613 C C . ALA A 1 342 ? -1.395 10.984 -25.805 1.00 91.62 342 ALA A C 1
ATOM 2615 O O . ALA A 1 342 ? -1.175 10.008 -26.514 1.00 91.62 342 ALA A O 1
ATOM 2616 N N . SER A 1 343 ? -0.487 11.458 -24.943 1.00 90.00 343 SER A N 1
ATOM 2617 C CA . SER A 1 343 ? 0.803 10.807 -24.681 1.00 90.00 343 SER A CA 1
ATOM 2618 C C . SER A 1 343 ? 0.742 9.778 -23.556 1.00 90.00 343 SER A C 1
ATOM 2620 O O . SER A 1 343 ? 1.718 9.060 -23.349 1.00 90.00 343 SER A O 1
ATOM 2622 N N . ASP A 1 344 ? -0.359 9.727 -22.805 1.00 95.38 344 ASP A N 1
ATOM 2623 C CA . ASP A 1 344 ? -0.504 8.772 -21.718 1.00 95.38 344 ASP A CA 1
ATOM 2624 C C . ASP A 1 344 ? -0.917 7.387 -22.255 1.00 95.38 344 ASP A C 1
ATOM 2626 O O . ASP A 1 344 ? -1.699 7.293 -23.215 1.00 95.38 344 ASP A O 1
ATOM 2630 N N . PRO A 1 345 ? -0.440 6.299 -21.622 1.00 96.19 345 PRO A N 1
ATOM 2631 C CA . PRO A 1 345 ? -0.935 4.953 -21.869 1.00 96.19 345 PRO A CA 1
ATOM 2632 C C . PRO A 1 345 ? -2.456 4.907 -21.742 1.00 96.19 345 PRO A C 1
ATOM 2634 O O . PRO A 1 345 ? -3.023 5.461 -20.799 1.00 96.19 345 PRO A O 1
ATOM 2637 N N . GLN A 1 346 ? -3.120 4.258 -22.693 1.00 96.38 346 GLN A N 1
ATOM 2638 C CA . GLN A 1 346 ? -4.568 4.091 -22.644 1.00 96.38 346 GLN A CA 1
ATOM 2639 C C . GLN A 1 346 ? -4.930 3.015 -21.620 1.00 96.38 346 GLN A C 1
ATOM 2641 O O . GLN A 1 346 ? -4.281 1.974 -21.571 1.00 96.38 346 GLN A O 1
ATOM 2646 N N . GLY A 1 347 ? -5.978 3.261 -20.839 1.00 95.31 347 GLY A N 1
ATOM 2647 C CA . GLY A 1 347 ? -6.479 2.341 -19.823 1.00 95.31 347 GLY A CA 1
ATOM 2648 C C . GLY A 1 347 ? -7.823 2.802 -19.267 1.00 95.31 347 GLY A C 1
ATOM 2649 O O . GLY A 1 347 ? -8.323 3.868 -19.630 1.00 95.31 347 GLY A O 1
ATOM 2650 N N . ASN A 1 348 ? -8.440 1.984 -18.418 1.00 95.56 348 ASN A N 1
ATOM 2651 C CA . ASN A 1 348 ? -9.825 2.190 -17.957 1.00 95.56 348 ASN A CA 1
ATOM 2652 C C . ASN A 1 348 ? -10.066 1.774 -16.488 1.00 95.56 348 ASN A C 1
ATOM 2654 O O . ASN A 1 348 ? -11.204 1.505 -16.098 1.00 95.56 348 ASN A O 1
ATOM 2658 N N . PHE A 1 349 ? -9.001 1.709 -15.683 1.00 96.88 349 PHE A N 1
ATOM 2659 C CA . PHE A 1 349 ? -9.026 1.233 -14.294 1.00 96.88 349 PHE A CA 1
ATOM 2660 C C . PHE A 1 349 ? -9.498 -0.225 -14.121 1.00 96.88 349 PHE A C 1
ATOM 2662 O O . PHE A 1 349 ? -9.874 -0.605 -13.015 1.00 96.88 349 PHE A O 1
ATOM 2669 N N . THR A 1 350 ? -9.435 -1.084 -15.146 1.00 97.12 350 THR A N 1
ATOM 2670 C CA . THR A 1 350 ? -9.691 -2.534 -14.988 1.00 97.12 350 THR A CA 1
ATOM 2671 C C . THR A 1 350 ? -8.421 -3.343 -14.708 1.00 97.12 350 THR A C 1
ATOM 2673 O O . THR A 1 350 ? -8.271 -4.485 -15.145 1.00 97.12 350 THR A O 1
ATOM 2676 N N . ARG A 1 351 ? -7.472 -2.722 -14.005 1.00 96.19 351 ARG A N 1
ATOM 2677 C CA . ARG A 1 351 ? -6.228 -3.327 -13.526 1.00 96.19 351 ARG A CA 1
ATOM 2678 C C . ARG A 1 351 ? -5.773 -2.666 -12.233 1.00 96.19 351 ARG A C 1
ATOM 2680 O O . ARG A 1 351 ? -6.095 -1.500 -11.987 1.00 96.19 351 ARG A O 1
ATOM 2687 N N . THR A 1 352 ? -4.987 -3.391 -11.456 1.00 98.06 352 THR A N 1
ATOM 2688 C CA . THR A 1 352 ? -4.312 -2.866 -10.269 1.00 98.06 352 THR A CA 1
ATOM 2689 C C . THR A 1 352 ? -2.969 -2.220 -10.618 1.00 98.06 352 THR A C 1
ATOM 2691 O O . THR A 1 352 ? -2.514 -2.240 -11.768 1.00 98.06 352 THR A O 1
ATOM 2694 N N . GLY A 1 353 ? -2.326 -1.634 -9.610 1.00 97.38 353 GLY A N 1
ATOM 2695 C CA . GLY A 1 353 ? -0.877 -1.465 -9.581 1.00 97.38 353 GLY A CA 1
ATOM 2696 C C . GLY A 1 353 ? -0.172 -2.773 -9.195 1.00 97.38 353 GLY A C 1
ATOM 2697 O O . GLY A 1 353 ? -0.789 -3.841 -9.151 1.00 97.38 353 GLY A O 1
ATOM 2698 N N . PHE A 1 354 ? 1.130 -2.681 -8.928 1.00 97.81 354 PHE A N 1
ATOM 2699 C CA . PHE A 1 354 ? 1.954 -3.806 -8.476 1.00 97.81 354 PHE A CA 1
ATOM 2700 C C . PHE A 1 354 ? 1.695 -4.175 -7.010 1.00 97.81 354 PHE A C 1
ATOM 2702 O O . PHE A 1 354 ? 0.967 -3.474 -6.294 1.00 97.81 354 PHE A O 1
ATOM 2709 N N . ARG A 1 355 ? 2.282 -5.300 -6.580 1.00 98.44 355 ARG A N 1
ATOM 2710 C CA . ARG A 1 355 ? 2.206 -5.755 -5.192 1.00 98.44 355 ARG A CA 1
ATOM 2711 C C . ARG A 1 355 ? 2.871 -4.765 -4.244 1.00 98.44 355 ARG A C 1
ATOM 2713 O O . ARG A 1 355 ? 3.918 -4.199 -4.558 1.00 98.44 355 ARG A O 1
ATOM 2720 N N . VAL A 1 356 ? 2.287 -4.623 -3.062 1.00 98.69 356 VAL A N 1
ATOM 2721 C CA . VAL A 1 356 ? 2.810 -3.809 -1.964 1.00 98.69 356 VAL A CA 1
ATOM 2722 C C . VAL A 1 356 ? 2.820 -4.619 -0.662 1.00 98.69 356 VAL A C 1
ATOM 2724 O O . VAL A 1 356 ? 2.042 -5.565 -0.521 1.00 98.69 356 VAL A O 1
ATOM 2727 N N . PRO A 1 357 ? 3.693 -4.294 0.306 1.00 98.69 357 PRO A N 1
ATOM 2728 C CA . PRO A 1 357 ? 3.750 -5.008 1.577 1.00 98.69 357 PRO A CA 1
ATOM 2729 C C . PRO A 1 357 ? 2.450 -4.906 2.386 1.00 98.69 357 PRO A C 1
ATOM 2731 O O . PRO A 1 357 ? 1.820 -3.850 2.425 1.00 98.69 357 PRO A O 1
ATOM 2734 N N . LEU A 1 358 ? 2.113 -5.980 3.108 1.00 98.81 358 LEU A N 1
ATOM 2735 C CA . LEU A 1 358 ? 1.006 -6.038 4.065 1.00 98.81 358 LEU A CA 1
ATOM 2736 C C . LEU A 1 358 ? 1.469 -6.659 5.385 1.00 98.81 358 LEU A C 1
ATOM 2738 O O . LEU A 1 358 ? 2.083 -7.725 5.402 1.00 98.81 358 LEU A O 1
ATOM 2742 N N . MET A 1 359 ? 1.104 -6.041 6.501 1.00 98.69 359 MET A N 1
ATOM 2743 C CA . MET A 1 359 ? 1.215 -6.614 7.839 1.00 98.69 359 MET A CA 1
ATOM 2744 C C . MET A 1 359 ? -0.121 -6.463 8.561 1.00 98.69 359 MET A C 1
ATOM 2746 O O . MET A 1 359 ? -0.664 -5.365 8.678 1.00 98.69 359 MET A O 1
ATOM 2750 N N . ILE A 1 360 ? -0.639 -7.566 9.089 1.00 98.50 360 ILE A N 1
ATOM 2751 C CA . ILE A 1 360 ? -1.845 -7.578 9.913 1.00 98.50 360 ILE A CA 1
ATOM 2752 C C . ILE A 1 360 ? -1.441 -8.005 11.314 1.00 98.50 360 ILE A C 1
ATOM 2754 O O . ILE A 1 360 ? -1.037 -9.143 11.522 1.00 98.50 360 ILE A O 1
ATOM 2758 N N . VAL A 1 361 ? -1.580 -7.101 12.280 1.00 98.44 361 VAL A N 1
ATOM 2759 C CA . VAL A 1 361 ? -1.215 -7.314 13.682 1.00 98.44 361 VAL A CA 1
ATOM 2760 C C . VAL A 1 361 ? -2.480 -7.291 14.530 1.00 98.44 361 VAL A C 1
ATOM 2762 O O . VAL A 1 361 ? -3.166 -6.277 14.642 1.00 98.44 361 VAL A O 1
ATOM 2765 N N . SER A 1 362 ? -2.816 -8.429 15.127 1.00 98.19 362 SER A N 1
ATOM 2766 C CA . SER A 1 362 ? -4.016 -8.599 15.950 1.00 98.19 362 SER A CA 1
ATOM 2767 C C . SER A 1 362 ? -3.891 -9.875 16.781 1.00 98.19 362 SER A C 1
ATOM 2769 O O . SER A 1 362 ? -3.250 -10.814 16.308 1.00 98.19 362 SER A O 1
ATOM 2771 N N . PRO A 1 363 ? -4.532 -9.984 17.958 1.00 97.62 363 PRO A N 1
ATOM 2772 C CA . PRO A 1 363 ? -4.677 -11.275 18.618 1.00 97.62 363 PRO A CA 1
ATOM 2773 C C . PRO A 1 363 ? -5.534 -12.247 17.800 1.00 97.62 363 PRO A C 1
ATOM 2775 O O . PRO A 1 363 ? -5.443 -13.452 17.992 1.00 97.62 363 PRO A O 1
ATOM 2778 N N . PHE A 1 364 ? -6.371 -11.747 16.889 1.00 98.06 364 PHE A N 1
ATOM 2779 C CA . PHE A 1 364 ? -7.164 -12.591 16.001 1.00 98.06 364 PHE A CA 1
ATOM 2780 C C . PHE A 1 364 ? -6.394 -13.017 14.755 1.00 98.06 364 PHE A C 1
ATOM 2782 O O . PHE A 1 364 ? -6.868 -13.898 14.051 1.00 98.06 364 PHE A O 1
ATOM 2789 N N . ALA A 1 365 ? -5.249 -12.403 14.439 1.00 98.12 365 ALA A N 1
ATOM 2790 C CA . ALA A 1 365 ? -4.485 -12.778 13.256 1.00 98.12 365 ALA A CA 1
ATOM 2791 C C . ALA A 1 365 ? -3.945 -14.204 13.423 1.00 98.12 365 ALA A C 1
ATOM 2793 O O . ALA A 1 365 ? -3.356 -14.540 14.453 1.00 98.12 365 ALA A O 1
ATOM 2794 N N . LYS A 1 366 ? -4.140 -15.046 12.405 1.00 97.44 366 LYS A N 1
ATOM 2795 C CA . LYS A 1 366 ? -3.565 -16.393 12.387 1.00 97.44 366 LYS A CA 1
ATOM 2796 C C . LYS A 1 366 ? -2.034 -16.274 12.443 1.00 97.44 366 LYS A C 1
ATOM 2798 O O . LYS A 1 366 ? -1.469 -15.527 11.644 1.00 97.44 366 LYS A O 1
ATOM 2803 N N . PRO A 1 367 ? -1.356 -16.976 13.364 1.00 95.88 367 PRO A N 1
ATOM 2804 C CA . PRO A 1 367 ? 0.087 -16.845 13.525 1.00 95.88 367 PRO A CA 1
ATOM 2805 C C . PRO A 1 367 ? 0.824 -17.373 12.292 1.00 95.88 367 PRO A C 1
ATOM 2807 O O . PRO A 1 367 ? 0.471 -18.423 11.753 1.00 95.88 367 PRO A O 1
ATOM 2810 N N . HIS A 1 368 ? 1.865 -16.652 11.878 1.00 96.94 368 HIS A N 1
ATOM 2811 C CA . HIS A 1 368 ? 2.723 -16.959 10.725 1.00 96.94 368 HIS A CA 1
ATOM 2812 C C . HIS A 1 368 ? 2.012 -17.096 9.372 1.00 96.94 368 HIS A C 1
ATOM 2814 O O . HIS A 1 368 ? 2.592 -17.654 8.431 1.00 96.94 368 HIS A O 1
ATOM 2820 N N . PHE A 1 369 ? 0.776 -16.609 9.274 1.00 97.88 369 PHE A N 1
ATOM 2821 C CA . PHE A 1 369 ? -0.093 -16.843 8.133 1.00 97.88 369 PHE A CA 1
ATOM 2822 C C . PHE A 1 369 ? 0.318 -16.005 6.922 1.00 97.88 369 PHE A C 1
ATOM 2824 O O . PHE A 1 369 ? 0.573 -14.806 7.029 1.00 97.88 369 PHE A O 1
ATOM 2831 N N . VAL A 1 370 ? 0.329 -16.645 5.757 1.00 98.31 370 VAL A N 1
ATOM 2832 C CA . VAL A 1 370 ? 0.546 -15.999 4.465 1.00 98.31 370 VAL A CA 1
ATOM 2833 C C . VAL A 1 370 ? -0.707 -16.223 3.629 1.00 98.31 370 VAL A C 1
ATOM 2835 O O . VAL A 1 370 ? -1.074 -17.367 3.366 1.00 98.31 370 VAL A O 1
ATOM 2838 N N . SER A 1 371 ? -1.376 -15.140 3.238 1.00 98.19 371 SER A N 1
ATOM 2839 C CA . SER A 1 371 ? -2.441 -15.213 2.239 1.00 98.19 371 SER A CA 1
ATOM 2840 C C . SER A 1 371 ? -1.855 -15.156 0.834 1.00 98.19 371 SER A C 1
ATOM 2842 O O . SER A 1 371 ? -1.120 -14.224 0.501 1.00 98.19 371 SER A O 1
ATOM 2844 N N . HIS A 1 372 ? -2.286 -16.113 0.018 1.00 97.44 372 HIS A N 1
ATOM 2845 C CA . HIS A 1 372 ? -2.048 -16.191 -1.424 1.00 97.44 372 HIS A CA 1
ATOM 2846 C C . HIS A 1 372 ? -3.301 -15.819 -2.232 1.00 97.44 372 HIS A C 1
ATOM 2848 O O . HIS A 1 372 ? -3.404 -16.116 -3.424 1.00 97.44 372 HIS A O 1
ATOM 2854 N N . THR A 1 373 ? -4.304 -15.235 -1.572 1.00 97.06 373 THR A N 1
ATOM 2855 C CA . THR A 1 373 ? -5.531 -14.780 -2.219 1.00 97.06 373 THR A CA 1
ATOM 2856 C C . THR A 1 373 ? -5.285 -13.390 -2.800 1.00 97.06 373 THR A C 1
ATOM 2858 O O . THR A 1 373 ? -4.933 -12.485 -2.042 1.00 97.06 373 THR A O 1
ATOM 2861 N N . PRO A 1 374 ? -5.488 -13.188 -4.112 1.00 97.62 374 PRO A N 1
ATOM 2862 C CA . PRO A 1 374 ? -5.337 -11.876 -4.718 1.00 97.62 374 PRO A CA 1
ATOM 2863 C C . PRO A 1 374 ? -6.338 -10.859 -4.171 1.00 97.62 374 PRO A C 1
ATOM 2865 O O . PRO A 1 374 ? -7.548 -11.089 -4.178 1.00 97.62 374 PRO A O 1
ATOM 2868 N N . MET A 1 375 ? -5.813 -9.740 -3.675 1.00 98.00 375 MET A N 1
ATOM 2869 C CA . MET A 1 375 ? -6.581 -8.612 -3.146 1.00 98.00 375 MET A CA 1
ATOM 2870 C C . MET A 1 375 ? -5.848 -7.307 -3.437 1.00 98.00 375 MET A C 1
ATOM 2872 O O . MET A 1 375 ? -4.622 -7.254 -3.377 1.00 98.00 375 MET A O 1
ATOM 2876 N N . ASP A 1 376 ? -6.579 -6.227 -3.670 1.00 97.81 376 ASP A N 1
ATOM 2877 C CA . ASP A 1 376 ? -6.024 -4.887 -3.499 1.00 97.81 376 ASP A CA 1
ATOM 2878 C C . ASP A 1 376 ? -6.472 -4.280 -2.168 1.00 97.81 376 ASP A C 1
ATOM 2880 O O . ASP A 1 376 ? -7.378 -4.790 -1.501 1.00 97.81 376 ASP A O 1
ATOM 2884 N N . PHE A 1 377 ? -5.844 -3.180 -1.750 1.00 95.06 377 PHE A N 1
ATOM 2885 C CA . PHE A 1 377 ? -6.116 -2.654 -0.414 1.00 95.06 377 PHE A CA 1
ATOM 2886 C C . PHE A 1 377 ? -7.548 -2.146 -0.195 1.00 95.06 377 PHE A C 1
ATOM 2888 O O . PHE A 1 377 ? -7.908 -1.858 0.950 1.00 95.06 377 PHE A O 1
ATOM 2895 N N . THR A 1 378 ? -8.394 -2.029 -1.231 1.00 98.31 378 THR A N 1
ATOM 2896 C CA . THR A 1 378 ? -9.824 -1.744 -1.019 1.00 98.31 378 THR A CA 1
ATOM 2897 C C . THR A 1 378 ? -10.528 -2.894 -0.291 1.00 98.31 378 THR A C 1
ATOM 2899 O O . THR A 1 378 ? -11.590 -2.687 0.292 1.00 98.31 378 THR A O 1
ATOM 2902 N N . ALA A 1 379 ? -9.890 -4.066 -0.169 1.00 98.50 379 ALA A N 1
ATOM 2903 C CA . ALA A 1 379 ? -10.318 -5.143 0.721 1.00 98.50 379 ALA A CA 1
ATOM 2904 C C . ALA A 1 379 ? -10.392 -4.703 2.198 1.00 98.50 379 ALA A C 1
ATOM 2906 O O . ALA A 1 379 ? -11.206 -5.223 2.962 1.00 98.50 379 ALA A O 1
ATOM 2907 N N . VAL A 1 380 ? -9.612 -3.689 2.606 1.00 98.50 380 VAL A N 1
ATOM 2908 C CA . VAL A 1 380 ? -9.740 -3.076 3.940 1.00 98.50 380 VAL A CA 1
ATOM 2909 C C . VAL A 1 380 ? -11.099 -2.392 4.094 1.00 98.50 380 VAL A C 1
ATOM 2911 O O . VAL A 1 380 ? -11.737 -2.531 5.137 1.00 98.50 380 VAL A O 1
ATOM 2914 N N . LEU A 1 381 ? -11.574 -1.691 3.060 1.00 98.69 381 LEU A N 1
ATOM 2915 C CA . LEU A 1 381 ? -12.904 -1.074 3.054 1.00 98.69 381 LEU A CA 1
ATOM 2916 C C . LEU A 1 381 ? -13.984 -2.150 3.127 1.00 98.69 381 LEU A C 1
ATOM 2918 O O . LEU A 1 381 ? -14.851 -2.085 3.998 1.00 98.69 381 LEU A O 1
ATOM 2922 N N . ARG A 1 382 ? -13.831 -3.217 2.336 1.00 98.50 382 ARG A N 1
ATOM 2923 C CA . ARG A 1 382 ? -14.720 -4.382 2.364 1.00 98.50 382 ARG A CA 1
ATOM 2924 C C . ARG A 1 382 ? -14.816 -5.036 3.747 1.00 98.50 382 ARG A C 1
ATOM 2926 O O . ARG A 1 382 ? -15.905 -5.419 4.186 1.00 98.50 382 ARG A O 1
ATOM 2933 N N . LEU A 1 383 ? -13.696 -5.147 4.463 1.00 98.44 383 LEU A N 1
ATOM 2934 C CA . LEU A 1 383 ? -13.662 -5.644 5.841 1.00 98.44 383 LEU A CA 1
ATOM 2935 C C . LEU A 1 383 ? -14.443 -4.723 6.795 1.00 98.44 383 LEU A C 1
ATOM 2937 O O . LEU A 1 383 ? -15.227 -5.213 7.612 1.00 98.44 383 LEU A O 1
ATOM 2941 N N . VAL A 1 384 ? -14.258 -3.401 6.693 1.00 98.56 384 VAL A N 1
ATOM 2942 C CA . VAL A 1 384 ? -14.970 -2.401 7.516 1.00 98.56 384 VAL A CA 1
ATOM 2943 C C . VAL A 1 384 ? -16.474 -2.443 7.242 1.00 98.56 384 VAL A C 1
ATOM 2945 O O . VAL A 1 384 ? -17.276 -2.468 8.179 1.00 98.56 384 VAL A O 1
ATOM 2948 N N . GLU A 1 385 ? -16.865 -2.526 5.974 1.00 98.75 385 GLU A N 1
ATOM 2949 C CA . GLU A 1 385 ? -18.258 -2.644 5.548 1.00 98.75 385 GLU A CA 1
ATOM 2950 C C . GLU A 1 385 ? -18.917 -3.893 6.113 1.00 98.75 385 GLU A C 1
ATOM 2952 O O . GLU A 1 385 ? -19.981 -3.812 6.729 1.00 98.75 385 GLU A O 1
ATOM 2957 N N . LYS A 1 386 ? -18.250 -5.047 5.994 1.00 97.88 386 LYS A N 1
ATOM 2958 C CA . LYS A 1 386 ? -18.734 -6.299 6.578 1.00 97.88 386 LYS A CA 1
ATOM 2959 C C . LYS A 1 386 ? -18.837 -6.203 8.100 1.00 97.88 386 LYS A C 1
ATOM 2961 O O . LYS A 1 386 ? -19.821 -6.669 8.675 1.00 97.88 386 LYS A O 1
ATOM 2966 N N . ARG A 1 387 ? -17.844 -5.602 8.765 1.00 97.38 387 ARG A N 1
ATOM 2967 C CA . ARG A 1 387 ? -17.803 -5.479 10.230 1.00 97.38 387 ARG A CA 1
ATOM 2968 C C . ARG A 1 387 ? -18.961 -4.648 10.777 1.00 97.38 387 ARG A C 1
ATOM 2970 O O . ARG A 1 387 ? -19.537 -5.032 11.796 1.00 97.38 387 ARG A O 1
ATOM 2977 N N . PHE A 1 388 ? -19.280 -3.530 10.129 1.00 98.38 388 PHE A N 1
ATOM 2978 C CA . PHE A 1 388 ? -20.291 -2.576 10.596 1.00 98.38 388 PHE A CA 1
ATOM 2979 C C . PHE A 1 388 ? -21.614 -2.643 9.822 1.00 98.38 388 PHE A C 1
ATOM 2981 O O . PHE A 1 388 ? -22.496 -1.824 10.064 1.00 98.38 388 PHE A O 1
ATOM 2988 N N . ASN A 1 389 ? -21.778 -3.638 8.942 1.00 98.31 389 ASN A N 1
ATOM 2989 C CA . ASN A 1 389 ? -22.956 -3.815 8.093 1.00 98.31 389 ASN A CA 1
ATOM 2990 C C . ASN A 1 389 ? -23.274 -2.556 7.257 1.00 98.31 389 ASN A C 1
ATOM 2992 O O . ASN A 1 389 ? -24.407 -2.072 7.232 1.00 98.31 389 ASN A O 1
ATOM 2996 N N . LEU A 1 390 ? -22.245 -2.012 6.605 1.00 98.69 390 LEU A N 1
ATOM 2997 C CA . LEU A 1 390 ? -22.335 -0.859 5.707 1.00 98.69 390 LEU A CA 1
ATOM 2998 C C . LEU A 1 390 ? -22.492 -1.339 4.251 1.00 98.69 390 LEU A C 1
ATOM 3000 O O . LEU A 1 390 ? -22.087 -2.461 3.934 1.00 98.69 390 LEU A O 1
ATOM 3004 N N . PRO A 1 391 ? -23.086 -0.530 3.355 1.00 98.38 391 PRO A N 1
ATOM 3005 C CA . PRO A 1 391 ? -23.061 -0.826 1.924 1.00 98.38 391 PRO A CA 1
ATOM 3006 C C . PRO A 1 391 ? -21.638 -0.696 1.362 1.00 98.38 391 PRO A C 1
ATOM 3008 O O . PRO A 1 391 ? -20.851 0.084 1.889 1.00 98.38 391 PRO A O 1
ATOM 3011 N N . ASN A 1 392 ? -21.355 -1.399 0.261 1.00 98.44 392 ASN A N 1
ATOM 3012 C CA . ASN A 1 392 ? -20.128 -1.177 -0.512 1.00 98.44 392 ASN A CA 1
ATOM 3013 C C . ASN A 1 392 ? -20.112 0.245 -1.090 1.00 98.44 392 ASN A C 1
ATOM 3015 O O . ASN A 1 392 ? -21.169 0.766 -1.468 1.00 98.44 392 ASN A O 1
ATOM 3019 N N . LEU A 1 393 ? -18.932 0.846 -1.215 1.00 98.62 393 LEU A N 1
ATOM 3020 C CA . LEU A 1 393 ? -18.764 2.177 -1.799 1.00 98.62 393 LEU A CA 1
ATOM 3021 C C . LEU A 1 393 ? -18.865 2.138 -3.329 1.00 98.62 393 LEU A C 1
ATOM 3023 O O . LEU A 1 393 ? -19.464 3.032 -3.933 1.00 98.62 393 LEU A O 1
ATOM 3027 N N . THR A 1 394 ? -18.290 1.111 -3.963 1.00 98.50 394 THR A N 1
ATOM 3028 C CA . THR A 1 394 ? -18.175 0.980 -5.425 1.00 98.50 394 THR A CA 1
ATOM 3029 C C . THR A 1 394 ? -18.257 -0.490 -5.880 1.00 98.50 394 THR A C 1
ATOM 3031 O O . THR A 1 394 ? -18.611 -1.380 -5.109 1.00 98.50 394 THR A O 1
ATOM 3034 N N . GLN A 1 395 ? -17.962 -0.779 -7.154 1.00 98.00 395 GLN A N 1
ATOM 3035 C CA . GLN A 1 395 ? -17.762 -2.152 -7.638 1.00 98.00 395 GLN A CA 1
ATOM 3036 C C . GLN A 1 395 ? -16.381 -2.711 -7.258 1.00 98.00 395 GLN A C 1
ATOM 3038 O O . GLN A 1 395 ? -16.220 -3.928 -7.199 1.00 98.00 395 GLN A O 1
ATOM 3043 N N . ARG A 1 396 ? -15.387 -1.846 -7.008 1.00 97.75 396 ARG A N 1
ATOM 3044 C CA . ARG A 1 396 ? -13.988 -2.238 -6.778 1.00 97.75 396 ARG A CA 1
ATOM 3045 C C . ARG A 1 396 ? -13.807 -2.964 -5.447 1.00 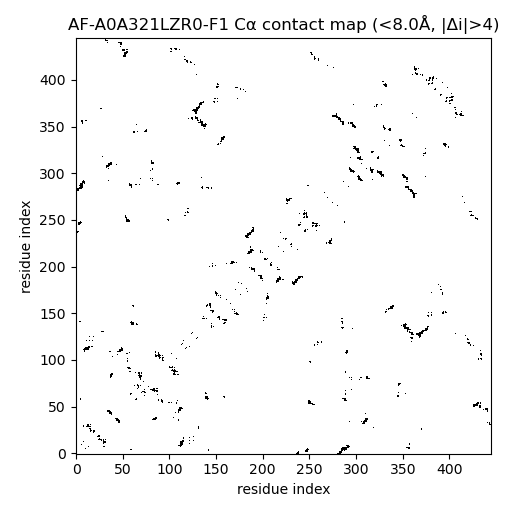97.75 396 ARG A C 1
ATOM 3047 O O . ARG A 1 396 ? -13.267 -4.063 -5.435 1.00 97.75 396 ARG A O 1
ATOM 3054 N N . ASP A 1 397 ? -14.288 -2.370 -4.366 1.00 98.44 397 ASP A N 1
ATOM 3055 C CA . ASP A 1 397 ? -14.339 -2.933 -3.013 1.00 98.44 397 ASP A CA 1
ATOM 3056 C C . ASP A 1 397 ? -15.374 -4.061 -2.896 1.00 98.44 397 ASP A C 1
ATOM 3058 O O . ASP A 1 397 ? -15.112 -5.077 -2.253 1.00 98.44 397 ASP A O 1
ATOM 3062 N N . ALA A 1 398 ? -16.513 -3.952 -3.590 1.00 98.19 398 ALA A N 1
ATOM 3063 C CA . ALA A 1 398 ? -17.507 -5.027 -3.656 1.00 98.19 398 ALA A CA 1
ATOM 3064 C C . ALA A 1 398 ? -16.955 -6.345 -4.229 1.00 98.19 398 ALA A C 1
ATOM 3066 O O . ALA A 1 398 ? -17.432 -7.417 -3.849 1.00 98.19 398 ALA A O 1
ATOM 3067 N N . ALA A 1 399 ? -15.983 -6.262 -5.143 1.00 97.62 399 ALA A N 1
ATOM 3068 C CA . ALA A 1 399 ? -15.320 -7.413 -5.751 1.00 97.62 399 ALA A CA 1
ATOM 3069 C C . ALA A 1 399 ? -14.252 -8.055 -4.849 1.00 97.62 399 ALA A C 1
ATOM 3071 O O . ALA A 1 399 ? -13.849 -9.188 -5.111 1.00 97.62 399 ALA A O 1
ATOM 3072 N N . GLN A 1 400 ? -13.801 -7.368 -3.794 1.00 97.94 400 GLN A N 1
ATOM 3073 C CA . GLN A 1 400 ? -12.717 -7.865 -2.954 1.00 97.94 400 GLN A CA 1
ATOM 3074 C C . GLN A 1 400 ? -13.175 -8.992 -2.019 1.00 97.94 400 GLN A C 1
ATOM 3076 O O . GLN A 1 400 ? -14.295 -8.965 -1.485 1.00 97.94 400 GLN A O 1
ATOM 3081 N N . PRO A 1 401 ? -12.281 -9.948 -1.718 1.00 96.50 401 PRO A N 1
ATOM 3082 C CA . PRO A 1 401 ? -12.405 -10.770 -0.527 1.00 96.50 401 PRO A CA 1
ATOM 3083 C C . PRO A 1 401 ? -12.485 -9.903 0.737 1.00 96.50 401 PRO A C 1
ATOM 3085 O O . PRO A 1 401 ? -11.928 -8.813 0.826 1.00 96.50 401 PRO A O 1
ATOM 3088 N N . ASP A 1 402 ? -13.163 -10.406 1.763 1.00 94.38 402 ASP A N 1
ATOM 3089 C CA . ASP A 1 402 ? -13.455 -9.646 2.985 1.00 94.38 402 ASP A CA 1
ATOM 3090 C C . ASP A 1 402 ? -12.363 -9.725 4.065 1.00 94.38 402 ASP A C 1
ATOM 3092 O O . ASP A 1 402 ? -12.617 -9.392 5.223 1.00 94.38 402 ASP A O 1
ATOM 3096 N N . MET A 1 403 ? -11.171 -10.210 3.705 1.00 97.75 403 MET A N 1
ATOM 3097 C CA . MET A 1 403 ? -10.024 -10.426 4.595 1.00 97.75 403 MET A CA 1
ATOM 3098 C C . MET A 1 403 ? -10.279 -11.378 5.784 1.00 97.75 403 MET A C 1
ATOM 3100 O O . MET A 1 403 ? -9.415 -11.530 6.646 1.00 97.75 403 MET A O 1
ATOM 3104 N N . THR A 1 404 ? -11.424 -12.065 5.884 1.00 96.38 404 THR A N 1
ATOM 3105 C CA . THR A 1 404 ? -11.688 -12.913 7.064 1.00 96.38 404 THR A CA 1
ATOM 3106 C C . THR A 1 404 ? -10.769 -14.129 7.162 1.00 96.38 404 THR A C 1
ATOM 3108 O O . THR A 1 404 ? -10.580 -14.663 8.253 1.00 96.38 404 THR A O 1
ATOM 3111 N N . GLU A 1 405 ? -10.124 -14.529 6.063 1.00 97.38 405 GLU A N 1
ATOM 3112 C CA . GLU A 1 405 ? -9.150 -15.620 6.069 1.00 97.38 405 GLU A CA 1
ATOM 3113 C C . GLU A 1 405 ? -7.911 -15.339 6.925 1.00 97.38 405 GLU A C 1
ATOM 3115 O O . GLU A 1 405 ? -7.297 -16.288 7.411 1.00 97.38 405 GLU A O 1
ATOM 3120 N N . PHE A 1 406 ? -7.565 -14.070 7.155 1.00 98.44 406 PHE A N 1
ATOM 3121 C CA . PHE A 1 406 ? -6.419 -13.698 7.981 1.00 98.44 406 PHE A CA 1
ATOM 3122 C C . PHE A 1 406 ? -6.671 -13.956 9.472 1.00 98.44 406 PHE A C 1
ATOM 3124 O O . PHE A 1 406 ? -5.721 -13.964 10.255 1.00 98.44 406 PHE A O 1
ATOM 3131 N N . PHE A 1 407 ? -7.930 -14.177 9.875 1.00 98.06 407 PHE A N 1
ATOM 3132 C CA . PHE A 1 407 ? -8.336 -14.162 11.275 1.00 98.06 407 PHE A CA 1
ATOM 3133 C C . PHE A 1 407 ? -8.902 -15.498 11.777 1.00 98.06 407 PHE A C 1
ATOM 3135 O O . PHE A 1 407 ? -9.613 -16.211 11.069 1.00 98.06 407 PHE A O 1
ATOM 3142 N N . ASP A 1 408 ? -8.621 -15.810 13.042 1.00 96.81 408 ASP A N 1
ATOM 3143 C CA . ASP A 1 408 ? -9.365 -16.751 13.877 1.00 96.81 408 ASP A CA 1
ATOM 3144 C C . ASP A 1 408 ? -10.012 -15.979 15.038 1.00 96.81 408 ASP A C 1
ATOM 3146 O O . ASP A 1 408 ? -9.381 -15.645 16.041 1.00 96.81 408 ASP A O 1
ATOM 3150 N N . PHE A 1 409 ? -11.306 -15.689 14.895 1.00 95.06 409 PHE A N 1
ATOM 3151 C CA . PHE A 1 409 ? -12.084 -14.987 15.920 1.00 95.06 409 PHE A CA 1
ATOM 3152 C C . PHE A 1 409 ? -12.510 -15.885 17.091 1.00 95.06 409 PHE A C 1
ATOM 3154 O O . PHE A 1 409 ? -13.048 -15.382 18.077 1.00 95.06 409 PHE A O 1
ATOM 3161 N N . THR A 1 410 ? -12.301 -17.202 16.995 1.00 94.06 410 THR A N 1
ATOM 3162 C CA . THR A 1 410 ? -12.700 -18.172 18.026 1.00 94.06 410 THR A CA 1
ATOM 3163 C C . THR A 1 410 ? -11.575 -18.471 19.013 1.00 94.06 410 THR A C 1
ATOM 3165 O O . THR A 1 410 ? -11.850 -18.704 20.191 1.00 94.06 410 THR A O 1
ATOM 3168 N N . GLY A 1 411 ? -10.322 -18.411 18.557 1.00 90.44 411 GLY A N 1
ATOM 3169 C CA . GLY A 1 411 ? -9.127 -18.669 19.357 1.00 90.44 411 GLY A CA 1
ATOM 3170 C C . GLY A 1 411 ? -8.117 -17.518 19.327 1.00 90.44 411 GLY A C 1
ATOM 3171 O O . GLY A 1 411 ? -7.022 -17.717 18.805 1.00 90.44 411 GLY A O 1
ATOM 3172 N N . PRO A 1 412 ? -8.425 -16.329 19.889 1.00 91.69 412 PRO A N 1
ATOM 3173 C CA . PRO A 1 412 ? -7.496 -15.203 19.869 1.00 91.69 412 PRO A CA 1
ATOM 3174 C C . PRO A 1 412 ? -6.178 -15.536 20.581 1.00 91.69 412 PRO A C 1
ATOM 3176 O O . PRO A 1 412 ? -6.158 -15.833 21.780 1.00 91.69 412 PRO A O 1
ATOM 3179 N N . ASN A 1 413 ? -5.065 -15.419 19.861 1.00 91.50 413 ASN A N 1
ATOM 3180 C CA . ASN A 1 413 ? -3.722 -15.545 20.399 1.00 91.50 413 ASN A CA 1
ATOM 3181 C C . ASN A 1 413 ? -3.215 -14.187 20.892 1.00 91.50 413 ASN A C 1
ATOM 3183 O O . ASN A 1 413 ? -2.718 -13.365 20.131 1.00 91.50 413 ASN A O 1
ATOM 3187 N N . LYS A 1 414 ? -3.304 -13.964 22.202 1.00 88.69 414 LYS A N 1
ATOM 3188 C CA . LYS A 1 414 ? -2.821 -12.727 22.834 1.00 88.69 414 LYS A CA 1
ATOM 3189 C C . LYS A 1 414 ? -1.320 -12.728 23.123 1.00 88.69 414 LYS A C 1
ATOM 3191 O O . LYS A 1 414 ? -0.801 -11.738 23.634 1.00 88.69 414 LYS A O 1
ATOM 3196 N N . THR A 1 415 ? -0.626 -13.835 22.874 1.00 87.44 415 THR A N 1
ATOM 3197 C CA . THR A 1 415 ? 0.812 -13.914 23.096 1.00 87.44 415 THR A CA 1
ATOM 3198 C C . THR A 1 415 ? 1.529 -13.214 21.956 1.00 87.44 415 THR A C 1
ATOM 3200 O O . THR A 1 415 ? 1.513 -13.681 20.822 1.00 87.44 415 THR A O 1
ATOM 3203 N N . VAL A 1 416 ? 2.199 -12.110 22.282 1.00 86.00 416 VAL A N 1
ATOM 3204 C CA . VAL A 1 416 ? 3.033 -11.377 21.331 1.00 86.00 416 VAL A CA 1
ATOM 3205 C C . VAL A 1 416 ? 4.498 -11.673 21.621 1.00 86.00 416 VAL A C 1
ATOM 3207 O O . VAL A 1 416 ? 4.971 -11.376 22.722 1.00 86.00 416 VAL A O 1
ATOM 3210 N N . PRO A 1 417 ? 5.236 -12.268 20.671 1.00 85.12 417 PRO A N 1
ATOM 3211 C CA . PRO A 1 417 ? 6.674 -12.428 20.810 1.00 85.12 417 PRO A CA 1
ATOM 3212 C C . PRO A 1 417 ? 7.358 -11.058 20.910 1.00 85.12 417 PRO A C 1
ATOM 3214 O O . PRO A 1 417 ? 6.844 -10.048 20.428 1.00 85.12 417 PRO A O 1
ATOM 3217 N N . ALA A 1 418 ? 8.526 -11.001 21.545 1.00 89.38 418 ALA A N 1
ATOM 3218 C CA . ALA A 1 418 ? 9.274 -9.753 21.634 1.00 89.38 418 ALA A CA 1
ATOM 3219 C C . ALA A 1 418 ? 9.791 -9.350 20.244 1.00 89.38 418 ALA A C 1
ATOM 3221 O O . ALA A 1 418 ? 10.602 -10.065 19.652 1.00 89.38 418 ALA A O 1
ATOM 3222 N N . ALA A 1 419 ? 9.329 -8.206 19.737 1.00 93.44 419 ALA A N 1
ATOM 3223 C CA . ALA A 1 419 ? 9.808 -7.659 18.475 1.00 93.44 419 ALA A CA 1
ATOM 3224 C C . ALA A 1 419 ? 11.271 -7.189 18.605 1.00 93.44 419 ALA A C 1
ATOM 3226 O O . ALA A 1 419 ? 11.620 -6.561 19.611 1.00 93.44 419 ALA A O 1
ATOM 3227 N N . PRO A 1 420 ? 12.134 -7.437 17.604 1.00 95.31 420 PRO A N 1
ATOM 3228 C CA . PRO A 1 420 ? 13.459 -6.836 17.559 1.00 95.31 420 PRO A CA 1
ATOM 3229 C C . PRO A 1 420 ? 13.346 -5.319 17.361 1.00 95.31 420 PRO A C 1
ATOM 3231 O O . PRO A 1 420 ? 12.463 -4.836 16.651 1.00 95.31 420 PRO A O 1
ATOM 3234 N N . THR A 1 421 ? 14.263 -4.555 17.950 1.00 96.12 421 THR A N 1
ATOM 3235 C CA . THR A 1 421 ? 14.311 -3.100 17.757 1.00 96.12 421 THR A CA 1
ATOM 3236 C C . THR A 1 421 ? 14.686 -2.752 16.318 1.00 96.12 421 THR A C 1
ATOM 3238 O O . THR A 1 421 ? 15.712 -3.208 15.812 1.00 96.12 421 THR A O 1
ATOM 3241 N N . GLN A 1 422 ? 13.905 -1.881 15.683 1.00 97.81 422 GLN A N 1
ATOM 3242 C CA . GLN A 1 422 ? 14.233 -1.284 14.395 1.00 97.81 422 GLN A CA 1
ATOM 3243 C C . GLN A 1 422 ? 15.291 -0.187 14.580 1.00 97.81 422 GLN A C 1
ATOM 3245 O O . GLN A 1 422 ? 15.026 0.890 15.127 1.00 97.81 422 GLN A O 1
ATOM 3250 N N . GLY A 1 423 ? 16.515 -0.486 14.147 1.00 96.44 423 GLY A N 1
ATOM 3251 C CA . GLY A 1 423 ? 17.625 0.466 14.128 1.00 96.44 423 GLY A CA 1
ATOM 3252 C C . GLY A 1 423 ? 17.537 1.442 12.954 1.00 96.44 423 GLY A C 1
ATOM 3253 O O . GLY A 1 423 ? 16.845 1.167 11.980 1.00 96.44 423 GLY A O 1
ATOM 3254 N N . VAL A 1 424 ? 18.275 2.554 13.060 1.00 96.31 424 VAL A N 1
ATOM 3255 C CA . VAL A 1 424 ? 18.449 3.599 12.024 1.00 96.31 424 VAL A CA 1
ATOM 3256 C C . VAL A 1 424 ? 19.949 3.818 11.771 1.00 96.31 424 VAL A C 1
ATOM 3258 O O . VAL A 1 424 ? 20.485 4.919 11.871 1.00 96.31 424 VAL A O 1
ATOM 3261 N N . ASN A 1 425 ? 20.673 2.717 11.589 1.00 94.38 425 ASN A N 1
ATOM 3262 C CA . ASN A 1 425 ? 22.135 2.658 11.547 1.00 94.38 425 ASN A CA 1
ATOM 3263 C C . ASN A 1 425 ? 22.711 2.627 10.125 1.00 94.38 425 ASN A C 1
ATOM 3265 O O . ASN A 1 425 ? 23.913 2.832 9.949 1.00 94.38 425 ASN A O 1
ATOM 3269 N N . MET A 1 426 ? 21.889 2.349 9.116 1.00 94.56 426 MET A N 1
ATOM 3270 C CA . MET A 1 426 ? 22.326 2.319 7.731 1.00 94.56 426 MET A CA 1
ATOM 3271 C C . MET A 1 426 ? 22.486 3.745 7.199 1.00 94.56 426 MET A C 1
ATOM 3273 O O . MET A 1 426 ? 21.602 4.597 7.334 1.00 94.56 426 MET A O 1
ATOM 3277 N N . VAL A 1 427 ? 23.640 4.002 6.583 1.00 92.75 427 VAL A N 1
ATOM 3278 C CA . VAL A 1 427 ? 23.990 5.316 6.038 1.00 92.75 427 VAL A CA 1
ATOM 3279 C C . VAL A 1 427 ? 23.058 5.665 4.879 1.00 92.75 427 VAL A C 1
ATOM 3281 O O . VAL A 1 427 ? 22.925 4.892 3.927 1.00 92.75 427 VAL A O 1
ATOM 3284 N N . CYS A 1 428 ? 22.460 6.853 4.939 1.00 91.12 428 CYS A N 1
ATOM 3285 C CA . CYS A 1 428 ? 21.762 7.437 3.801 1.00 91.12 428 CYS A CA 1
ATOM 3286 C C . CYS A 1 428 ? 22.788 8.097 2.871 1.00 91.12 428 CYS A C 1
ATOM 3288 O O . CYS A 1 428 ? 23.444 9.072 3.233 1.00 91.12 428 CYS A O 1
ATOM 3290 N N . ASP A 1 429 ? 22.957 7.505 1.695 1.00 87.88 429 ASP A N 1
ATOM 3291 C CA . ASP A 1 429 ? 23.840 7.933 0.620 1.00 87.88 429 ASP A CA 1
ATOM 3292 C C . ASP A 1 429 ? 23.235 7.418 -0.698 1.00 87.88 429 ASP A C 1
ATOM 3294 O O . ASP A 1 429 ? 23.538 6.298 -1.125 1.00 87.88 429 ASP A O 1
ATOM 3298 N N . PRO A 1 430 ? 22.361 8.208 -1.345 1.00 81.94 430 PRO A N 1
ATOM 3299 C CA . PRO A 1 430 ? 21.599 7.738 -2.496 1.00 81.94 430 PRO A CA 1
ATOM 3300 C C . PRO A 1 430 ? 22.503 7.404 -3.693 1.00 81.94 430 PRO A C 1
ATOM 3302 O O . PRO A 1 430 ? 22.135 6.578 -4.525 1.00 81.94 430 PRO A O 1
ATOM 3305 N N . SER A 1 431 ? 23.736 7.929 -3.752 1.00 81.12 431 SER A N 1
ATOM 3306 C CA . SER A 1 431 ? 24.710 7.564 -4.793 1.00 81.12 431 SER A CA 1
ATOM 3307 C C . SER A 1 431 ? 25.076 6.074 -4.754 1.00 81.12 431 SER A C 1
ATOM 3309 O O . SER A 1 431 ? 25.284 5.449 -5.799 1.00 81.12 431 SER A O 1
ATOM 3311 N N . LYS A 1 432 ? 25.058 5.468 -3.559 1.00 85.38 432 LYS A N 1
ATOM 3312 C CA . LYS A 1 432 ? 25.295 4.033 -3.359 1.00 85.38 432 LYS A CA 1
ATOM 3313 C C . LYS A 1 432 ? 24.119 3.163 -3.766 1.00 85.38 432 LYS A C 1
ATOM 3315 O O . LYS A 1 432 ? 24.323 1.967 -3.951 1.00 85.38 432 LYS A O 1
ATOM 3320 N N . ALA A 1 433 ? 22.932 3.737 -3.968 1.00 83.56 433 ALA A N 1
ATOM 3321 C CA . ALA A 1 433 ? 21.805 2.995 -4.515 1.00 83.56 433 ALA A CA 1
ATOM 3322 C C . ALA A 1 433 ? 22.120 2.471 -5.922 1.00 83.56 433 ALA A C 1
ATOM 3324 O O . ALA A 1 433 ? 21.681 1.388 -6.258 1.00 83.56 433 ALA A O 1
ATOM 3325 N N . SER A 1 434 ? 22.933 3.183 -6.712 1.00 75.50 434 SER A N 1
ATOM 3326 C CA . SER A 1 434 ? 23.338 2.781 -8.073 1.00 75.50 434 SER A CA 1
ATOM 3327 C C . SER A 1 434 ? 24.648 1.981 -8.142 1.00 75.50 434 SER A C 1
ATOM 3329 O O . SER A 1 434 ? 25.063 1.531 -9.213 1.00 75.50 434 SER A O 1
ATOM 3331 N N . ALA A 1 435 ? 25.336 1.806 -7.010 1.00 61.41 435 ALA A N 1
ATOM 3332 C CA . ALA A 1 435 ? 26.623 1.135 -6.975 1.00 61.41 435 ALA A CA 1
ATOM 3333 C C . ALA A 1 435 ? 26.420 -0.383 -7.082 1.00 61.41 435 ALA A C 1
ATOM 3335 O O . ALA A 1 435 ? 26.215 -1.070 -6.085 1.00 61.41 435 ALA A O 1
ATOM 3336 N N . THR A 1 436 ? 26.588 -0.927 -8.287 1.00 51.22 436 THR A N 1
ATOM 3337 C CA . THR A 1 436 ? 26.616 -2.370 -8.617 1.00 51.22 436 THR A CA 1
ATOM 3338 C C . THR A 1 436 ? 27.747 -3.167 -7.929 1.00 51.22 436 THR A C 1
ATOM 3340 O O . THR A 1 436 ? 28.108 -4.257 -8.362 1.00 51.22 436 THR A O 1
ATOM 3343 N N . LYS A 1 437 ? 28.332 -2.639 -6.844 1.00 40.84 437 LYS A N 1
ATOM 3344 C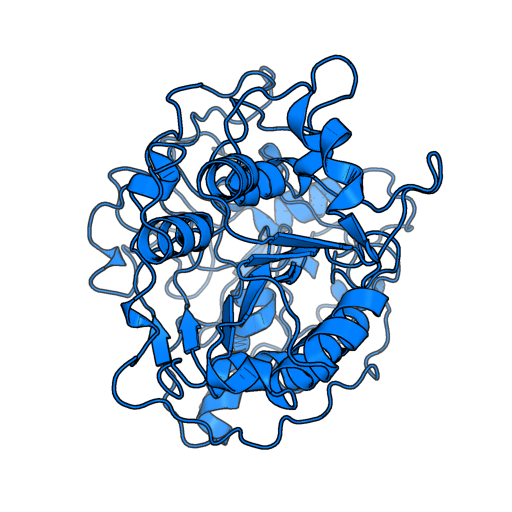 CA . LYS A 1 437 ? 29.363 -3.268 -6.001 1.00 40.84 437 LYS A CA 1
ATOM 3345 C C . LYS A 1 437 ? 28.835 -3.701 -4.623 1.00 40.84 437 LYS A C 1
ATOM 3347 O O . LYS A 1 437 ? 29.634 -3.937 -3.719 1.00 40.84 437 LYS A O 1
ATOM 3352 N N . GLY A 1 438 ? 27.517 -3.786 -4.445 1.00 40.72 438 GLY A N 1
ATOM 3353 C CA . GLY A 1 438 ? 26.914 -4.598 -3.384 1.00 40.72 438 GLY A CA 1
ATOM 3354 C C . GLY A 1 438 ? 27.050 -6.080 -3.740 1.00 40.72 438 GLY A C 1
ATOM 3355 O O . GLY A 1 438 ? 27.067 -6.430 -4.917 1.00 40.72 438 GLY A O 1
ATOM 3356 N N . THR A 1 439 ? 27.223 -6.952 -2.749 1.00 39.94 439 THR A N 1
ATOM 3357 C CA . THR A 1 439 ? 27.374 -8.403 -2.949 1.00 39.94 439 THR A CA 1
ATOM 3358 C C . THR A 1 439 ? 26.301 -8.948 -3.894 1.00 39.94 439 THR A C 1
ATOM 3360 O O . THR A 1 439 ? 25.113 -8.714 -3.679 1.00 39.94 439 THR A O 1
ATOM 3363 N N . THR A 1 440 ? 26.726 -9.669 -4.934 1.00 47.56 440 THR A N 1
ATOM 3364 C CA . THR A 1 440 ? 25.850 -10.356 -5.892 1.00 47.56 440 THR A CA 1
ATOM 3365 C C . THR A 1 440 ? 24.773 -11.162 -5.173 1.00 47.56 440 THR A C 1
ATOM 3367 O O . THR A 1 440 ? 25.079 -11.822 -4.174 1.00 47.56 440 THR A O 1
ATOM 3370 N N . PHE A 1 441 ? 23.540 -11.144 -5.700 1.00 45.88 441 PHE A N 1
ATOM 3371 C CA . PHE A 1 441 ? 22.472 -12.047 -5.271 1.00 45.88 441 PHE A CA 1
ATOM 3372 C C . PHE A 1 441 ? 23.037 -13.459 -5.119 1.00 45.88 441 PHE A C 1
ATOM 3374 O O . PHE A 1 441 ? 23.557 -14.039 -6.072 1.00 45.88 441 PHE A O 1
ATOM 3381 N N . THR A 1 442 ? 22.991 -13.980 -3.898 1.00 51.09 442 THR A N 1
ATOM 3382 C CA . THR A 1 442 ? 23.385 -15.356 -3.617 1.00 51.09 442 THR A CA 1
ATOM 3383 C C . THR A 1 442 ? 22.086 -16.114 -3.374 1.00 51.09 442 THR A C 1
ATOM 3385 O O . THR A 1 442 ? 21.410 -15.809 -2.386 1.00 51.09 442 THR A O 1
ATOM 3388 N N . PRO A 1 443 ? 21.686 -17.030 -4.276 1.00 44.47 443 PRO A N 1
ATOM 3389 C CA . PRO A 1 443 ? 20.529 -17.880 -4.039 1.00 44.47 443 PRO A CA 1
ATOM 3390 C C . PRO A 1 443 ? 20.679 -18.613 -2.695 1.00 44.47 443 PRO A C 1
ATOM 3392 O O . PRO A 1 443 ? 21.814 -18.909 -2.298 1.00 44.47 443 PRO A O 1
ATOM 3395 N N . PRO A 1 444 ? 19.577 -18.928 -1.993 1.00 44.38 444 PRO A N 1
ATOM 3396 C CA . PRO A 1 444 ? 19.628 -19.864 -0.874 1.00 44.38 444 PRO A CA 1
ATOM 3397 C C . PRO A 1 444 ? 20.271 -21.186 -1.332 1.00 44.38 444 PRO A C 1
ATOM 3399 O O . PRO A 1 444 ? 20.005 -21.629 -2.452 1.00 44.38 444 PRO A O 1
ATOM 3402 N N . GLN A 1 445 ? 21.134 -21.783 -0.500 1.00 35.75 445 GLN A N 1
ATOM 3403 C CA . GLN A 1 445 ? 21.667 -23.132 -0.750 1.00 35.75 445 GLN A CA 1
ATOM 3404 C C . GLN A 1 445 ? 20.621 -24.211 -0.497 1.00 35.75 445 GLN A C 1
ATOM 3406 O O . GLN A 1 445 ? 19.857 -24.058 0.486 1.00 35.75 445 GLN A O 1
#

pLDDT: mean 91.77, std 11.46, range [35.75, 98.88]

Secondary structure (DSSP, 8-state):
-EESS--HHHHHTTHHHHHHTTT----S-SSSS-EEEE-TTS-EEEPEE-SSS--------HHHHHHHH-SS--STTSPP----HHHHHHHHHTS--TT----TT-GGGGEE--TTT-HHHHHHHHHSEEESSEE-SSS--HHHHHHHHHHS--TT-SSPPPTTT----SPPHHHHHHHTT--EEEEES-B-TTT-PBP-GGGGSTTHHHHTGGGEEEHHHHHHHHHHT---SEEEEE--TTTT-S---STT--HHHHHHHHHHHHHHHHTSGGGGG--EEEEES--TT---SBPPPBBTS--EE--SEESSS-PEEPSSTTTSSPB----SSSPPPSS--TTSPP--S-B---B--EEEESTTBPTTEEE-S-EETTHHHHHHHHHHTPPPSSHHHHTS--SGGGB-SSS----PPPPPP----S---GGGGG-TTSPP-----

Foldseek 3Di:
DAFAAAFCAQECLALLVVQVVVVHHSPAPHVLFWEWAAWPVGDIAIAFAFLFQFAAAFWLAQQLLLCQQPVPASFPPDHGQSHRLQVRLLVVQPPPDPAPGDSNRNLLLRYHYYCVQQVQLSQLCQFFPWANQEFQLASATDLQSLCCLFQVHSLQASYHDDPVGQADQFDTLVNLCVVLVFDEAEEAADADPVPRAGDDSLVSHPPVSVVVSVRYHYNVVLLVCQQVVNHTPYYHYDADPPVLLSSRHHDQRGNLSVSLVVSVSVVSNLPGPNQAPDKDKYKYNANSSHGDQWFKAAAQAATFGDPHYYGPDGTDQDDDPLRRGGAHSDQWAQRANDPDDPPGHHDGSRITGHHIIMGMRHLFFDTSHYDHHNFYSLLVVLLSCVVSVTDRSTVRSVRGDNPCVRGDPPRRRSDDDDRDRRDRPRHHDNVSSSPPPRDPDDNDD

Solvent-accessible surface area (backbone atoms only — not comparable to ful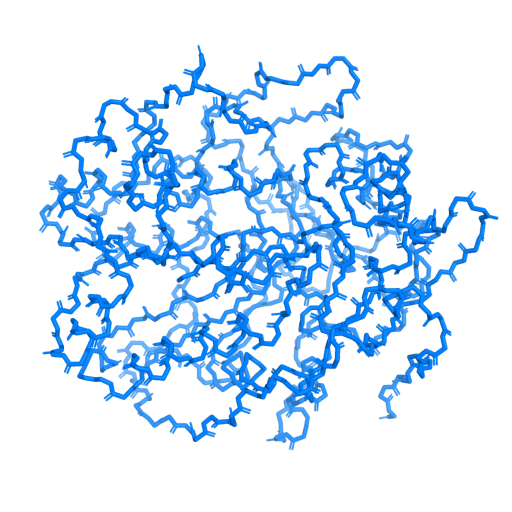l-atom values): 22787 Å² total; per-residue (Å²): 67,45,35,36,39,33,8,26,34,24,56,46,14,37,44,43,61,53,30,43,78,72,76,43,71,68,79,64,83,46,59,68,55,65,40,26,34,42,31,88,89,70,51,68,48,56,44,33,56,52,82,32,30,14,32,63,53,60,45,24,40,39,59,37,39,28,20,24,33,14,59,90,51,37,29,65,93,50,73,67,29,54,31,5,33,19,44,44,30,13,57,57,37,72,46,97,58,99,71,75,72,80,46,65,55,8,52,49,19,38,35,22,40,40,45,90,64,41,33,31,65,48,43,47,30,49,55,18,13,26,39,68,30,32,23,14,68,37,39,28,28,64,71,33,42,52,32,26,73,41,28,34,38,52,86,19,48,51,53,70,73,45,93,92,72,33,73,36,78,71,61,33,56,66,57,55,30,54,78,69,71,47,50,58,37,37,27,13,60,33,56,39,87,88,78,71,43,69,51,61,71,55,60,39,32,46,71,60,31,72,73,43,56,93,38,56,40,53,41,71,51,50,62,52,26,30,65,70,50,60,63,51,85,42,73,45,40,48,44,18,81,81,75,39,36,18,33,42,54,25,70,79,24,28,37,31,51,8,49,30,50,51,46,52,55,52,50,48,39,65,76,20,70,47,27,80,85,40,78,47,52,40,34,37,47,30,22,23,41,33,40,52,61,49,52,40,50,31,46,73,31,45,26,37,20,62,87,60,45,64,43,67,49,89,46,43,71,28,96,43,83,65,24,61,38,62,35,77,34,52,35,30,81,74,54,49,58,74,69,72,55,95,86,44,59,54,68,50,57,38,29,32,17,37,36,18,45,40,30,34,49,34,23,33,29,36,68,56,34,71,41,70,62,76,35,36,60,31,20,57,55,29,32,52,22,66,74,70,73,49,77,70,74,32,46,36,21,60,59,35,59,52,64,60,86,49,46,34,89,86,67,61,50,79,80,73,78,85,74,57,81,49,54,77,79,63,56,66,41,37,76,48,38,49,46,88,81,44,69,72,72,72,66,81,131